Protein AF-0000000084412817 (afdb_homodimer)

Nearest PDB structures (foldseek):
  6tb6-assembly1_B  TM=7.601E-01  e=9.301E-22  Granulicella mallensis
  7ya4-assembly1_A  TM=7.393E-01  e=1.046E-21  Novosphingobium sp. AP12
  6t9x-assembly2_D-2  TM=7.327E-01  e=2.683E-21  Granulicella mallensis MP5ACTX8
  6jwg-assembly1_B  TM=7.445E-01  e=6.879E-21  Pseudomonas sp. 101
  3wr5-assembly1_B  TM=6.914E-01  e=1.110E-21  Thiobacillus sp. KNK65MA

Radius of gyration: 29.57 Å; Cα contacts (8 Å, |Δi|>4): 1404; chains: 2; bounding box: 56×98×67 Å

InterPro domains:
  IPR006140 D-isomer specific 2-hydroxyacid dehydrogenase, NAD-binding domain [PF02826] (137-309)
  IPR036291 NAD(P)-binding domain superfamily [SSF51735] (124-309)

Solvent-accessible surface area (backbone atoms only — not comparable to full-atom values): 35528 Å² total; per-residue (Å²): 132,77,75,76,71,70,74,54,66,84,37,56,67,55,43,28,30,35,37,26,16,34,82,80,45,74,45,60,64,53,60,74,68,48,58,88,47,58,42,76,75,47,65,22,42,45,61,76,61,50,65,84,60,46,73,67,56,35,48,54,24,27,33,37,39,42,35,62,60,78,92,23,34,48,46,39,68,38,53,57,70,45,47,84,53,34,79,50,45,46,37,37,36,34,46,45,57,77,34,76,72,57,69,46,68,69,58,51,74,40,85,42,43,42,28,39,27,66,64,64,42,16,59,41,41,21,52,44,51,56,42,49,53,41,42,60,34,59,35,48,68,57,37,52,53,27,32,73,65,48,50,79,69,64,57,73,30,51,60,58,53,73,34,27,40,20,26,40,23,64,50,61,42,26,45,37,33,37,52,43,38,43,58,50,44,29,44,29,33,30,25,30,83,71,57,72,70,51,72,67,53,58,70,65,63,49,67,78,46,60,30,44,68,92,38,51,44,57,46,32,48,67,16,46,32,35,38,32,39,35,72,60,39,85,84,31,50,35,58,45,26,56,67,38,60,65,34,32,35,53,77,14,32,45,32,36,69,37,41,20,56,23,36,35,58,67,45,51,50,51,35,48,74,70,51,52,28,54,30,37,33,34,31,44,47,74,53,81,75,66,57,70,79,47,68,69,44,74,39,86,51,45,51,59,45,58,61,20,63,52,37,32,78,60,39,55,38,50,21,42,48,51,49,42,54,36,48,51,26,40,44,68,45,36,74,63,67,55,68,41,42,57,84,58,48,78,132,79,76,75,70,70,75,53,66,85,36,61,63,57,43,29,31,35,36,27,17,33,83,80,46,75,42,60,62,52,59,74,66,47,58,88,48,59,43,76,74,48,64,22,40,45,61,75,59,51,65,83,58,49,73,66,56,33,49,54,25,29,31,37,40,40,35,63,60,77,93,22,35,49,46,38,69,37,53,57,69,44,47,82,54,35,80,50,45,46,37,37,38,33,46,44,58,76,35,75,71,60,68,46,68,70,57,50,74,40,86,44,42,41,27,37,27,66,64,64,43,15,59,42,40,20,53,46,51,54,43,48,53,42,42,60,34,58,35,48,68,57,36,52,53,27,33,74,65,49,50,80,68,64,58,72,30,51,60,58,53,73,36,28,41,21,25,40,22,65,50,59,43,26,44,38,33,37,52,43,39,44,58,50,45,29,43,30,32,32,26,31,82,71,56,73,70,51,71,66,52,58,71,66,63,49,66,78,45,58,30,44,70,92,38,51,44,59,45,31,48,67,16,45,31,35,39,32,39,36,72,62,39,85,85,31,50,36,59,45,27,55,69,38,59,66,34,32,34,54,75,14,32,45,32,37,71,38,42,20,57,23,36,33,58,69,44,50,49,51,35,49,74,69,52,53,27,53,29,36,32,35,33,44,48,74,53,81,74,66,58,72,79,46,67,69,44,72,40,87,51,44,50,61,46,59,61,20,63,50,38,32,78,59,38,54,40,50,21,42,47,50,50,42,53,36,47,52,25,40,44,67,46,36,74,63,65,56,66,43,41,57,86,57,47,77

Organism: Gonium pectorale (NCBI:txid33097)

Structure (mmCIF, N/CA/C/O backbone):
data_AF-0000000084412817-model_v1
#
loop_
_entity.id
_entity.type
_entity.pdbx_description
1 polymer 'D-isomer specific 2-hydroxyacid dehydrogenase NAD-binding domain-containing protein'
#
loop_
_atom_site.group_PDB
_atom_site.id
_atom_site.type_symbol
_atom_site.label_atom_id
_atom_site.label_alt_id
_atom_site.label_comp_id
_atom_site.label_asym_id
_atom_site.label_entity_id
_atom_site.label_seq_id
_atom_site.pdbx_PDB_ins_code
_atom_site.Cartn_x
_atom_site.Cartn_y
_atom_site.Cartn_z
_atom_site.occupancy
_atom_site.B_iso_or_equiv
_atom_site.auth_seq_id
_atom_site.auth_comp_id
_atom_site.auth_asym_id
_atom_site.auth_atom_id
_atom_site.pdbx_PDB_model_num
ATOM 1 N N . MET A 1 1 ? 14.602 -13.898 -35.156 1 24.23 1 MET A N 1
ATOM 2 C CA . MET A 1 1 ? 14.273 -15.094 -34.375 1 24.23 1 MET A CA 1
ATOM 3 C C . MET A 1 1 ? 12.82 -15.492 -34.594 1 24.23 1 MET A C 1
ATOM 5 O O . MET A 1 1 ? 11.906 -14.695 -34.344 1 24.23 1 MET A O 1
ATOM 9 N N . SER A 1 2 ? 12.609 -16.359 -35.562 1 26.66 2 SER A N 1
ATOM 10 C CA . SER A 1 2 ? 11.375 -16.891 -36.156 1 26.66 2 SER A CA 1
ATOM 11 C C . SER A 1 2 ? 10.516 -17.578 -35.094 1 26.66 2 SER A C 1
ATOM 13 O O . SER A 1 2 ? 10.938 -18.594 -34.5 1 26.66 2 SER A O 1
ATOM 15 N N . GLY A 1 3 ? 9.914 -16.859 -34.219 1 33.28 3 GLY A N 1
ATOM 16 C CA . GLY A 1 3 ? 9.023 -17.484 -33.25 1 33.28 3 GLY A CA 1
ATOM 17 C C . GLY A 1 3 ? 8.25 -18.656 -33.844 1 33.28 3 GLY A C 1
ATOM 18 O O . GLY A 1 3 ? 7.453 -18.484 -34.781 1 33.28 3 GLY A O 1
ATOM 19 N N . SER A 1 4 ? 8.961 -19.781 -33.938 1 33.44 4 SER A N 1
ATOM 20 C CA . SER A 1 4 ? 8.352 -21.016 -34.438 1 33.44 4 SER A CA 1
ATOM 21 C C . SER A 1 4 ? 6.938 -21.203 -33.906 1 33.44 4 SER A C 1
ATOM 23 O O . SER A 1 4 ? 6.742 -21.281 -32.688 1 33.44 4 SER A O 1
ATOM 25 N N . THR A 1 5 ? 6.023 -20.578 -34.438 1 39.12 5 THR A N 1
ATOM 26 C CA . THR A 1 5 ? 4.602 -20.797 -34.219 1 39.12 5 THR A CA 1
ATOM 27 C C . THR A 1 5 ? 4.273 -22.281 -34.281 1 39.12 5 THR A C 1
ATOM 29 O O . THR A 1 5 ? 4.367 -22.906 -35.344 1 39.12 5 THR A O 1
ATOM 32 N N . ALA A 1 6 ? 4.656 -23.016 -33.188 1 43.75 6 ALA A N 1
ATOM 33 C CA . ALA A 1 6 ? 4.164 -24.391 -33.219 1 43.75 6 ALA A CA 1
ATOM 34 C C . ALA A 1 6 ? 2.771 -24.469 -33.812 1 43.75 6 ALA A C 1
ATOM 36 O O . ALA A 1 6 ? 1.927 -23.609 -33.594 1 43.75 6 ALA A O 1
ATOM 37 N N . PRO A 1 7 ? 2.559 -25.281 -34.875 1 44.38 7 PRO A N 1
ATOM 38 C CA . PRO A 1 7 ? 1.229 -25.438 -35.469 1 44.38 7 PRO A CA 1
ATOM 39 C C . PRO A 1 7 ? 0.139 -25.672 -34.438 1 44.38 7 PRO A C 1
ATOM 41 O O . PRO A 1 7 ? 0.416 -26.203 -33.344 1 44.38 7 PRO A O 1
ATOM 44 N N . PRO A 1 8 ? -0.997 -24.906 -34.438 1 47.19 8 PRO A N 1
ATOM 45 C CA . PRO A 1 8 ? -2.117 -25.172 -33.531 1 47.19 8 PRO A CA 1
ATOM 46 C C . PRO A 1 8 ? -2.436 -26.656 -33.406 1 47.19 8 PRO A C 1
ATOM 48 O O . PRO A 1 8 ? -2.238 -27.422 -34.344 1 47.19 8 PRO A O 1
ATOM 51 N N . PRO A 1 9 ? -2.281 -27.188 -32.25 1 47.91 9 PRO A N 1
ATOM 52 C CA . PRO A 1 9 ? -2.768 -28.562 -32.219 1 47.91 9 PRO A CA 1
ATOM 53 C C . PRO A 1 9 ? -4.008 -28.781 -33.094 1 47.91 9 PRO A C 1
ATOM 55 O O . PRO A 1 9 ? -4.789 -27.844 -33.281 1 47.91 9 PRO A O 1
ATOM 58 N N . GLN A 1 10 ? -3.99 -29.578 -34.031 1 45.66 10 GLN A N 1
ATOM 59 C CA . GLN A 1 10 ? -5.152 -29.891 -34.844 1 45.66 10 GLN A CA 1
ATOM 60 C C . GLN A 1 10 ? -6.426 -29.922 -34 1 45.66 10 GLN A C 1
ATOM 62 O O . GLN A 1 10 ? -6.547 -30.734 -33.094 1 45.66 10 GLN A O 1
ATOM 67 N N . SER A 1 11 ? -7.059 -28.781 -33.656 1 49.78 11 SER A N 1
ATOM 68 C CA . SER A 1 11 ? -8.312 -28.391 -33 1 49.78 11 SER A CA 1
ATOM 69 C C . SER A 1 11 ? -9.422 -29.375 -33.312 1 49.78 11 SER A C 1
ATOM 71 O O . SER A 1 11 ? -9.852 -29.5 -34.469 1 49.78 11 SER A O 1
ATOM 73 N N . GLY A 1 12 ? -9.297 -30.625 -33.406 1 54.53 12 GLY A N 1
ATOM 74 C CA . GLY A 1 12 ? -10.578 -31.234 -33.688 1 54.53 12 GLY A CA 1
ATOM 75 C C . GLY A 1 12 ? -11.594 -31.078 -32.594 1 54.53 12 GLY A C 1
ATOM 76 O O . GLY A 1 12 ? -11.258 -31.234 -31.406 1 54.53 12 GLY A O 1
ATOM 77 N N . GLY A 1 13 ? -12.688 -30 -32.656 1 74.19 13 GLY A N 1
ATOM 78 C CA . GLY A 1 13 ? -13.969 -29.672 -32.062 1 74.19 13 GLY A CA 1
ATOM 79 C C . GLY A 1 13 ? -14.211 -30.359 -30.75 1 74.19 13 GLY A C 1
ATOM 80 O O . GLY A 1 13 ? -15.172 -30.062 -30.047 1 74.19 13 GLY A O 1
ATOM 81 N N . HIS A 1 14 ? -13.211 -31.266 -30.375 1 90.31 14 HIS A N 1
ATOM 82 C CA . HIS A 1 14 ? -13.508 -32 -29.141 1 90.31 14 HIS A CA 1
ATOM 83 C C . HIS A 1 14 ? -12.266 -32.156 -28.266 1 90.31 14 HIS A C 1
ATOM 85 O O . HIS A 1 14 ? -11.156 -32.281 -28.781 1 90.31 14 HIS A O 1
ATOM 91 N N . ALA A 1 15 ? -12.25 -32.031 -26.906 1 96.5 15 ALA A N 1
ATOM 92 C CA . ALA A 1 15 ? -11.164 -32.188 -25.953 1 96.5 15 ALA A CA 1
ATOM 93 C C . ALA A 1 15 ? -11.531 -33.219 -24.891 1 96.5 15 ALA A C 1
ATOM 95 O O . ALA A 1 15 ? -12.625 -33.188 -24.328 1 96.5 15 ALA A O 1
ATOM 96 N N . ASN A 1 16 ? -10.719 -34.25 -24.766 1 97.81 16 ASN A N 1
ATOM 97 C CA . ASN A 1 16 ? -10.773 -35.188 -23.641 1 97.81 16 ASN A CA 1
ATOM 98 C C . ASN A 1 16 ? -9.773 -34.781 -22.547 1 97.81 16 ASN A C 1
ATOM 100 O O . ASN A 1 16 ? -8.562 -34.938 -22.734 1 97.81 16 ASN A O 1
ATOM 104 N N . LEU A 1 17 ? -10.32 -34.344 -21.406 1 98.31 17 LEU A N 1
ATOM 105 C CA . LEU A 1 17 ? -9.555 -33.625 -20.406 1 98.31 17 LEU A CA 1
ATOM 106 C C . LEU A 1 17 ? -9.289 -34.5 -19.188 1 98.31 17 LEU A C 1
ATOM 108 O O . LEU A 1 17 ? -10.219 -35.094 -18.625 1 98.31 17 LEU A O 1
ATOM 112 N N . LEU A 1 18 ? -8.039 -34.688 -18.875 1 98 18 LEU A N 1
ATOM 113 C CA . LEU A 1 18 ? -7.625 -35.25 -17.594 1 98 18 LEU A CA 1
ATOM 114 C C . LEU A 1 18 ? -7.25 -34.156 -16.609 1 98 18 LEU A C 1
ATOM 116 O O . LEU A 1 18 ? -6.457 -33.281 -16.922 1 98 18 LEU A O 1
ATOM 120 N N . ILE A 1 19 ? -7.812 -34.188 -15.414 1 97.44 19 ILE A N 1
ATOM 121 C CA . ILE A 1 19 ? -7.566 -33.188 -14.391 1 97.44 19 ILE A CA 1
ATOM 122 C C . ILE A 1 19 ? -6.742 -33.781 -13.258 1 97.44 19 ILE A C 1
ATOM 124 O O . ILE A 1 19 ? -7.18 -34.719 -12.594 1 97.44 19 ILE A O 1
ATOM 128 N N . VAL A 1 20 ? -5.582 -33.219 -13.078 1 96.31 20 VAL A N 1
ATOM 129 C CA . VAL A 1 20 ? -4.723 -33.656 -11.977 1 96.31 20 VAL A CA 1
ATOM 130 C C . VAL A 1 20 ? -4.859 -32.688 -10.812 1 96.31 20 VAL A C 1
ATOM 132 O O . VAL A 1 20 ? -4.227 -31.625 -10.797 1 96.31 20 VAL A O 1
ATOM 135 N N . SER A 1 21 ? -5.621 -32.969 -9.875 1 93.81 21 SER A N 1
ATOM 136 C CA . SER A 1 21 ? -5.93 -32.188 -8.688 1 93.81 21 SER A CA 1
ATOM 137 C C . SER A 1 21 ? -6.711 -33 -7.664 1 93.81 21 SER A C 1
ATOM 139 O O . SER A 1 21 ? -7.375 -33.969 -8.023 1 93.81 21 SER A O 1
ATOM 141 N N . GLY A 1 22 ? -6.539 -32.625 -6.414 1 91.06 22 GLY A N 1
ATOM 142 C CA . GLY A 1 22 ? -7.469 -33.188 -5.449 1 91.06 22 GLY A CA 1
ATOM 143 C C . GLY A 1 22 ? -8.922 -32.938 -5.812 1 91.06 22 GLY A C 1
ATOM 144 O O . GLY A 1 22 ? -9.289 -31.844 -6.242 1 91.06 22 GLY A O 1
ATOM 145 N N . PRO A 1 23 ? -9.727 -34.031 -5.691 1 85.31 23 PRO A N 1
ATOM 146 C CA . PRO A 1 23 ? -11.117 -33.906 -6.137 1 85.31 23 PRO A CA 1
ATOM 147 C C . PRO A 1 23 ? -11.914 -32.875 -5.316 1 85.31 23 PRO A C 1
ATOM 149 O O . PRO A 1 23 ? -12.969 -32.406 -5.758 1 85.31 23 PRO A O 1
ATOM 152 N N . ASP A 1 24 ? -11.391 -32.531 -4.18 1 85.56 24 ASP A N 1
ATOM 153 C CA . ASP A 1 24 ? -12.125 -31.625 -3.297 1 85.56 24 ASP A CA 1
ATOM 154 C C . ASP A 1 24 ? -11.633 -30.188 -3.441 1 85.56 24 ASP A C 1
ATOM 156 O O . ASP A 1 24 ? -11.992 -29.312 -2.646 1 85.56 24 ASP A O 1
ATOM 160 N N . SER A 1 25 ? -10.898 -29.938 -4.453 1 87.44 25 SER A N 1
ATOM 161 C CA . SER A 1 25 ? -10.438 -28.562 -4.668 1 87.44 25 SER A CA 1
ATOM 162 C C . SER A 1 25 ? -11.594 -27.656 -5.055 1 87.44 25 SER A C 1
ATOM 164 O O . SER A 1 25 ? -12.273 -27.891 -6.055 1 87.44 25 SER A O 1
ATOM 166 N N . PRO A 1 26 ? -11.852 -26.578 -4.305 1 86.38 26 PRO A N 1
ATOM 167 C CA . PRO A 1 26 ? -13.016 -25.719 -4.574 1 86.38 26 PRO A CA 1
ATOM 168 C C . PRO A 1 26 ? -12.961 -25.062 -5.953 1 86.38 26 PRO A C 1
ATOM 170 O O . PRO A 1 26 ? -14 -24.828 -6.566 1 86.38 26 PRO A O 1
ATOM 173 N N . GLU A 1 27 ? -11.773 -24.812 -6.461 1 89.31 27 GLU A N 1
ATOM 174 C CA . GLU A 1 27 ? -11.625 -24.109 -7.727 1 89.31 27 GLU A CA 1
ATOM 175 C C . GLU A 1 27 ? -12.109 -24.953 -8.898 1 89.31 27 GLU A C 1
ATOM 177 O O . GLU A 1 27 ? -12.32 -24.438 -10 1 89.31 27 GLU A O 1
ATOM 182 N N . LEU A 1 28 ? -12.312 -26.266 -8.688 1 93.69 28 LEU A N 1
ATOM 183 C CA . LEU A 1 28 ? -12.773 -27.141 -9.758 1 93.69 28 LEU A CA 1
ATOM 184 C C . LEU A 1 28 ? -14.172 -26.75 -10.219 1 93.69 28 LEU A C 1
ATOM 186 O O . LEU A 1 28 ? -14.602 -27.125 -11.312 1 93.69 28 LEU A O 1
ATOM 190 N N . SER A 1 29 ? -14.859 -25.984 -9.367 1 93.44 29 SER A N 1
ATOM 191 C CA . SER A 1 29 ? -16.203 -25.516 -9.727 1 93.44 29 SER A CA 1
ATOM 192 C C . SER A 1 29 ? -16.156 -24.656 -10.984 1 93.44 29 SER A C 1
ATOM 194 O O . SER A 1 29 ? -17.141 -24.562 -11.711 1 93.44 29 SER A O 1
ATOM 196 N N . VAL A 1 30 ? -15.047 -24 -11.258 1 94.69 30 VAL A N 1
ATOM 197 C CA . VAL A 1 30 ? -14.883 -23.125 -12.414 1 94.69 30 VAL A CA 1
ATOM 198 C C . VAL A 1 30 ? -14.992 -23.953 -13.695 1 94.69 30 VAL A C 1
ATOM 200 O O . VAL A 1 30 ? -15.398 -23.422 -14.742 1 94.69 30 VAL A O 1
ATOM 203 N N . LEU A 1 31 ? -14.719 -25.234 -13.672 1 95.75 31 LEU A N 1
ATOM 204 C CA . LEU A 1 31 ? -14.672 -26.094 -14.852 1 95.75 31 LEU A CA 1
ATOM 205 C C . LEU A 1 31 ? -16.078 -26.422 -15.336 1 95.75 31 LEU A C 1
ATOM 207 O O . LEU A 1 31 ? -16.25 -26.969 -16.422 1 95.75 31 LEU A O 1
ATOM 211 N N . GLN A 1 32 ? -17.062 -26.016 -14.516 1 94.38 32 GLN A N 1
ATOM 212 C CA . GLN A 1 32 ? -18.438 -26.109 -14.992 1 94.38 32 GLN A CA 1
ATOM 213 C C . GLN A 1 32 ? -18.656 -25.203 -16.203 1 94.38 32 GLN A C 1
ATOM 215 O O . GLN A 1 32 ? -19.609 -25.406 -16.953 1 94.38 32 GLN A O 1
ATOM 220 N N . ARG A 1 33 ? -17.766 -24.281 -16.391 1 95.19 33 ARG A N 1
ATOM 221 C CA . ARG A 1 33 ? -17.891 -23.328 -17.484 1 95.19 33 ARG A CA 1
ATOM 222 C C . ARG A 1 33 ? -17.172 -23.828 -18.734 1 95.19 33 ARG A C 1
ATOM 224 O O . ARG A 1 33 ? -17.078 -23.094 -19.734 1 95.19 33 ARG A O 1
ATOM 231 N N . LEU A 1 34 ? -16.641 -24.984 -18.672 1 96.06 34 LEU A N 1
ATOM 232 C CA . LEU A 1 34 ? -15.992 -25.531 -19.844 1 96.06 34 LEU A CA 1
ATOM 233 C C . LEU A 1 34 ? -16.938 -25.562 -21.031 1 96.06 34 LEU A C 1
ATOM 235 O O . LEU A 1 34 ? -18.125 -25.891 -20.875 1 96.06 34 LEU A O 1
ATOM 239 N N . PRO A 1 35 ? -16.422 -25.156 -22.156 1 93.69 35 PRO A N 1
ATOM 240 C CA . PRO A 1 35 ? -17.281 -25.156 -23.328 1 93.69 35 PRO A CA 1
ATOM 241 C C . PRO A 1 35 ? -17.797 -26.547 -23.703 1 93.69 35 PRO A C 1
ATOM 243 O O . PRO A 1 35 ? -17.266 -27.547 -23.219 1 93.69 35 PRO A O 1
ATOM 246 N N . ALA A 1 36 ? -18.781 -26.375 -24.578 1 90.56 36 ALA A N 1
ATOM 247 C CA . ALA A 1 36 ? -19.266 -27.641 -25.156 1 90.56 36 ALA A CA 1
ATOM 248 C C . ALA A 1 36 ? -18.156 -28.328 -25.953 1 90.56 36 ALA A C 1
ATOM 250 O O . ALA A 1 36 ? -17.297 -27.656 -26.531 1 90.56 36 ALA A O 1
ATOM 251 N N . GLY A 1 37 ? -18.047 -29.656 -25.859 1 93.12 37 GLY A N 1
ATOM 252 C CA . GLY A 1 37 ? -17.047 -30.391 -26.609 1 93.12 37 GLY A CA 1
ATOM 253 C C . GLY A 1 37 ? -15.93 -30.938 -25.734 1 93.12 37 GLY A C 1
ATOM 254 O O . GLY A 1 37 ? -15.039 -31.641 -26.203 1 93.12 37 GLY A O 1
ATOM 255 N N . VAL A 1 38 ? -15.961 -30.453 -24.5 1 96.81 38 VAL A N 1
ATOM 256 C CA . VAL A 1 38 ? -14.953 -30.953 -23.562 1 96.81 38 VAL A CA 1
ATOM 257 C C . VAL A 1 38 ? -15.531 -32.125 -22.75 1 96.81 38 VAL A C 1
ATOM 259 O O . VAL A 1 38 ? -16.625 -32 -22.203 1 96.81 38 VAL A O 1
ATOM 262 N N . THR A 1 39 ? -14.938 -33.219 -22.766 1 96.56 39 THR A N 1
ATOM 263 C CA . THR A 1 39 ? -15.273 -34.344 -21.906 1 96.56 39 THR A CA 1
ATOM 264 C C . THR A 1 39 ? -14.219 -34.531 -20.812 1 96.56 39 THR A C 1
ATOM 266 O O . THR A 1 39 ? -13.047 -34.75 -21.109 1 96.56 39 THR A O 1
ATOM 269 N N . VAL A 1 40 ? -14.648 -34.438 -19.609 1 97.19 40 VAL A N 1
ATOM 270 C CA . VAL A 1 40 ? -13.75 -34.719 -18.5 1 97.19 40 VAL A CA 1
ATOM 271 C C . VAL A 1 40 ? -13.648 -36.219 -18.297 1 97.19 40 VAL A C 1
ATOM 273 O O . VAL A 1 40 ? -14.617 -36.875 -17.859 1 97.19 40 VAL A O 1
ATOM 276 N N . VAL A 1 41 ? -12.469 -36.719 -18.562 1 97.56 41 VAL A N 1
ATOM 277 C CA . VAL A 1 41 ? -12.273 -38.156 -18.5 1 97.56 41 VAL A CA 1
ATOM 278 C C . VAL A 1 41 ? -12.164 -38.594 -17.047 1 97.56 41 VAL A C 1
ATOM 280 O O . VAL A 1 41 ? -12.781 -39.594 -16.641 1 97.56 41 VAL A O 1
ATOM 283 N N . ALA A 1 42 ? -11.375 -37.875 -16.281 1 96.88 42 ALA A N 1
ATOM 284 C CA . ALA A 1 42 ? -11.219 -38.188 -14.859 1 96.88 42 ALA A CA 1
ATOM 285 C C . ALA A 1 42 ? -10.523 -37.062 -14.125 1 96.88 42 ALA A C 1
ATOM 287 O O . ALA A 1 42 ? -9.859 -36.219 -14.742 1 96.88 42 ALA A O 1
ATOM 288 N N . THR A 1 43 ? -10.781 -37 -12.828 1 96.19 43 THR A N 1
ATOM 289 C CA . THR A 1 43 ? -10.086 -36.125 -11.891 1 96.19 43 THR A CA 1
ATOM 290 C C . THR A 1 43 ? -9.398 -36.938 -10.797 1 96.19 43 THR A C 1
ATOM 292 O O . THR A 1 43 ? -10.008 -37.844 -10.219 1 96.19 43 THR A O 1
ATOM 295 N N . GLY A 1 44 ? -8.117 -36.688 -10.586 1 95.12 44 GLY A N 1
ATOM 296 C CA . GLY A 1 44 ? -7.355 -37.344 -9.547 1 95.12 44 GLY A CA 1
ATOM 297 C C . GLY A 1 44 ? -6.031 -36.688 -9.242 1 95.12 44 GLY A C 1
ATOM 298 O O . GLY A 1 44 ? -5.535 -35.875 -10.047 1 95.12 44 GLY A O 1
ATOM 299 N N . ARG A 1 45 ? -5.453 -37 -8.133 1 93.31 45 ARG A N 1
ATOM 300 C CA . ARG A 1 45 ? -4.219 -36.344 -7.699 1 93.31 45 ARG A CA 1
ATOM 301 C C . ARG A 1 45 ? -3.01 -37.219 -7.977 1 93.31 45 ARG A C 1
ATOM 303 O O . ARG A 1 45 ? -1.975 -36.75 -8.438 1 93.31 45 ARG A O 1
ATOM 310 N N . THR A 1 46 ? -3.152 -38.5 -7.668 1 93.38 46 THR A N 1
ATOM 311 C CA . THR A 1 46 ? -2.076 -39.469 -7.84 1 93.38 46 THR A CA 1
ATOM 312 C C . THR A 1 46 ? -2.434 -40.469 -8.914 1 93.38 46 THR A C 1
ATOM 314 O O . THR A 1 46 ? -3.602 -40.625 -9.289 1 93.38 46 THR A O 1
ATOM 317 N N . PRO A 1 47 ? -1.355 -41.156 -9.398 1 94.38 47 PRO A N 1
ATOM 318 C CA . PRO A 1 47 ? -1.635 -42.188 -10.406 1 94.38 47 PRO A CA 1
ATOM 319 C C . PRO A 1 47 ? -2.678 -43.219 -9.945 1 94.38 47 PRO A C 1
ATOM 321 O O . PRO A 1 47 ? -3.502 -43.656 -10.742 1 94.38 47 PRO A O 1
ATOM 324 N N . GLU A 1 48 ? -2.695 -43.5 -8.656 1 94.81 48 GLU A N 1
ATOM 325 C CA . GLU A 1 48 ? -3.637 -44.469 -8.109 1 94.81 48 GLU A CA 1
ATOM 326 C C . GLU A 1 48 ? -5.078 -44 -8.273 1 94.81 48 GLU A C 1
ATOM 328 O O . GLU A 1 48 ? -5.988 -44.812 -8.445 1 94.81 48 GLU A O 1
ATOM 333 N N . ASP A 1 49 ? -5.293 -42.719 -8.258 1 95.44 49 ASP A N 1
ATOM 334 C CA . ASP A 1 49 ? -6.629 -42.125 -8.383 1 95.44 49 ASP A CA 1
ATOM 335 C C . ASP A 1 49 ? -7.207 -42.406 -9.773 1 95.44 49 ASP A C 1
ATOM 337 O O . ASP A 1 49 ? -8.422 -42.281 -9.977 1 95.44 49 ASP A O 1
ATOM 341 N N . PHE A 1 50 ? -6.352 -42.781 -10.727 1 96.38 50 PHE A N 1
ATOM 342 C CA . PHE A 1 50 ? -6.777 -42.969 -12.117 1 96.38 50 PHE A CA 1
ATOM 343 C C . PHE A 1 50 ? -6.781 -44.438 -12.492 1 96.38 50 PHE A C 1
ATOM 345 O O . PHE A 1 50 ? -6.93 -44.781 -13.672 1 96.38 50 PHE A O 1
ATOM 352 N N . ALA A 1 51 ? -6.621 -45.312 -11.547 1 94.88 51 ALA A N 1
ATOM 353 C CA . ALA A 1 51 ? -6.465 -46.75 -11.797 1 94.88 51 ALA A CA 1
ATOM 354 C C . ALA A 1 51 ? -7.703 -47.312 -12.461 1 94.88 51 ALA A C 1
ATOM 356 O O . ALA A 1 51 ? -7.629 -48.344 -13.133 1 94.88 51 ALA A O 1
ATOM 357 N N . HIS A 1 52 ? -8.82 -46.688 -12.352 1 96.38 52 HIS A N 1
ATOM 358 C CA . HIS A 1 52 ? -10.086 -47.188 -12.859 1 96.38 52 HIS A CA 1
ATOM 359 C C . HIS A 1 52 ? -10.219 -46.938 -14.359 1 96.38 52 HIS A C 1
ATOM 361 O O . HIS A 1 52 ? -11.117 -47.469 -15.008 1 96.38 52 HIS A O 1
ATOM 367 N N . LEU A 1 53 ? -9.375 -46.156 -14.938 1 97.38 53 LEU A N 1
ATOM 368 C CA . LEU A 1 53 ? -9.5 -45.781 -16.344 1 97.38 53 LEU A CA 1
ATOM 369 C C . LEU A 1 53 ? -9.117 -46.938 -17.25 1 97.38 53 LEU A C 1
ATOM 371 O O . LEU A 1 53 ? -8.133 -47.656 -16.984 1 97.38 53 LEU A O 1
ATOM 375 N N . SER A 1 54 ? -9.898 -47.125 -18.297 1 97.12 54 SER A N 1
ATOM 376 C CA . SER A 1 54 ? -9.602 -48.125 -19.312 1 97.12 54 SER A CA 1
ATOM 377 C C . SER A 1 54 ? -8.508 -47.656 -20.266 1 97.12 54 SER A C 1
ATOM 379 O O . SER A 1 54 ? -8.211 -46.438 -20.312 1 97.12 54 SER A O 1
ATOM 381 N N . PRO A 1 55 ? -7.887 -48.625 -20.922 1 96.19 55 PRO A N 1
ATOM 382 C CA . PRO A 1 55 ? -6.898 -48.219 -21.922 1 96.19 55 PRO A CA 1
ATOM 383 C C . PRO A 1 55 ? -7.465 -47.25 -22.969 1 96.19 55 PRO A C 1
ATOM 385 O O . PRO A 1 55 ? -6.777 -46.312 -23.391 1 96.19 55 PRO A O 1
ATOM 388 N N . GLN A 1 56 ? -8.695 -47.5 -23.281 1 96.19 56 GLN A N 1
ATOM 389 C CA . GLN A 1 56 ? -9.336 -46.625 -24.266 1 96.19 56 GLN A CA 1
ATOM 390 C C . GLN A 1 56 ? -9.5 -45.188 -23.734 1 96.19 56 GLN A C 1
ATOM 392 O O . GLN A 1 56 ? -9.312 -44.219 -24.453 1 96.19 56 GLN A O 1
ATOM 397 N N . GLN A 1 57 ? -9.852 -45.125 -22.484 1 97.25 57 GLN A N 1
ATOM 398 C CA . GLN A 1 57 ? -9.992 -43.812 -21.859 1 97.25 57 GLN A CA 1
ATOM 399 C C . GLN A 1 57 ? -8.648 -43.094 -21.781 1 97.25 57 GLN A C 1
ATOM 401 O O . GLN A 1 57 ? -8.562 -41.906 -22.094 1 97.25 57 GLN A O 1
ATOM 406 N N . TRP A 1 58 ? -7.672 -43.812 -21.438 1 97.25 58 TRP A N 1
ATOM 407 C CA . TRP A 1 58 ? -6.328 -43.219 -21.391 1 97.25 58 TRP A CA 1
ATOM 408 C C . TRP A 1 58 ? -5.918 -42.688 -22.766 1 97.25 58 TRP A C 1
ATOM 410 O O . TRP A 1 58 ? -5.43 -41.562 -22.875 1 97.25 58 TRP A O 1
ATOM 420 N N . GLU A 1 59 ? -6.164 -43.438 -23.766 1 95.94 59 GLU A N 1
ATOM 421 C CA . GLU A 1 59 ? -5.777 -43.094 -25.125 1 95.94 59 GLU A CA 1
ATOM 422 C C . GLU A 1 59 ? -6.57 -41.906 -25.625 1 95.94 59 GLU A C 1
ATOM 424 O O . GLU A 1 59 ? -6.09 -41.125 -26.484 1 95.94 59 GLU A O 1
ATOM 429 N N . SER A 1 60 ? -7.727 -41.75 -25.062 1 96.31 60 SER A N 1
ATOM 430 C CA . SER A 1 60 ? -8.594 -40.688 -25.547 1 96.31 60 SER A CA 1
ATOM 431 C C . SER A 1 60 ? -8.133 -39.312 -25.016 1 96.31 60 SER A C 1
ATOM 433 O O . SER A 1 60 ? -8.5 -38.281 -25.578 1 96.31 60 SER A O 1
ATOM 435 N N . VAL A 1 61 ? -7.387 -39.281 -23.969 1 97.75 61 VAL A N 1
ATOM 436 C CA . VAL A 1 61 ? -6.992 -38.031 -23.328 1 97.75 61 VAL A CA 1
ATOM 437 C C . VAL A 1 61 ? -6.062 -37.25 -24.25 1 97.75 61 VAL A C 1
ATOM 439 O O . VAL A 1 61 ? -5.031 -37.75 -24.688 1 97.75 61 VAL A O 1
ATOM 442 N N . ASN A 1 62 ? -6.43 -36 -24.5 1 97.56 62 ASN A N 1
ATOM 443 C CA . ASN A 1 62 ? -5.562 -35.188 -25.328 1 97.56 62 ASN A CA 1
ATOM 444 C C . ASN A 1 62 ? -5.223 -33.844 -24.641 1 97.56 62 ASN A C 1
ATOM 446 O O . ASN A 1 62 ? -4.375 -33.094 -25.125 1 97.56 62 ASN A O 1
ATOM 450 N N . VAL A 1 63 ? -5.816 -33.531 -23.531 1 98.31 63 VAL A N 1
ATOM 451 C CA . VAL A 1 63 ? -5.508 -32.344 -22.734 1 98.31 63 VAL A CA 1
ATOM 452 C C . VAL A 1 63 ? -5.352 -32.75 -21.266 1 98.31 63 VAL A C 1
ATOM 454 O O . VAL A 1 63 ? -6.129 -33.562 -20.75 1 98.31 63 VAL A O 1
ATOM 457 N N . LEU A 1 64 ? -4.371 -32.219 -20.609 1 97.94 64 LEU A N 1
ATOM 458 C CA . LEU A 1 64 ? -4.152 -32.438 -19.188 1 97.94 64 LEU A CA 1
ATOM 459 C C . LEU A 1 64 ? -4.059 -31.094 -18.438 1 97.94 64 LEU A C 1
ATOM 461 O O . LEU A 1 64 ? -3.322 -30.203 -18.859 1 97.94 64 LEU A O 1
ATOM 465 N N . LEU A 1 65 ? -4.84 -30.938 -17.422 1 97.38 65 LEU A N 1
ATOM 466 C CA . LEU A 1 65 ? -4.797 -29.781 -16.531 1 97.38 65 LEU A CA 1
ATOM 467 C C . LEU A 1 65 ? -4.18 -30.172 -15.18 1 97.38 65 LEU A C 1
ATOM 469 O O . LEU A 1 65 ? -4.664 -31.078 -14.5 1 97.38 65 LEU A O 1
ATOM 473 N N . ASN A 1 66 ? -3.094 -29.578 -14.906 1 95.19 66 ASN A N 1
ATOM 474 C CA . ASN A 1 66 ? -2.533 -29.672 -13.562 1 95.19 66 ASN A CA 1
ATOM 475 C C . ASN A 1 66 ? -2.895 -28.469 -12.711 1 95.19 66 ASN A C 1
ATOM 477 O O . ASN A 1 66 ? -2.51 -27.344 -13.039 1 95.19 66 ASN A O 1
ATOM 481 N N . CYS A 1 67 ? -3.695 -28.719 -11.641 1 89.06 67 CYS A N 1
ATOM 482 C CA . CYS A 1 67 ? -4.109 -27.609 -10.781 1 89.06 67 CYS A CA 1
ATOM 483 C C . CYS A 1 67 ? -4.168 -28.047 -9.32 1 89.06 67 CYS A C 1
ATOM 485 O O . CYS A 1 67 ? -3.732 -29.156 -8.984 1 89.06 67 CYS A O 1
ATOM 487 N N . GLY A 1 68 ? -4.465 -27.203 -8.469 1 78.56 68 GLY A N 1
ATOM 488 C CA . GLY A 1 68 ? -4.48 -27.469 -7.039 1 78.56 68 GLY A CA 1
ATOM 489 C C . GLY A 1 68 ? -3.291 -26.875 -6.312 1 78.56 68 GLY A C 1
ATOM 490 O O . GLY A 1 68 ? -2.273 -26.547 -6.93 1 78.56 68 GLY A O 1
ATOM 491 N N . VAL A 1 69 ? -3.453 -26.688 -5.004 1 74 69 VAL A N 1
ATOM 492 C CA . VAL A 1 69 ? -2.396 -26.109 -4.176 1 74 69 VAL A CA 1
ATOM 493 C C . VAL A 1 69 ? -2.168 -26.984 -2.947 1 74 69 VAL A C 1
ATOM 495 O O . VAL A 1 69 ? -3.068 -27.703 -2.516 1 74 69 VAL A O 1
ATOM 498 N N . GLY A 1 70 ? -0.953 -26.969 -2.52 1 73.75 70 GLY A N 1
ATOM 499 C CA . GLY A 1 70 ? -0.643 -27.703 -1.31 1 73.75 70 GLY A CA 1
ATOM 500 C C . GLY A 1 70 ? -0.903 -29.203 -1.443 1 73.75 70 GLY A C 1
ATOM 501 O O . GLY A 1 70 ? -0.418 -29.844 -2.379 1 73.75 70 GLY A O 1
ATOM 502 N N . LYS A 1 71 ? -1.793 -29.656 -0.582 1 74.81 71 LYS A N 1
ATOM 503 C CA . LYS A 1 71 ? -2.07 -31.094 -0.54 1 74.81 71 LYS A CA 1
ATOM 504 C C . LYS A 1 71 ? -2.85 -31.531 -1.773 1 74.81 71 LYS A C 1
ATOM 506 O O . LYS A 1 71 ? -2.92 -32.719 -2.072 1 74.81 71 LYS A O 1
ATOM 511 N N . ASN A 1 72 ? -3.434 -30.609 -2.463 1 83.44 72 ASN A N 1
ATOM 512 C CA . ASN A 1 72 ? -4.27 -30.922 -3.615 1 83.44 72 ASN A CA 1
ATOM 513 C C . ASN A 1 72 ? -3.48 -30.859 -4.918 1 83.44 72 ASN A C 1
ATOM 515 O O . ASN A 1 72 ? -4.008 -31.172 -5.988 1 83.44 72 ASN A O 1
ATOM 519 N N . ALA A 1 73 ? -2.213 -30.484 -4.785 1 81.25 73 ALA A N 1
ATOM 520 C CA . ALA A 1 73 ? -1.42 -30.266 -5.996 1 81.25 73 ALA A CA 1
ATOM 521 C C . ALA A 1 73 ? -0.814 -31.578 -6.492 1 81.25 73 ALA A C 1
ATOM 523 O O . ALA A 1 73 ? -0.378 -32.406 -5.691 1 81.25 73 ALA A O 1
ATOM 524 N N . GLY A 1 74 ? -0.915 -31.766 -7.836 1 83.5 74 GLY A N 1
ATOM 525 C CA . GLY A 1 74 ? -0.174 -32.844 -8.445 1 83.5 74 GLY A CA 1
ATOM 526 C C . GLY A 1 74 ? 1.323 -32.625 -8.477 1 83.5 74 GLY A C 1
ATOM 527 O O . GLY A 1 74 ? 1.771 -31.5 -8.734 1 83.5 74 GLY A O 1
ATOM 528 N N . LYS A 1 75 ? 2.07 -33.688 -8.18 1 87.25 75 LYS A N 1
ATOM 529 C CA . LYS A 1 75 ? 3.527 -33.562 -8.141 1 87.25 75 LYS A CA 1
ATOM 530 C C . LYS A 1 75 ? 4.145 -34.031 -9.469 1 87.25 75 LYS A C 1
ATOM 532 O O . LYS A 1 75 ? 3.539 -34.781 -10.203 1 87.25 75 LYS A O 1
ATOM 537 N N . ARG A 1 76 ? 5.324 -33.5 -9.695 1 90.38 76 ARG A N 1
ATOM 538 C CA . ARG A 1 76 ? 6.047 -33.781 -10.922 1 90.38 76 ARG A CA 1
ATOM 539 C C . ARG A 1 76 ? 6.117 -35.281 -11.164 1 90.38 76 ARG A C 1
ATOM 541 O O . ARG A 1 76 ? 5.789 -35.781 -12.258 1 90.38 76 ARG A O 1
ATOM 548 N N . ASP A 1 77 ? 6.469 -36.031 -10.109 1 93.06 77 ASP A N 1
ATOM 549 C CA . ASP A 1 77 ? 6.664 -37.469 -10.258 1 93.06 77 ASP A CA 1
ATOM 550 C C . ASP A 1 77 ? 5.344 -38.188 -10.555 1 93.06 77 ASP A C 1
ATOM 552 O O . ASP A 1 77 ? 5.32 -39.188 -11.289 1 93.06 77 ASP A O 1
ATOM 556 N N . ASP A 1 78 ? 4.344 -37.688 -10.016 1 93.5 78 ASP A N 1
ATOM 557 C CA . ASP A 1 78 ? 3.031 -38.281 -10.273 1 93.5 78 ASP A CA 1
ATOM 558 C C . ASP A 1 78 ? 2.598 -38.031 -11.719 1 93.5 78 ASP A C 1
ATOM 560 O O . ASP A 1 78 ? 2.104 -38.969 -12.375 1 93.5 78 ASP A O 1
ATOM 564 N N . ILE A 1 79 ? 2.793 -36.875 -12.188 1 94.31 79 ILE A N 1
ATOM 565 C CA . ILE A 1 79 ? 2.424 -36.531 -13.555 1 94.31 79 ILE A CA 1
ATOM 566 C C . ILE A 1 79 ? 3.291 -37.344 -14.531 1 94.31 79 ILE A C 1
ATOM 568 O O . ILE A 1 79 ? 2.793 -37.844 -15.531 1 94.31 79 ILE A O 1
ATOM 572 N N . ARG A 1 80 ? 4.578 -37.406 -14.211 1 95.56 80 ARG A N 1
ATOM 573 C CA . ARG A 1 80 ? 5.5 -38.156 -15.055 1 95.56 80 ARG A CA 1
ATOM 574 C C . ARG A 1 80 ? 5.082 -39.625 -15.141 1 95.56 80 ARG A C 1
ATOM 576 O O . ARG A 1 80 ? 5.176 -40.25 -16.203 1 95.56 80 ARG A O 1
ATOM 583 N N . ALA A 1 81 ? 4.652 -40.156 -14.047 1 96 81 ALA A N 1
ATOM 584 C CA . ALA A 1 81 ? 4.223 -41.531 -13.992 1 96 81 ALA A CA 1
ATOM 585 C C . ALA A 1 81 ? 3.029 -41.781 -14.914 1 96 81 ALA A C 1
ATOM 587 O O . ALA A 1 81 ? 2.816 -42.906 -15.383 1 96 81 ALA A O 1
ATOM 588 N N . LEU A 1 82 ? 2.229 -40.781 -15.156 1 95.94 82 LEU A N 1
ATOM 589 C CA . LEU A 1 82 ? 1.051 -40.906 -16 1 95.94 82 LEU A CA 1
ATOM 590 C C . LEU A 1 82 ? 1.431 -40.781 -17.484 1 95.94 82 LEU A C 1
ATOM 592 O O . LEU A 1 82 ? 0.65 -41.156 -18.359 1 95.94 82 LEU A O 1
ATOM 596 N N . TRP A 1 83 ? 2.551 -40.281 -17.766 1 96 83 TRP A N 1
ATOM 597 C CA . TRP A 1 83 ? 2.932 -39.812 -19.094 1 96 83 TRP A CA 1
ATOM 598 C C . TRP A 1 83 ? 2.859 -40.906 -20.125 1 96 83 TRP A C 1
ATOM 600 O O . TRP A 1 83 ? 2.311 -40.719 -21.219 1 96 83 TRP A O 1
ATOM 610 N N . PRO A 1 84 ? 3.318 -42.156 -19.766 1 95.31 84 PRO A N 1
ATOM 611 C CA . PRO A 1 84 ? 3.289 -43.25 -20.75 1 95.31 84 PRO A CA 1
ATOM 612 C C . PRO A 1 84 ? 1.868 -43.656 -21.141 1 95.31 84 PRO A C 1
ATOM 614 O O . PRO A 1 84 ? 1.661 -44.281 -22.188 1 95.31 84 PRO A O 1
ATOM 617 N N . ARG A 1 85 ? 0.945 -43.312 -20.344 1 95.94 85 ARG A N 1
ATOM 618 C CA . ARG A 1 85 ? -0.442 -43.688 -20.562 1 95.94 85 ARG A CA 1
ATOM 619 C C . ARG A 1 85 ? -1.171 -42.656 -21.422 1 95.94 85 ARG A C 1
ATOM 621 O O . ARG A 1 85 ? -2.348 -42.844 -21.75 1 95.94 85 ARG A O 1
ATOM 628 N N . LEU A 1 86 ? -0.469 -41.594 -21.781 1 96.94 86 LEU A N 1
ATOM 629 C CA . LEU A 1 86 ? -1.103 -40.5 -22.484 1 96.94 86 LEU A CA 1
ATOM 630 C C . LEU A 1 86 ? -0.499 -40.312 -23.875 1 96.94 86 LEU A C 1
ATOM 632 O O . LEU A 1 86 ? 0.001 -39.25 -24.203 1 96.94 86 LEU A O 1
ATOM 636 N N . PRO A 1 87 ? -0.642 -41.312 -24.688 1 95.56 87 PRO A N 1
ATOM 637 C CA . PRO A 1 87 ? 0.032 -41.25 -25.984 1 95.56 87 PRO A CA 1
ATOM 638 C C . PRO A 1 87 ? -0.526 -40.156 -26.906 1 95.56 87 PRO A C 1
ATOM 640 O O . PRO A 1 87 ? 0.163 -39.719 -27.812 1 95.56 87 PRO A O 1
ATOM 643 N N . ASN A 1 88 ? -1.71 -39.688 -26.703 1 96.12 88 ASN A N 1
ATOM 644 C CA . ASN A 1 88 ? -2.328 -38.719 -27.625 1 96.12 88 ASN A CA 1
ATOM 645 C C . ASN A 1 88 ? -2.42 -37.344 -27 1 96.12 88 ASN A C 1
ATOM 647 O O . ASN A 1 88 ? -3.133 -36.469 -27.516 1 96.12 88 ASN A O 1
ATOM 651 N N . LEU A 1 89 ? -1.766 -37.156 -25.875 1 97.25 89 LEU A N 1
ATOM 652 C CA . LEU A 1 89 ? -1.757 -35.844 -25.234 1 97.25 89 LEU A CA 1
ATOM 653 C C . LEU A 1 89 ? -1.118 -34.781 -26.141 1 97.25 89 LEU A C 1
ATOM 655 O O . LEU A 1 89 ? -0.021 -35 -26.656 1 97.25 89 LEU A O 1
ATOM 659 N N . VAL A 1 90 ? -1.83 -33.656 -26.25 1 97 90 VAL A N 1
ATOM 660 C CA . VAL A 1 90 ? -1.293 -32.625 -27.141 1 97 90 VAL A CA 1
ATOM 661 C C . VAL A 1 90 ? -1.107 -31.328 -26.375 1 97 90 VAL A C 1
ATOM 663 O O . VAL A 1 90 ? -0.345 -30.453 -26.797 1 97 90 VAL A O 1
ATOM 666 N N . TRP A 1 91 ? -1.789 -31.156 -25.266 1 97.69 91 TRP A N 1
ATOM 667 C CA . TRP A 1 91 ? -1.753 -29.906 -24.5 1 97.69 91 TRP A CA 1
ATOM 668 C C . TRP A 1 91 ? -1.777 -30.172 -23 1 97.69 91 TRP A C 1
ATOM 670 O O . TRP A 1 91 ? -2.629 -30.922 -22.516 1 97.69 91 TRP A O 1
ATOM 680 N N . MET A 1 92 ? -0.81 -29.672 -22.281 1 97.19 92 MET A N 1
ATOM 681 C CA . MET A 1 92 ? -0.802 -29.641 -20.812 1 97.19 92 MET A CA 1
ATOM 682 C C . MET A 1 92 ? -0.822 -28.203 -20.297 1 97.19 92 MET A C 1
ATOM 684 O O . MET A 1 92 ? -0.067 -27.359 -20.781 1 97.19 92 MET A O 1
ATOM 688 N N . HIS A 1 93 ? -1.732 -27.922 -19.375 1 96.69 93 HIS A N 1
ATOM 689 C CA . HIS A 1 93 ? -1.803 -26.609 -18.734 1 96.69 93 HIS A CA 1
ATOM 690 C C . HIS A 1 93 ? -1.468 -26.688 -17.25 1 96.69 93 HIS A C 1
ATOM 692 O O . HIS A 1 93 ? -1.995 -27.547 -16.547 1 96.69 93 HIS A O 1
ATOM 698 N N . SER A 1 94 ? -0.567 -25.844 -16.891 1 93 94 SER A N 1
ATOM 699 C CA . SER A 1 94 ? -0.281 -25.672 -15.477 1 93 94 SER A CA 1
ATOM 700 C C . SER A 1 94 ? -1.023 -24.469 -14.906 1 93 94 SER A C 1
ATOM 702 O O . SER A 1 94 ? -0.854 -23.344 -15.383 1 93 94 SER A O 1
ATOM 704 N N . ALA A 1 95 ? -1.777 -24.703 -13.82 1 90.44 95 ALA A N 1
ATOM 705 C CA . ALA A 1 95 ? -2.502 -23.609 -13.18 1 90.44 95 ALA A CA 1
ATOM 706 C C . ALA A 1 95 ? -1.551 -22.719 -12.398 1 90.44 95 ALA A C 1
ATOM 708 O O . ALA A 1 95 ? -1.946 -21.641 -11.93 1 90.44 95 ALA A O 1
ATOM 709 N N . SER A 1 96 ? -0.302 -23.094 -12.32 1 82.44 96 SER A N 1
ATOM 710 C CA . SER A 1 96 ? 0.731 -22.266 -11.719 1 82.44 96 SER A CA 1
ATOM 711 C C . SER A 1 96 ? 1.529 -21.516 -12.781 1 82.44 96 SER A C 1
ATOM 713 O O . SER A 1 96 ? 1.519 -21.891 -13.961 1 82.44 96 SER A O 1
ATOM 715 N N . ALA A 1 97 ? 2.174 -20.469 -12.375 1 76.38 97 ALA A N 1
ATOM 716 C CA . ALA A 1 97 ? 3.023 -19.719 -13.297 1 76.38 97 ALA A CA 1
ATOM 717 C C . ALA A 1 97 ? 4.395 -20.375 -13.43 1 76.38 97 ALA A C 1
ATOM 719 O O . ALA A 1 97 ? 4.902 -20.547 -14.547 1 76.38 97 ALA A O 1
ATOM 720 N N . GLY A 1 98 ? 5 -20.688 -12.328 1 75.56 98 GLY A N 1
ATOM 721 C CA . GLY A 1 98 ? 6.293 -21.344 -12.336 1 75.56 98 GLY A CA 1
ATOM 722 C C . GLY A 1 98 ? 6.211 -22.812 -12.734 1 75.56 98 GLY A C 1
ATOM 723 O O . GLY A 1 98 ? 5.27 -23.516 -12.359 1 75.56 98 GLY A O 1
ATOM 724 N N . LEU A 1 99 ? 7.199 -23.281 -13.531 1 80.69 99 LEU A N 1
ATOM 725 C CA . LEU A 1 99 ? 7.098 -24.625 -14.117 1 80.69 99 LEU A CA 1
ATOM 726 C C . LEU A 1 99 ? 8.242 -25.516 -13.641 1 80.69 99 LEU A C 1
ATOM 728 O O . LEU A 1 99 ? 8.289 -26.688 -13.977 1 80.69 99 LEU A O 1
ATOM 732 N N . GLU A 1 100 ? 9.078 -24.922 -12.844 1 73.06 100 GLU A N 1
ATOM 733 C CA . GLU A 1 100 ? 10.289 -25.641 -12.438 1 73.06 100 GLU A CA 1
ATOM 734 C C . GLU A 1 100 ? 9.945 -26.938 -11.734 1 73.06 100 GLU A C 1
ATOM 736 O O . GLU A 1 100 ? 10.641 -27.953 -11.898 1 73.06 100 GLU A O 1
ATOM 741 N N . HIS A 1 101 ? 8.93 -26.969 -11.117 1 74.75 101 HIS A N 1
ATOM 742 C CA . HIS A 1 101 ? 8.531 -28.125 -10.32 1 74.75 101 HIS A CA 1
ATOM 743 C C . HIS A 1 101 ? 7.766 -29.141 -11.172 1 74.75 101 HIS A C 1
ATOM 745 O O . HIS A 1 101 ? 7.41 -30.219 -10.688 1 74.75 101 HIS A O 1
ATOM 751 N N . LEU A 1 102 ? 7.547 -28.828 -12.398 1 83.75 102 LEU A N 1
ATOM 752 C CA . LEU A 1 102 ? 6.668 -29.656 -13.211 1 83.75 102 LEU A CA 1
ATOM 753 C C . LEU A 1 102 ? 7.418 -30.219 -14.406 1 83.75 102 LEU A C 1
ATOM 755 O O . LEU A 1 102 ? 6.957 -31.188 -15.039 1 83.75 102 LEU A O 1
ATOM 759 N N . LEU A 1 103 ? 8.578 -29.719 -14.703 1 88.06 103 LEU A N 1
ATOM 760 C CA . LEU A 1 103 ? 9.266 -30.094 -15.938 1 88.06 103 LEU A CA 1
ATOM 761 C C . LEU A 1 103 ? 10.016 -31.406 -15.773 1 88.06 103 LEU A C 1
ATOM 763 O O . LEU A 1 103 ? 10.625 -31.656 -14.734 1 88.06 103 LEU A O 1
ATOM 767 N N . PHE A 1 104 ? 9.914 -32.312 -16.703 1 90.88 104 PHE A N 1
ATOM 768 C CA . PHE A 1 104 ? 10.641 -33.562 -16.812 1 90.88 104 PHE A CA 1
ATOM 769 C C . PHE A 1 104 ? 11 -33.844 -18.266 1 90.88 104 PHE A C 1
ATOM 771 O O . PHE A 1 104 ? 10.406 -33.281 -19.188 1 90.88 104 PHE A O 1
ATOM 778 N N . PRO A 1 105 ? 11.969 -34.625 -18.562 1 92.69 105 PRO A N 1
ATOM 779 C CA . PRO A 1 105 ? 12.57 -34.781 -19.891 1 92.69 105 PRO A CA 1
ATOM 780 C C . PRO A 1 105 ? 11.539 -35.094 -20.969 1 92.69 105 PRO A C 1
ATOM 782 O O . PRO A 1 105 ? 11.555 -34.5 -22.047 1 92.69 105 PRO A O 1
ATOM 785 N N . GLU A 1 106 ? 10.641 -36 -20.719 1 93.94 106 GLU A N 1
ATOM 786 C CA . GLU A 1 106 ? 9.656 -36.406 -21.719 1 93.94 106 GLU A CA 1
ATOM 787 C C . GLU A 1 106 ? 8.742 -35.25 -22.109 1 93.94 106 GLU A C 1
ATOM 789 O O . GLU A 1 106 ? 8.336 -35.156 -23.266 1 93.94 106 GLU A O 1
ATOM 794 N N . LEU A 1 107 ? 8.414 -34.469 -21.125 1 94.38 107 LEU A N 1
ATOM 795 C CA . LEU A 1 107 ? 7.609 -33.281 -21.406 1 94.38 107 LEU A CA 1
ATOM 796 C C . LEU A 1 107 ? 8.414 -32.25 -22.203 1 94.38 107 LEU A C 1
ATOM 798 O O . LEU A 1 107 ? 7.93 -31.719 -23.203 1 94.38 107 LEU A O 1
ATOM 802 N N . VAL A 1 108 ? 9.602 -31.953 -21.797 1 92.94 108 VAL A N 1
ATOM 803 C CA . VAL A 1 108 ? 10.453 -30.922 -22.375 1 92.94 108 VAL A CA 1
ATOM 804 C C . VAL A 1 108 ? 10.797 -31.281 -23.812 1 92.94 108 VAL A C 1
ATOM 806 O O . VAL A 1 108 ? 10.742 -30.422 -24.703 1 92.94 108 VAL A O 1
ATOM 809 N N . GLU A 1 109 ? 11.062 -32.562 -24.078 1 92.94 109 GLU A N 1
ATOM 810 C CA . GLU A 1 109 ? 11.523 -33 -25.391 1 92.94 109 GLU A CA 1
ATOM 811 C C . GLU A 1 109 ? 10.359 -33.406 -26.281 1 92.94 109 GLU A C 1
ATOM 813 O O . GLU A 1 109 ? 10.523 -33.594 -27.5 1 92.94 109 GLU A O 1
ATOM 818 N N . GLY A 1 110 ? 9.266 -33.562 -25.734 1 93 110 GLY A N 1
ATOM 819 C CA . GLY A 1 110 ? 8.117 -34.062 -26.469 1 93 110 GLY A CA 1
ATOM 820 C C . GLY A 1 110 ? 7.332 -33 -27.188 1 93 110 GLY A C 1
ATOM 821 O O . GLY A 1 110 ? 7.625 -31.812 -27.031 1 93 110 GLY A O 1
ATOM 822 N N . PRO A 1 111 ? 6.324 -33.406 -27.906 1 94.44 111 PRO A N 1
ATOM 823 C CA . PRO A 1 111 ? 5.555 -32.5 -28.75 1 94.44 111 PRO A CA 1
ATOM 824 C C . PRO A 1 111 ? 4.418 -31.812 -27.984 1 94.44 111 PRO A C 1
ATOM 826 O O . PRO A 1 111 ? 3.764 -30.906 -28.531 1 94.44 111 PRO A O 1
ATOM 829 N N . VAL A 1 112 ? 4.188 -32.219 -26.781 1 96 112 VAL A N 1
ATOM 830 C CA . VAL A 1 112 ? 3.066 -31.672 -26.016 1 96 112 VAL A CA 1
ATOM 831 C C . VAL A 1 112 ? 3.283 -30.188 -25.75 1 96 112 VAL A C 1
ATOM 833 O O . VAL A 1 112 ? 4.352 -29.781 -25.281 1 96 112 VAL A O 1
ATOM 836 N N . VAL A 1 113 ? 2.252 -29.344 -26.078 1 95.81 113 VAL A N 1
ATOM 837 C CA . VAL A 1 113 ? 2.301 -27.906 -25.797 1 95.81 113 VAL A CA 1
ATOM 838 C C . VAL A 1 113 ? 2.043 -27.672 -24.312 1 95.81 113 VAL A C 1
ATOM 840 O O . VAL A 1 113 ? 1.129 -28.25 -23.734 1 95.81 113 VAL A O 1
ATOM 843 N N . LEU A 1 114 ? 2.906 -26.891 -23.719 1 95.75 114 LEU A N 1
ATOM 844 C CA . LEU A 1 114 ? 2.756 -26.547 -22.312 1 95.75 114 LEU A CA 1
ATOM 845 C C . LEU A 1 114 ? 2.359 -25.078 -22.156 1 95.75 114 LEU A C 1
ATOM 847 O O . LEU A 1 114 ? 2.992 -24.188 -22.734 1 95.75 114 LEU A O 1
ATOM 851 N N . THR A 1 115 ? 1.221 -24.812 -21.484 1 94.94 115 THR A N 1
ATOM 852 C CA . THR A 1 115 ? 0.834 -23.453 -21.125 1 94.94 115 THR A CA 1
ATOM 853 C C . THR A 1 115 ? 0.753 -23.297 -19.609 1 94.94 115 THR A C 1
ATOM 855 O O . THR A 1 115 ? 0.698 -24.297 -18.875 1 94.94 115 THR A O 1
ATOM 858 N N . ASN A 1 116 ? 0.917 -22.047 -19.125 1 91.12 116 ASN A N 1
ATOM 859 C CA . ASN A 1 116 ? 0.773 -21.781 -17.703 1 91.12 116 ASN A CA 1
ATOM 860 C C . ASN A 1 116 ? -0.141 -20.594 -17.438 1 91.12 116 ASN A C 1
ATOM 862 O O . ASN A 1 116 ? -0.769 -20.062 -18.344 1 91.12 116 ASN A O 1
ATOM 866 N N . ALA A 1 117 ? -0.313 -20.344 -16.141 1 88.69 117 ALA A N 1
ATOM 867 C CA . ALA A 1 117 ? -1.266 -19.312 -15.734 1 88.69 117 ALA A CA 1
ATOM 868 C C . ALA A 1 117 ? -0.558 -17.984 -15.453 1 88.69 117 ALA A C 1
ATOM 870 O O . ALA A 1 117 ? -1.008 -17.203 -14.625 1 88.69 117 ALA A O 1
ATOM 871 N N . LYS A 1 118 ? 0.514 -17.766 -16.156 1 82.25 118 LYS A N 1
ATOM 872 C CA . LYS A 1 118 ? 1.23 -16.5 -15.992 1 82.25 118 LYS A CA 1
ATOM 873 C C . LYS A 1 118 ? 0.299 -15.32 -16.203 1 82.25 118 LYS A C 1
ATOM 875 O O . LYS A 1 118 ? -0.549 -15.336 -17.094 1 82.25 118 LYS A O 1
ATOM 880 N N . GLY A 1 119 ? 0.43 -14.258 -15.312 1 82.31 119 GLY A N 1
ATOM 881 C CA . GLY A 1 119 ? -0.364 -13.047 -15.422 1 82.31 119 GLY A CA 1
ATOM 882 C C . GLY A 1 119 ? -1.517 -12.992 -14.438 1 82.31 119 GLY A C 1
ATOM 883 O O . GLY A 1 119 ? -1.979 -11.914 -14.078 1 82.31 119 GLY A O 1
ATOM 884 N N . VAL A 1 120 ? -1.949 -14.18 -14.008 1 84.06 120 VAL A N 1
ATOM 885 C CA . VAL A 1 120 ? -3.129 -14.25 -13.148 1 84.06 120 VAL A CA 1
ATOM 886 C C . VAL A 1 120 ? -2.777 -13.766 -11.742 1 84.06 120 VAL A C 1
ATOM 888 O O . VAL A 1 120 ? -3.631 -13.227 -11.039 1 84.06 120 VAL A O 1
ATOM 891 N N . TYR A 1 121 ? -1.491 -13.797 -11.422 1 85 121 TYR A N 1
ATOM 892 C CA . TYR A 1 121 ? -1.065 -13.531 -10.055 1 85 121 TYR A CA 1
ATOM 893 C C . TYR A 1 121 ? -0.429 -12.156 -9.93 1 85 121 TYR A C 1
ATOM 895 O O . TYR A 1 121 ? 0 -11.75 -8.844 1 85 121 TYR A O 1
ATOM 903 N N . SER A 1 122 ? -0.376 -11.438 -10.961 1 91 122 SER A N 1
ATOM 904 C CA . SER A 1 122 ? 0.44 -10.234 -11.031 1 91 122 SER A CA 1
ATOM 905 C C . SER A 1 122 ? -0.071 -9.164 -10.07 1 91 122 SER A C 1
ATOM 907 O O . SER A 1 122 ? 0.719 -8.469 -9.43 1 91 122 SER A O 1
ATOM 909 N N . HIS A 1 123 ? -1.354 -9.18 -9.93 1 91.88 123 HIS A N 1
ATOM 910 C CA . HIS A 1 123 ? -1.916 -8.117 -9.102 1 91.88 123 HIS A CA 1
ATOM 911 C C . HIS A 1 123 ? -1.601 -8.352 -7.625 1 91.88 123 HIS A C 1
ATOM 913 O O . HIS A 1 123 ? -1.229 -7.414 -6.914 1 91.88 123 HIS A O 1
ATOM 919 N N . SER A 1 124 ? -1.795 -9.609 -7.156 1 93.62 124 SER A N 1
ATOM 920 C CA . SER A 1 124 ? -1.488 -9.914 -5.762 1 93.62 124 SER A CA 1
ATOM 921 C C . SER A 1 124 ? -0.024 -9.633 -5.445 1 93.62 124 SER A C 1
ATOM 923 O O . SER A 1 124 ? 0.293 -9.094 -4.383 1 93.62 124 SER A O 1
ATOM 925 N N . LEU A 1 125 ? 0.83 -9.961 -6.336 1 95.81 125 LEU A N 1
ATOM 926 C CA . LEU A 1 125 ? 2.258 -9.734 -6.133 1 95.81 125 LEU A CA 1
ATOM 927 C C . LEU A 1 125 ? 2.576 -8.242 -6.125 1 95.81 125 LEU A C 1
ATOM 929 O O . LEU A 1 125 ? 3.443 -7.797 -5.371 1 95.81 125 LEU A O 1
ATOM 933 N N . ALA A 1 126 ? 1.898 -7.496 -6.941 1 97.31 126 ALA A N 1
ATOM 934 C CA . ALA A 1 126 ? 2.08 -6.047 -6.961 1 97.31 126 ALA A CA 1
ATOM 935 C C . ALA A 1 126 ? 1.639 -5.422 -5.641 1 97.31 126 ALA A C 1
ATOM 937 O O . ALA A 1 126 ? 2.293 -4.512 -5.125 1 97.31 126 ALA A O 1
ATOM 938 N N . GLU A 1 127 ? 0.493 -5.926 -5.086 1 97.38 127 GLU A N 1
ATOM 939 C CA . GLU A 1 127 ? 0.067 -5.461 -3.77 1 97.38 127 GLU A CA 1
ATOM 940 C C . GLU A 1 127 ? 1.142 -5.719 -2.719 1 97.38 127 GLU A C 1
ATOM 942 O O . GLU A 1 127 ? 1.442 -4.848 -1.901 1 97.38 127 GLU A O 1
ATOM 947 N N . TYR A 1 128 ? 1.698 -6.895 -2.789 1 97.75 128 TYR A N 1
ATOM 948 C CA . TYR A 1 128 ? 2.746 -7.238 -1.835 1 97.75 128 TYR A CA 1
ATOM 949 C C . TYR A 1 128 ? 3.953 -6.32 -1.994 1 97.75 128 TYR A C 1
ATOM 951 O O . TYR A 1 128 ? 4.535 -5.871 -1.004 1 97.75 128 TYR A O 1
ATOM 959 N N . CYS A 1 129 ? 4.332 -6.039 -3.203 1 98.56 129 CYS A N 1
ATOM 960 C CA . CYS A 1 129 ? 5.473 -5.176 -3.48 1 98.56 129 CYS A CA 1
ATOM 961 C C . CYS A 1 129 ? 5.316 -3.828 -2.785 1 98.56 129 CYS A C 1
ATOM 963 O O . CYS A 1 129 ? 6.203 -3.396 -2.049 1 98.56 129 CYS A O 1
ATOM 965 N N . LEU A 1 130 ? 4.195 -3.197 -2.963 1 98.5 130 LEU A N 1
ATOM 966 C CA . LEU A 1 130 ? 4 -1.866 -2.398 1 98.5 130 LEU A CA 1
ATOM 967 C C . LEU A 1 130 ? 3.814 -1.938 -0.887 1 98.5 130 LEU A C 1
ATOM 969 O O . LEU A 1 130 ? 4.203 -1.017 -0.164 1 98.5 130 LEU A O 1
ATOM 973 N N . THR A 1 131 ? 3.236 -3.084 -0.411 1 97.94 131 THR A N 1
ATOM 974 C CA . THR A 1 131 ? 3.193 -3.324 1.026 1 97.94 131 THR A CA 1
ATOM 975 C C . THR A 1 131 ? 4.602 -3.379 1.608 1 97.94 131 THR A C 1
ATOM 977 O O . THR A 1 131 ? 4.875 -2.771 2.646 1 97.94 131 THR A O 1
ATOM 980 N N . ALA A 1 132 ? 5.469 -4.059 0.883 1 98.56 132 ALA A N 1
ATOM 981 C CA . ALA A 1 132 ? 6.859 -4.164 1.322 1 98.56 132 ALA A CA 1
ATOM 982 C C . ALA A 1 132 ? 7.535 -2.795 1.328 1 98.56 132 ALA A C 1
ATOM 984 O O . ALA A 1 132 ? 8.25 -2.455 2.273 1 98.56 132 ALA A O 1
ATOM 985 N N . CYS A 1 133 ? 7.34 -2.014 0.275 1 98.75 133 CYS A N 1
ATOM 986 C CA . CYS A 1 133 ? 7.875 -0.656 0.257 1 98.75 133 CYS A CA 1
ATOM 987 C C . CYS A 1 133 ? 7.434 0.122 1.49 1 98.75 133 CYS A C 1
ATOM 989 O O . CYS A 1 133 ? 8.258 0.718 2.184 1 98.75 133 CYS A O 1
ATOM 991 N N . ASN A 1 134 ? 6.176 0.032 1.793 1 98.38 134 ASN A N 1
ATOM 992 C CA . ASN A 1 134 ? 5.621 0.83 2.879 1 98.38 134 ASN A CA 1
ATOM 993 C C . ASN A 1 134 ? 6 0.261 4.242 1 98.38 134 ASN A C 1
ATOM 995 O O . ASN A 1 134 ? 6.035 0.99 5.238 1 98.38 134 ASN A O 1
ATOM 999 N N . TRP A 1 135 ? 6.227 -1.071 4.305 1 98.12 135 TRP A N 1
ATOM 1000 C CA . TRP A 1 135 ? 6.758 -1.683 5.52 1 98.12 135 TRP A CA 1
ATOM 1001 C C . TRP A 1 135 ? 8.008 -0.947 6 1 98.12 135 TRP A C 1
ATOM 1003 O O . TRP A 1 135 ? 8.141 -0.662 7.191 1 98.12 135 TRP A O 1
ATOM 1013 N N . PHE A 1 136 ? 8.828 -0.592 5.094 1 98.38 136 PHE A N 1
ATOM 1014 C CA . PHE A 1 136 ? 10.07 0.106 5.406 1 98.38 136 PHE A CA 1
ATOM 1015 C C . PHE A 1 136 ? 9.836 1.608 5.504 1 98.38 136 PHE A C 1
ATOM 1017 O O . PHE A 1 136 ? 10.336 2.26 6.426 1 98.38 136 PHE A O 1
ATOM 1024 N N . ALA A 1 137 ? 9.062 2.182 4.59 1 97.62 137 ALA A N 1
ATOM 1025 C CA . ALA A 1 137 ? 8.828 3.623 4.543 1 97.62 137 ALA A CA 1
ATOM 1026 C C . ALA A 1 137 ? 8.18 4.117 5.832 1 97.62 137 ALA A C 1
ATOM 1028 O O . ALA A 1 137 ? 8.555 5.164 6.363 1 97.62 137 ALA A O 1
ATOM 1029 N N . LYS A 1 138 ? 7.195 3.326 6.367 1 97.56 138 LYS A N 1
ATOM 1030 C CA . LYS A 1 138 ? 6.496 3.723 7.586 1 97.56 138 LYS A CA 1
ATOM 1031 C C . LYS A 1 138 ? 7.188 3.162 8.82 1 97.56 138 LYS A C 1
ATOM 1033 O O . LYS A 1 138 ? 6.82 3.5 9.953 1 97.56 138 LYS A O 1
ATOM 1038 N N . ASP A 1 139 ? 8.219 2.35 8.617 1 97.62 139 ASP A N 1
ATOM 1039 C CA . ASP A 1 139 ? 8.93 1.683 9.711 1 97.62 139 ASP A CA 1
ATOM 1040 C C . ASP A 1 139 ? 7.953 0.946 10.625 1 97.62 139 ASP A C 1
ATOM 1042 O O . ASP A 1 139 ? 7.914 1.205 11.828 1 97.62 139 ASP A O 1
ATOM 1046 N N . LEU A 1 140 ? 7.223 -0.045 10.039 1 97.69 140 LEU A N 1
ATOM 1047 C CA . LEU A 1 140 ? 6.18 -0.773 10.758 1 97.69 140 LEU A CA 1
ATOM 1048 C C . LEU A 1 140 ? 6.766 -1.521 11.953 1 97.69 140 LEU A C 1
ATOM 1050 O O . LEU A 1 140 ? 6.141 -1.601 13.016 1 97.69 140 LEU A O 1
ATOM 1054 N N . PRO A 1 141 ? 8.039 -2.062 11.844 1 96.75 141 PRO A N 1
ATOM 1055 C CA . PRO A 1 141 ? 8.633 -2.697 13.023 1 96.75 141 PRO A CA 1
ATOM 1056 C C . PRO A 1 141 ? 8.781 -1.732 14.203 1 96.75 141 PRO A C 1
ATOM 1058 O O . PRO A 1 141 ? 8.57 -2.119 15.352 1 96.75 141 PRO A O 1
ATOM 1061 N N . ARG A 1 142 ? 9.125 -0.468 13.953 1 96.81 142 ARG A N 1
ATOM 1062 C CA . ARG A 1 142 ? 9.227 0.527 15.016 1 96.81 142 ARG A CA 1
ATOM 1063 C C . ARG A 1 142 ? 7.867 0.77 15.664 1 96.81 142 ARG A C 1
ATOM 1065 O O . ARG A 1 142 ? 7.766 0.859 16.891 1 96.81 142 ARG A O 1
ATOM 1072 N N . LEU A 1 143 ? 6.84 0.888 14.875 1 97.62 143 LEU A N 1
ATOM 1073 C CA . LEU A 1 143 ? 5.496 1.082 15.406 1 97.62 143 LEU A CA 1
ATOM 1074 C C . LEU A 1 143 ? 5.105 -0.066 16.328 1 97.62 143 LEU A C 1
ATOM 1076 O O . LEU A 1 143 ? 4.555 0.162 17.406 1 97.62 143 LEU A O 1
ATOM 1080 N N . ARG A 1 144 ? 5.418 -1.292 15.891 1 96.56 144 ARG A N 1
ATOM 1081 C CA . ARG A 1 144 ? 5.07 -2.459 16.703 1 96.56 144 ARG A CA 1
ATOM 1082 C C . ARG A 1 144 ? 5.871 -2.484 18 1 96.56 144 ARG A C 1
ATOM 1084 O O . ARG A 1 144 ? 5.344 -2.836 19.047 1 96.56 144 ARG A O 1
ATOM 1091 N N . ARG A 1 145 ? 7.172 -2.135 17.891 1 96.5 145 ARG A N 1
ATOM 1092 C CA . ARG A 1 145 ? 7.996 -2.07 19.094 1 96.5 145 ARG A CA 1
ATOM 1093 C C . ARG A 1 145 ? 7.457 -1.032 20.078 1 96.5 145 ARG A C 1
ATOM 1095 O O . ARG A 1 145 ? 7.363 -1.296 21.266 1 96.5 145 ARG A O 1
ATOM 1102 N N . GLN A 1 146 ? 7.117 0.123 19.578 1 97.81 146 GLN A N 1
ATOM 1103 C CA . GLN A 1 146 ? 6.574 1.185 20.422 1 97.81 146 GLN A CA 1
ATOM 1104 C C . GLN A 1 146 ? 5.254 0.759 21.062 1 97.81 146 GLN A C 1
ATOM 1106 O O . GLN A 1 146 ? 5.008 1.034 22.234 1 97.81 146 GLN A O 1
ATOM 1111 N N . GLN A 1 147 ? 4.402 0.084 20.25 1 97.5 147 GLN A N 1
ATOM 1112 C CA . GLN A 1 147 ? 3.127 -0.403 20.766 1 97.5 147 GLN A CA 1
ATOM 1113 C C . GLN A 1 147 ? 3.338 -1.404 21.891 1 97.5 147 GLN A C 1
ATOM 1115 O O . GLN A 1 147 ? 2.717 -1.291 22.953 1 97.5 147 GLN A O 1
ATOM 1120 N N . ALA A 1 148 ? 4.23 -2.34 21.703 1 96.19 148 ALA A N 1
ATOM 1121 C CA . ALA A 1 148 ? 4.52 -3.367 22.703 1 96.19 148 ALA A CA 1
ATOM 1122 C C . ALA A 1 148 ? 5.055 -2.748 23.984 1 96.19 148 ALA A C 1
ATOM 1124 O O . ALA A 1 148 ? 4.793 -3.25 25.078 1 96.19 148 ALA A O 1
ATOM 1125 N N . ALA A 1 149 ? 5.691 -1.639 23.875 1 97.38 149 ALA A N 1
ATOM 1126 C CA . ALA A 1 149 ? 6.309 -0.976 25.016 1 97.38 149 ALA A CA 1
ATOM 1127 C C . ALA A 1 149 ? 5.402 0.123 25.562 1 97.38 149 ALA A C 1
ATOM 1129 O O . ALA A 1 149 ? 5.762 0.809 26.531 1 97.38 149 ALA A O 1
ATOM 1130 N N . ALA A 1 150 ? 4.262 0.352 24.953 1 97.56 150 ALA A N 1
ATOM 1131 C CA . ALA A 1 150 ? 3.346 1.429 25.312 1 97.56 150 ALA A CA 1
ATOM 1132 C C . ALA A 1 150 ? 4.059 2.777 25.328 1 97.56 150 ALA A C 1
ATOM 1134 O O . ALA A 1 150 ? 3.965 3.531 26.297 1 97.56 150 ALA A O 1
ATOM 1135 N N . GLN A 1 151 ? 4.805 3.002 24.297 1 97.06 151 GLN A N 1
ATOM 1136 C CA . GLN A 1 151 ? 5.594 4.223 24.156 1 97.06 151 GLN A CA 1
ATOM 1137 C C . GLN A 1 151 ? 5.035 5.117 23.062 1 97.06 151 GLN A C 1
ATOM 1139 O O . GLN A 1 151 ? 4.906 4.688 21.906 1 97.06 151 GLN A O 1
ATOM 1144 N N . TRP A 1 152 ? 4.688 6.336 23.422 1 96.69 152 TRP A N 1
ATOM 1145 C CA . TRP A 1 152 ? 4.23 7.34 22.469 1 96.69 152 TRP A CA 1
ATOM 1146 C C . TRP A 1 152 ? 5.391 8.211 21.984 1 96.69 152 TRP A C 1
ATOM 1148 O O . TRP A 1 152 ? 5.73 9.203 22.641 1 96.69 152 TRP A O 1
ATOM 1158 N N . GLU A 1 153 ? 5.988 7.863 20.859 1 94.88 153 GLU A N 1
ATOM 1159 C CA . GLU A 1 153 ? 7.133 8.586 20.312 1 94.88 153 GLU A CA 1
ATOM 1160 C C . GLU A 1 153 ? 6.965 8.836 18.812 1 94.88 153 GLU A C 1
ATOM 1162 O O . GLU A 1 153 ? 7.371 8.016 17.984 1 94.88 153 GLU A O 1
ATOM 1167 N N . PRO A 1 154 ? 6.371 9.953 18.453 1 92.44 154 PRO A N 1
ATOM 1168 C CA . PRO A 1 154 ? 6.246 10.289 17.031 1 92.44 154 PRO A CA 1
ATOM 1169 C C . PRO A 1 154 ? 7.598 10.391 16.328 1 92.44 154 PRO A C 1
ATOM 1171 O O . PRO A 1 154 ? 8.602 10.711 16.969 1 92.44 154 PRO A O 1
ATOM 1174 N N . TYR A 1 155 ? 7.668 10.031 15.078 1 90.19 155 TYR A N 1
ATOM 1175 C CA . TYR A 1 155 ? 8.844 10.141 14.219 1 90.19 155 TYR A CA 1
ATOM 1176 C C . TYR A 1 155 ? 8.453 10.539 12.805 1 90.19 155 TYR A C 1
ATOM 1178 O O . TYR A 1 155 ? 7.266 10.578 12.469 1 90.19 155 TYR A O 1
ATOM 1186 N N . ASP A 1 156 ? 9.383 10.953 12.031 1 89.12 156 ASP A N 1
ATOM 1187 C CA . ASP A 1 156 ? 9.125 11.312 10.641 1 89.12 156 ASP A CA 1
ATOM 1188 C C . ASP A 1 156 ? 9.016 10.062 9.766 1 89.12 156 ASP A C 1
ATOM 1190 O O . ASP A 1 156 ? 9.977 9.305 9.633 1 89.12 156 ASP A O 1
ATOM 1194 N N . VAL A 1 157 ? 7.855 9.844 9.219 1 92.81 157 VAL A N 1
ATOM 1195 C CA . VAL A 1 157 ? 7.688 8.703 8.32 1 92.81 157 VAL A CA 1
ATOM 1196 C C . VAL A 1 157 ? 8.141 9.094 6.914 1 92.81 157 VAL A C 1
ATOM 1198 O O . VAL A 1 157 ? 8.125 10.273 6.551 1 92.81 157 VAL A O 1
ATOM 1201 N N . GLU A 1 158 ? 8.594 8.156 6.168 1 93.94 158 GLU A N 1
ATOM 1202 C CA . GLU A 1 158 ? 8.969 8.352 4.77 1 93.94 158 GLU A CA 1
ATOM 1203 C C . GLU A 1 158 ? 7.762 8.203 3.846 1 93.94 158 GLU A C 1
ATOM 1205 O O . GLU A 1 158 ? 6.941 7.301 4.027 1 93.94 158 GLU A O 1
ATOM 1210 N N . GLU A 1 159 ? 7.598 9.102 2.928 1 93.31 159 GLU A N 1
ATOM 1211 C CA . GLU A 1 159 ? 6.605 8.945 1.867 1 93.31 159 GLU A CA 1
ATOM 1212 C C . GLU A 1 159 ? 7.203 8.242 0.654 1 93.31 159 GLU A C 1
ATOM 1214 O O . GLU A 1 159 ? 8.359 8.484 0.295 1 93.31 159 GLU A O 1
ATOM 1219 N N . LEU A 1 160 ? 6.395 7.41 0.005 1 96.69 160 LEU A N 1
ATOM 1220 C CA . LEU A 1 160 ? 6.82 6.805 -1.252 1 96.69 160 LEU A CA 1
ATOM 1221 C C . LEU A 1 160 ? 6.762 7.82 -2.391 1 96.69 160 LEU A C 1
ATOM 1223 O O . LEU A 1 160 ? 7.488 7.691 -3.379 1 96.69 160 LEU A O 1
ATOM 1227 N N . ARG A 1 161 ? 5.855 8.82 -2.191 1 93.81 161 ARG A N 1
ATOM 1228 C CA . ARG A 1 161 ? 5.789 9.883 -3.189 1 93.81 161 ARG A CA 1
ATOM 1229 C C . ARG A 1 161 ? 7.172 10.477 -3.449 1 93.81 161 ARG A C 1
ATOM 1231 O O . ARG A 1 161 ? 7.879 10.852 -2.512 1 93.81 161 ARG A O 1
ATOM 1238 N N . GLY A 1 162 ? 7.516 10.461 -4.727 1 93.5 162 GLY A N 1
ATOM 1239 C CA . GLY A 1 162 ? 8.781 11.062 -5.125 1 93.5 162 GLY A CA 1
ATOM 1240 C C . GLY A 1 162 ? 9.938 10.078 -5.098 1 93.5 162 GLY A C 1
ATOM 1241 O O . GLY A 1 162 ? 11 10.352 -5.664 1 93.5 162 GLY A O 1
ATOM 1242 N N . LYS A 1 163 ? 9.789 8.938 -4.438 1 97.12 163 LYS A N 1
ATOM 1243 C CA . LYS A 1 163 ? 10.828 7.906 -4.438 1 97.12 163 LYS A CA 1
ATOM 1244 C C . LYS A 1 163 ? 10.828 7.133 -5.754 1 97.12 163 LYS A C 1
ATOM 1246 O O . LYS A 1 163 ? 9.859 7.184 -6.512 1 97.12 163 LYS A O 1
ATOM 1251 N N . THR A 1 164 ? 11.898 6.441 -6.023 1 98.62 164 THR A N 1
ATOM 1252 C CA . THR A 1 164 ? 12.055 5.707 -7.273 1 98.62 164 THR A CA 1
ATOM 1253 C C . THR A 1 164 ? 11.922 4.203 -7.039 1 98.62 164 THR A C 1
ATOM 1255 O O . THR A 1 164 ? 12.594 3.645 -6.168 1 98.62 164 THR A O 1
ATOM 1258 N N . LEU A 1 165 ? 11.008 3.604 -7.754 1 98.88 165 LEU A N 1
ATOM 1259 C CA . LEU A 1 165 ? 10.938 2.148 -7.828 1 98.88 165 LEU A CA 1
ATOM 1260 C C . LEU A 1 165 ? 11.641 1.634 -9.078 1 98.88 165 LEU A C 1
ATOM 1262 O O . LEU A 1 165 ? 11.227 1.93 -10.203 1 98.88 165 LEU A O 1
ATOM 1266 N N . GLY A 1 166 ? 12.766 0.937 -8.883 1 98.88 166 GLY A N 1
ATOM 1267 C CA . GLY A 1 166 ? 13.414 0.219 -9.969 1 98.88 166 GLY A CA 1
ATOM 1268 C C . GLY A 1 166 ? 12.922 -1.206 -10.117 1 98.88 166 GLY A C 1
ATOM 1269 O O . GLY A 1 166 ? 12.953 -1.988 -9.172 1 98.88 166 GLY A O 1
ATOM 1270 N N . ILE A 1 167 ? 12.461 -1.565 -11.359 1 98.81 167 ILE A N 1
ATOM 1271 C CA . ILE A 1 167 ? 11.867 -2.875 -11.617 1 98.81 167 ILE A CA 1
ATOM 1272 C C . ILE A 1 167 ? 12.805 -3.691 -12.508 1 98.81 167 ILE A C 1
ATOM 1274 O O . ILE A 1 167 ? 13.078 -3.307 -13.648 1 98.81 167 ILE A O 1
ATOM 1278 N N . ILE A 1 168 ? 13.32 -4.812 -11.938 1 98.62 168 ILE A N 1
ATOM 1279 C CA . ILE A 1 168 ? 14.078 -5.766 -12.734 1 98.62 168 ILE A CA 1
ATOM 1280 C C . ILE A 1 168 ? 13.141 -6.816 -13.32 1 98.62 168 ILE A C 1
ATOM 1282 O O . ILE A 1 168 ? 12.672 -7.707 -12.602 1 98.62 168 ILE A O 1
ATOM 1286 N N . GLY A 1 169 ? 12.906 -6.766 -14.578 1 96.06 169 GLY A N 1
ATOM 1287 C CA . GLY A 1 169 ? 11.859 -7.547 -15.227 1 96.06 169 GLY A CA 1
ATOM 1288 C C . GLY A 1 169 ? 10.555 -6.793 -15.375 1 96.06 169 GLY A C 1
ATOM 1289 O O . GLY A 1 169 ? 9.75 -6.75 -14.438 1 96.06 169 GLY A O 1
ATOM 1290 N N . TYR A 1 170 ? 10.273 -6.273 -16.562 1 94.56 170 TYR A N 1
ATOM 1291 C CA . TYR A 1 170 ? 9.094 -5.449 -16.797 1 94.56 170 TYR A CA 1
ATOM 1292 C C . TYR A 1 170 ? 8.047 -6.211 -17.609 1 94.56 170 TYR A C 1
ATOM 1294 O O . TYR A 1 170 ? 7.562 -5.719 -18.625 1 94.56 170 TYR A O 1
ATOM 1302 N N . GLY A 1 171 ? 7.883 -7.469 -17.172 1 90 171 GLY A N 1
ATOM 1303 C CA . GLY A 1 171 ? 6.762 -8.258 -17.656 1 90 171 GLY A CA 1
ATOM 1304 C C . GLY A 1 171 ? 5.465 -7.973 -16.922 1 90 171 GLY A C 1
ATOM 1305 O O . GLY A 1 171 ? 5.23 -6.844 -16.484 1 90 171 GLY A O 1
ATOM 1306 N N . ASP A 1 172 ? 4.578 -8.953 -16.797 1 87.31 172 ASP A N 1
ATOM 1307 C CA . ASP A 1 172 ? 3.252 -8.773 -16.219 1 87.31 172 ASP A CA 1
ATOM 1308 C C . ASP A 1 172 ? 3.342 -8.328 -14.758 1 87.31 172 ASP A C 1
ATOM 1310 O O . ASP A 1 172 ? 2.684 -7.371 -14.359 1 87.31 172 ASP A O 1
ATOM 1314 N N . ILE A 1 173 ? 4.152 -9.031 -13.984 1 93.62 173 ILE A N 1
ATOM 1315 C CA . ILE A 1 173 ? 4.293 -8.711 -12.57 1 93.62 173 ILE A CA 1
ATOM 1316 C C . ILE A 1 173 ? 4.934 -7.332 -12.414 1 93.62 173 ILE A C 1
ATOM 1318 O O . ILE A 1 173 ? 4.449 -6.5 -11.641 1 93.62 173 ILE A O 1
ATOM 1322 N N . GLY A 1 174 ? 6.031 -7.074 -13.148 1 96.44 174 GLY A N 1
ATOM 1323 C CA . GLY A 1 174 ? 6.715 -5.789 -13.086 1 96.44 174 GLY A CA 1
ATOM 1324 C C . GLY A 1 174 ? 5.816 -4.621 -13.453 1 96.44 174 GLY A C 1
ATOM 1325 O O . GLY A 1 174 ? 5.832 -3.588 -12.773 1 96.44 174 GLY A O 1
ATOM 1326 N N . GLN A 1 175 ? 5.043 -4.812 -14.492 1 94.75 175 GLN A N 1
ATOM 1327 C CA . GLN A 1 175 ? 4.141 -3.756 -14.93 1 94.75 175 GLN A CA 1
ATOM 1328 C C . GLN A 1 175 ? 3.057 -3.494 -13.883 1 94.75 175 GLN A C 1
ATOM 1330 O O . GLN A 1 175 ? 2.674 -2.344 -13.656 1 94.75 175 GLN A O 1
ATOM 1335 N N . ALA A 1 176 ? 2.562 -4.562 -13.297 1 95.69 176 ALA A N 1
ATOM 1336 C CA . ALA A 1 176 ? 1.566 -4.402 -12.242 1 95.69 176 ALA A CA 1
ATOM 1337 C C . ALA A 1 176 ? 2.135 -3.611 -11.07 1 95.69 176 ALA A C 1
ATOM 1339 O O . ALA A 1 176 ? 1.475 -2.715 -10.539 1 95.69 176 ALA A O 1
ATOM 1340 N N . CYS A 1 177 ? 3.391 -3.887 -10.672 1 98.25 177 CYS A N 1
ATOM 1341 C CA . CYS A 1 177 ? 4.059 -3.135 -9.617 1 98.25 177 CYS A CA 1
ATOM 1342 C C . CYS A 1 177 ? 4.188 -1.664 -9.992 1 98.25 177 CYS A C 1
ATOM 1344 O O . CYS A 1 177 ? 3.916 -0.783 -9.18 1 98.25 177 CYS A O 1
ATOM 1346 N N . GLY A 1 178 ? 4.594 -1.453 -11.242 1 98.31 178 GLY A N 1
ATOM 1347 C CA . GLY A 1 178 ? 4.75 -0.09 -11.727 1 98.31 178 GLY A CA 1
ATOM 1348 C C . GLY A 1 178 ? 3.467 0.715 -11.664 1 98.31 178 GLY A C 1
ATOM 1349 O O . GLY A 1 178 ? 3.479 1.881 -11.266 1 98.31 178 GLY A O 1
ATOM 1350 N N . ARG A 1 179 ? 2.355 0.112 -12.031 1 96.69 179 ARG A N 1
ATOM 1351 C CA . ARG A 1 179 ? 1.066 0.797 -12.047 1 96.69 179 ARG A CA 1
ATOM 1352 C C . ARG A 1 179 ? 0.676 1.253 -10.641 1 96.69 179 ARG A C 1
ATOM 1354 O O . ARG A 1 179 ? 0.253 2.395 -10.453 1 96.69 179 ARG A O 1
ATOM 1361 N N . ILE A 1 180 ? 0.81 0.393 -9.656 1 97.81 180 ILE A N 1
ATOM 1362 C CA . ILE A 1 180 ? 0.455 0.775 -8.297 1 97.81 180 ILE A CA 1
ATOM 1363 C C . ILE A 1 180 ? 1.441 1.819 -7.777 1 97.81 180 ILE A C 1
ATOM 1365 O O . ILE A 1 180 ? 1.047 2.777 -7.109 1 97.81 180 ILE A O 1
ATOM 1369 N N . ALA A 1 181 ? 2.736 1.667 -8.133 1 98.5 181 ALA A N 1
ATOM 1370 C CA . ALA A 1 181 ? 3.746 2.639 -7.719 1 98.5 181 ALA A CA 1
ATOM 1371 C C . ALA A 1 181 ? 3.406 4.035 -8.227 1 98.5 181 ALA A C 1
ATOM 1373 O O . ALA A 1 181 ? 3.586 5.027 -7.52 1 98.5 181 ALA A O 1
ATOM 1374 N N . LYS A 1 182 ? 2.896 4.121 -9.406 1 96.94 182 LYS A N 1
ATOM 1375 C CA . LYS A 1 182 ? 2.516 5.402 -9.992 1 96.94 182 LYS A CA 1
ATOM 1376 C C . LYS A 1 182 ? 1.384 6.051 -9.195 1 96.94 182 LYS A C 1
ATOM 1378 O O . LYS A 1 182 ? 1.349 7.273 -9.039 1 96.94 182 LYS A O 1
ATOM 1383 N N . ALA A 1 183 ? 0.483 5.246 -8.758 1 94.88 183 ALA A N 1
ATOM 1384 C CA . ALA A 1 183 ? -0.611 5.766 -7.941 1 94.88 183 ALA A CA 1
ATOM 1385 C C . ALA A 1 183 ? -0.091 6.336 -6.625 1 94.88 183 ALA A C 1
ATOM 1387 O O . ALA A 1 183 ? -0.677 7.27 -6.074 1 94.88 183 ALA A O 1
ATOM 1388 N N . PHE A 1 184 ? 1.01 5.824 -6.148 1 96.94 184 PHE A N 1
ATOM 1389 C CA . PHE A 1 184 ? 1.686 6.379 -4.98 1 96.94 184 PHE A CA 1
ATOM 1390 C C . PHE A 1 184 ? 2.561 7.562 -5.371 1 96.94 184 PHE A C 1
ATOM 1392 O O . PHE A 1 184 ? 3.256 8.133 -4.527 1 96.94 184 PHE A O 1
ATOM 1399 N N . ARG A 1 185 ? 2.611 7.867 -6.676 1 95.5 185 ARG A N 1
ATOM 1400 C CA . ARG A 1 185 ? 3.365 8.977 -7.25 1 95.5 185 ARG A CA 1
ATOM 1401 C C . ARG A 1 185 ? 4.867 8.734 -7.137 1 95.5 185 ARG A C 1
ATOM 1403 O O . ARG A 1 185 ? 5.633 9.672 -6.891 1 95.5 185 ARG A O 1
ATOM 1410 N N . MET A 1 186 ? 5.277 7.52 -7.207 1 97.62 186 MET A N 1
ATOM 1411 C CA . MET A 1 186 ? 6.688 7.16 -7.328 1 97.62 186 MET A CA 1
ATOM 1412 C C . MET A 1 186 ? 7.18 7.359 -8.758 1 97.62 186 MET A C 1
ATOM 1414 O O . MET A 1 186 ? 6.383 7.375 -9.695 1 97.62 186 MET A O 1
ATOM 1418 N N . ARG A 1 187 ? 8.453 7.629 -8.875 1 97.81 187 ARG A N 1
ATOM 1419 C CA . ARG A 1 187 ? 9.125 7.48 -10.164 1 97.81 187 ARG A CA 1
ATOM 1420 C C . ARG A 1 187 ? 9.406 6.012 -10.469 1 97.81 187 ARG A C 1
ATOM 1422 O O . ARG A 1 187 ? 9.828 5.258 -9.586 1 97.81 187 ARG A O 1
ATOM 1429 N N . VAL A 1 188 ? 9.102 5.52 -11.711 1 98.69 188 VAL A N 1
ATOM 1430 C CA . VAL A 1 188 ? 9.273 4.113 -12.062 1 98.69 188 VAL A CA 1
ATOM 1431 C C . VAL A 1 188 ? 10.32 3.98 -13.164 1 98.69 188 VAL A C 1
ATOM 1433 O O . VAL A 1 188 ? 10.211 4.625 -14.211 1 98.69 188 VAL A O 1
ATOM 1436 N N . VAL A 1 189 ? 11.336 3.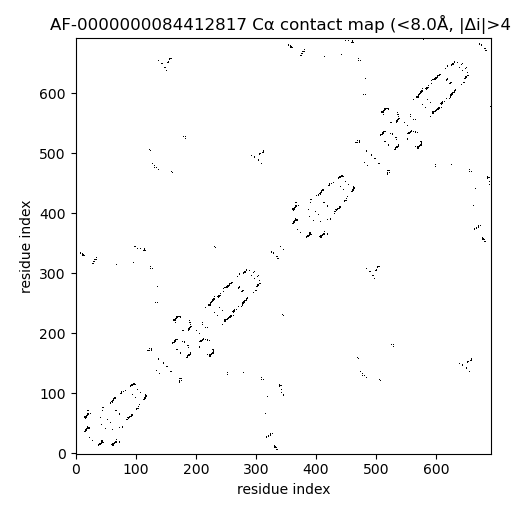215 -12.953 1 98.62 189 VAL A N 1
ATOM 1437 C CA . VAL A 1 189 ? 12.305 2.805 -13.969 1 98.62 189 VAL A CA 1
ATOM 1438 C C . VAL A 1 189 ? 12.375 1.28 -14.031 1 98.62 189 VAL A C 1
ATOM 1440 O O . VAL A 1 189 ? 12.023 0.599 -13.062 1 98.62 189 VAL A O 1
ATOM 1443 N N . ALA A 1 190 ? 12.742 0.756 -15.156 1 98.56 190 ALA A N 1
ATOM 1444 C CA . ALA A 1 190 ? 12.711 -0.697 -15.305 1 98.56 190 ALA A CA 1
ATOM 1445 C C . ALA A 1 190 ? 13.883 -1.189 -16.141 1 98.56 190 ALA A C 1
ATOM 1447 O O . ALA A 1 190 ? 14.625 -0.387 -16.719 1 98.56 190 ALA A O 1
ATOM 1448 N N . LEU A 1 191 ? 14.086 -2.434 -16.047 1 98.06 191 LEU A N 1
ATOM 1449 C CA . LEU A 1 191 ? 15.086 -3.139 -16.844 1 98.06 191 LEU A CA 1
ATOM 1450 C C . LEU A 1 191 ? 14.477 -4.34 -17.547 1 98.06 191 LEU A C 1
ATOM 1452 O O . LEU A 1 191 ? 13.797 -5.16 -16.922 1 98.06 191 LEU A O 1
ATOM 1456 N N . ARG A 1 192 ? 14.664 -4.387 -18.812 1 93 192 ARG A N 1
ATOM 1457 C CA . ARG A 1 192 ? 14.305 -5.566 -19.578 1 93 192 ARG A CA 1
ATOM 1458 C C . ARG A 1 192 ? 15.141 -5.66 -20.859 1 93 192 ARG A C 1
ATOM 1460 O O . ARG A 1 192 ? 15.836 -4.711 -21.219 1 93 192 ARG A O 1
ATOM 1467 N N . ARG A 1 193 ? 15.023 -6.832 -21.438 1 88.31 193 ARG A N 1
ATOM 1468 C CA . ARG A 1 193 ? 15.82 -7.086 -22.641 1 88.31 193 ARG A CA 1
ATOM 1469 C C . ARG A 1 193 ? 15.414 -6.148 -23.781 1 88.31 193 ARG A C 1
ATOM 1471 O O . ARG A 1 193 ? 16.266 -5.516 -24.406 1 88.31 193 ARG A O 1
ATOM 1478 N N . ARG A 1 194 ? 14.133 -6.074 -24.047 1 86.81 194 ARG A N 1
ATOM 1479 C CA . ARG A 1 194 ? 13.625 -5.164 -25.078 1 86.81 194 ARG A CA 1
ATOM 1480 C C . ARG A 1 194 ? 13.297 -3.801 -24.484 1 86.81 194 ARG A C 1
ATOM 1482 O O . ARG A 1 194 ? 12.312 -3.662 -23.75 1 86.81 194 ARG A O 1
ATOM 1489 N N . THR A 1 195 ? 13.961 -2.793 -24.812 1 89.38 195 THR A N 1
ATOM 1490 C CA . THR A 1 195 ? 13.836 -1.505 -24.141 1 89.38 195 THR A CA 1
ATOM 1491 C C . THR A 1 195 ? 12.742 -0.661 -24.781 1 89.38 195 THR A C 1
ATOM 1493 O O . THR A 1 195 ? 12.281 0.318 -24.203 1 89.38 195 THR A O 1
ATOM 1496 N N . GLU A 1 196 ? 12.352 -1.121 -25.953 1 89.88 196 GLU A N 1
ATOM 1497 C CA . GLU A 1 196 ? 11.289 -0.38 -26.625 1 89.88 196 GLU A CA 1
ATOM 1498 C C . GLU A 1 196 ? 9.938 -0.65 -25.969 1 89.88 196 GLU A C 1
ATOM 1500 O O . GLU A 1 196 ? 9.609 -1.797 -25.656 1 89.88 196 GLU A O 1
ATOM 1505 N N . LEU A 1 197 ? 9.203 0.403 -25.781 1 90 197 LEU A N 1
ATOM 1506 C CA . LEU A 1 197 ? 7.871 0.276 -25.219 1 90 197 LEU A CA 1
ATOM 1507 C C . LEU A 1 197 ? 6.84 -0.024 -26.297 1 90 197 LEU A C 1
ATOM 1509 O O . LEU A 1 197 ? 6.914 0.529 -27.406 1 90 197 LEU A O 1
ATOM 1513 N N . SER A 1 198 ? 5.984 -0.914 -26 1 88.69 198 SER A N 1
ATOM 1514 C CA . SER A 1 198 ? 4.832 -1.104 -26.875 1 88.69 198 SER A CA 1
ATOM 1515 C C . SER A 1 198 ? 3.914 0.114 -26.859 1 88.69 198 SER A C 1
ATOM 1517 O O . SER A 1 198 ? 4.051 0.987 -26 1 88.69 198 SER A O 1
ATOM 1519 N N . GLU A 1 199 ? 3.039 0.181 -27.781 1 87.44 199 GLU A N 1
ATOM 1520 C CA . GLU A 1 199 ? 2.076 1.276 -27.812 1 87.44 199 GLU A CA 1
ATOM 1521 C C . GLU A 1 199 ? 1.214 1.29 -26.547 1 87.44 199 GLU A C 1
ATOM 1523 O O . GLU A 1 199 ? 0.891 2.357 -26.016 1 87.44 199 GLU A O 1
ATOM 1528 N N . GLU A 1 200 ? 0.941 0.138 -26.109 1 87.69 200 GLU A N 1
ATOM 1529 C CA . GLU A 1 200 ? 0.139 0.007 -24.906 1 87.69 200 GLU A CA 1
ATOM 1530 C C . GLU A 1 200 ? 0.896 0.521 -23.688 1 87.69 200 GLU A C 1
ATOM 1532 O O . GLU A 1 200 ? 0.322 1.205 -22.828 1 87.69 200 GLU A O 1
ATOM 1537 N N . GLU A 1 201 ? 2.131 0.194 -23.625 1 88.75 201 GLU A N 1
ATOM 1538 C CA . GLU A 1 201 ? 2.965 0.634 -22.5 1 88.75 201 GLU A CA 1
ATOM 1539 C C . GLU A 1 201 ? 3.166 2.146 -22.531 1 88.75 201 GLU A C 1
ATOM 1541 O O . GLU A 1 201 ? 3.148 2.797 -21.484 1 88.75 201 GLU A O 1
ATOM 1546 N N . LYS A 1 202 ? 3.371 2.752 -23.734 1 89.81 202 LYS A N 1
ATOM 1547 C CA . LYS A 1 202 ? 3.508 4.195 -23.891 1 89.81 202 LYS A CA 1
ATOM 1548 C C . LYS A 1 202 ? 2.25 4.922 -23.438 1 89.81 202 LYS A C 1
ATOM 1550 O O . LYS A 1 202 ? 2.33 5.926 -22.719 1 89.81 202 LYS A O 1
ATOM 1555 N N . ALA A 1 203 ? 1.179 4.336 -23.812 1 90 203 ALA A N 1
ATOM 1556 C CA . ALA A 1 203 ? -0.107 4.945 -23.469 1 90 203 ALA A CA 1
ATOM 1557 C C . ALA A 1 203 ? -0.357 4.902 -21.969 1 90 203 ALA A C 1
ATOM 1559 O O . ALA A 1 203 ? -0.953 5.828 -21.406 1 90 203 ALA A O 1
ATOM 1560 N N . ALA A 1 204 ? 0.099 3.869 -21.297 1 89.25 204 ALA A N 1
ATOM 1561 C CA . ALA A 1 204 ? -0.086 3.729 -19.859 1 89.25 204 ALA A CA 1
ATOM 1562 C C . ALA A 1 204 ? 0.708 4.789 -19.094 1 89.25 204 ALA A C 1
ATOM 1564 O O . ALA A 1 204 ? 0.284 5.246 -18.031 1 89.25 204 ALA A O 1
ATOM 1565 N N . GLY A 1 205 ? 1.874 5.156 -19.609 1 93.56 205 GLY A N 1
ATOM 1566 C CA . GLY A 1 205 ? 2.66 6.246 -19.047 1 93.56 205 GLY A CA 1
ATOM 1567 C C . GLY A 1 205 ? 3.201 5.949 -17.672 1 93.56 205 GLY A C 1
ATOM 1568 O O . GLY A 1 205 ? 3.273 6.844 -16.812 1 93.56 205 GLY A O 1
ATOM 1569 N N . VAL A 1 206 ? 3.586 4.668 -17.453 1 95.94 206 VAL A N 1
ATOM 1570 C CA . VAL A 1 206 ? 3.971 4.238 -16.109 1 95.94 206 VAL A CA 1
ATOM 1571 C C . VAL A 1 206 ? 5.484 4.348 -15.945 1 95.94 206 VAL A C 1
ATOM 1573 O O . VAL A 1 206 ? 5.969 4.965 -14.992 1 95.94 206 VAL A O 1
ATOM 1576 N N . VAL A 1 207 ? 6.219 3.85 -16.922 1 96.75 207 VAL A N 1
ATOM 1577 C CA . VAL A 1 207 ? 7.664 3.715 -16.781 1 96.75 207 VAL A CA 1
ATOM 1578 C C . VAL A 1 207 ? 8.359 4.918 -17.422 1 96.75 207 VAL A C 1
ATOM 1580 O O . VAL A 1 207 ? 8 5.34 -18.516 1 96.75 207 VAL A O 1
ATOM 1583 N N . GLU A 1 208 ? 9.297 5.531 -16.734 1 95.62 208 GLU A N 1
ATOM 1584 C CA . GLU A 1 208 ? 9.953 6.746 -17.203 1 95.62 208 GLU A CA 1
ATOM 1585 C C . GLU A 1 208 ? 11.211 6.418 -18 1 95.62 208 GLU A C 1
ATOM 1587 O O . GLU A 1 208 ? 11.617 7.188 -18.875 1 95.62 208 GLU A O 1
ATOM 1592 N N . LYS A 1 209 ? 11.805 5.297 -17.609 1 95.31 209 LYS A N 1
ATOM 1593 C CA . LYS A 1 209 ? 13.047 4.883 -18.266 1 95.31 209 LYS A CA 1
ATOM 1594 C C . LYS A 1 209 ? 13.203 3.365 -18.234 1 95.31 209 LYS A C 1
ATOM 1596 O O . LYS A 1 209 ? 12.891 2.725 -17.219 1 95.31 209 LYS A O 1
ATOM 1601 N N . ILE A 1 210 ? 13.617 2.777 -19.328 1 97 210 ILE A N 1
ATOM 1602 C CA . ILE A 1 210 ? 13.914 1.351 -19.375 1 97 210 ILE A CA 1
ATOM 1603 C C . ILE A 1 210 ? 15.406 1.15 -19.641 1 97 210 ILE A C 1
ATOM 1605 O O . ILE A 1 210 ? 15.938 1.651 -20.641 1 97 210 ILE A O 1
ATOM 1609 N N . PHE A 1 211 ? 16.031 0.438 -18.766 1 97.44 211 PHE A N 1
ATOM 1610 C CA . PHE A 1 211 ? 17.438 0.084 -18.891 1 97.44 211 PHE A CA 1
ATOM 1611 C C . PHE A 1 211 ? 17.609 -1.254 -19.594 1 97.44 211 PHE A C 1
ATOM 1613 O O . PHE A 1 211 ? 16.797 -2.166 -19.406 1 97.44 211 PHE A O 1
ATOM 1620 N N . PRO A 1 212 ? 18.672 -1.349 -20.406 1 96.31 212 PRO A N 1
ATOM 1621 C CA . PRO A 1 212 ? 19.047 -2.676 -20.906 1 96.31 212 PRO A CA 1
ATOM 1622 C C . PRO A 1 212 ? 19.75 -3.525 -19.844 1 96.31 212 PRO A C 1
ATOM 1624 O O . PRO A 1 212 ? 20.203 -2.996 -18.828 1 96.31 212 PRO A O 1
ATOM 1627 N N . PRO A 1 213 ? 19.812 -4.809 -20.094 1 94.06 213 PRO A N 1
ATOM 1628 C CA . PRO A 1 213 ? 20.359 -5.719 -19.078 1 94.06 213 PRO A CA 1
ATOM 1629 C C . PRO A 1 213 ? 21.766 -5.336 -18.641 1 94.06 213 PRO A C 1
ATOM 1631 O O . PRO A 1 213 ? 22.141 -5.539 -17.484 1 94.06 213 PRO A O 1
ATOM 1634 N N . ASP A 1 214 ? 22.516 -4.766 -19.5 1 95.69 214 ASP A N 1
ATOM 1635 C CA . ASP A 1 214 ? 23.906 -4.449 -19.172 1 95.69 214 ASP A CA 1
ATOM 1636 C C . ASP A 1 214 ? 23.984 -3.184 -18.312 1 95.69 214 ASP A C 1
ATOM 1638 O O . ASP A 1 214 ? 25.078 -2.791 -17.891 1 95.69 214 ASP A O 1
ATOM 1642 N N . GLN A 1 215 ? 22.891 -2.602 -17.953 1 98.19 215 GLN A N 1
ATOM 1643 C CA . GLN A 1 215 ? 22.859 -1.408 -17.125 1 98.19 215 GLN A CA 1
ATOM 1644 C C . GLN A 1 215 ? 22.125 -1.676 -15.812 1 98.19 215 GLN A C 1
ATOM 1646 O O . GLN A 1 215 ? 21.469 -0.784 -15.266 1 98.19 215 GLN A O 1
ATOM 1651 N N . LEU A 1 216 ? 22.234 -2.844 -15.328 1 98.38 216 LEU A N 1
ATOM 1652 C CA . LEU A 1 216 ? 21.609 -3.229 -14.062 1 98.38 216 LEU A CA 1
ATOM 1653 C C . LEU A 1 216 ? 22.125 -2.365 -12.914 1 98.38 216 LEU A C 1
ATOM 1655 O O . LEU A 1 216 ? 21.344 -1.879 -12.094 1 98.38 216 LEU A O 1
ATOM 1659 N N . HIS A 1 217 ? 23.406 -2.115 -12.914 1 98.69 217 HIS A N 1
ATOM 1660 C CA . HIS A 1 217 ? 24 -1.344 -11.828 1 98.69 217 HIS A CA 1
ATOM 1661 C C . HIS A 1 217 ? 23.469 0.087 -11.812 1 98.69 217 HIS A C 1
ATOM 1663 O O . HIS A 1 217 ? 23.266 0.667 -10.742 1 98.69 217 HIS A O 1
ATOM 1669 N N . ALA A 1 218 ? 23.266 0.642 -12.977 1 98.5 218 ALA A N 1
ATOM 1670 C CA . ALA A 1 218 ? 22.703 1.986 -13.078 1 98.5 218 ALA A CA 1
ATOM 1671 C C . ALA A 1 218 ? 21.281 2.031 -12.516 1 98.5 218 ALA A C 1
ATOM 1673 O O . ALA A 1 218 ? 20.922 2.969 -11.797 1 98.5 218 ALA A O 1
ATOM 1674 N N . LEU A 1 219 ? 20.484 1.015 -12.82 1 98.69 219 LEU A N 1
ATOM 1675 C CA . LEU A 1 219 ? 19.125 0.935 -12.273 1 98.69 219 LEU A CA 1
ATOM 1676 C C . LEU A 1 219 ? 19.172 0.84 -10.75 1 98.69 219 LEU A C 1
ATOM 1678 O O . LEU A 1 219 ? 18.406 1.53 -10.062 1 98.69 219 LEU A O 1
ATOM 1682 N N . MET A 1 220 ? 20.078 -0.002 -10.305 1 98.75 220 MET A N 1
ATOM 1683 C CA . MET A 1 220 ? 20.203 -0.198 -8.859 1 98.75 220 MET A CA 1
ATOM 1684 C C . MET A 1 220 ? 20.547 1.113 -8.164 1 98.75 220 MET A C 1
ATOM 1686 O O . MET A 1 220 ? 19.984 1.438 -7.121 1 98.75 220 MET A O 1
ATOM 1690 N N . ALA A 1 221 ? 21.406 1.898 -8.734 1 98.38 221 ALA A N 1
ATOM 1691 C CA . ALA A 1 221 ? 21.906 3.146 -8.156 1 98.38 221 ALA A CA 1
ATOM 1692 C C . ALA A 1 221 ? 20.844 4.238 -8.219 1 98.38 221 ALA A C 1
ATOM 1694 O O . ALA A 1 221 ? 20.812 5.137 -7.379 1 98.38 221 ALA A O 1
ATOM 1695 N N . ASP A 1 222 ? 19.969 4.121 -9.156 1 97.81 222 ASP A N 1
ATOM 1696 C CA . ASP A 1 222 ? 18.953 5.141 -9.391 1 97.81 222 ASP A CA 1
ATOM 1697 C C . ASP A 1 222 ? 17.734 4.91 -8.508 1 97.81 222 ASP A C 1
ATOM 1699 O O . ASP A 1 222 ? 16.859 5.773 -8.406 1 97.81 222 ASP A O 1
ATOM 1703 N N . SER A 1 223 ? 17.672 3.805 -7.844 1 98.75 223 SER A N 1
ATOM 1704 C CA . SER A 1 223 ? 16.422 3.365 -7.215 1 98.75 223 SER A CA 1
ATOM 1705 C C . SER A 1 223 ? 16.5 3.471 -5.695 1 98.75 223 SER A C 1
ATOM 1707 O O . SER A 1 223 ? 17.547 3.186 -5.102 1 98.75 223 SER A O 1
ATOM 1709 N N . ASP A 1 224 ? 15.438 3.973 -5.027 1 98.75 224 ASP A N 1
ATOM 1710 C CA . ASP A 1 224 ? 15.266 3.873 -3.582 1 98.75 224 ASP A CA 1
ATOM 1711 C C . ASP A 1 224 ? 14.766 2.488 -3.182 1 98.75 224 ASP A C 1
ATOM 1713 O O . ASP A 1 224 ? 15.156 1.954 -2.143 1 98.75 224 ASP A O 1
ATOM 1717 N N . TYR A 1 225 ? 13.867 1.927 -3.965 1 98.94 225 TYR A N 1
ATOM 1718 C CA . TYR A 1 225 ? 13.328 0.575 -3.873 1 98.94 225 TYR A CA 1
ATOM 1719 C C . TYR A 1 225 ? 13.547 -0.189 -5.172 1 98.94 225 TYR A C 1
ATOM 1721 O O . TYR A 1 225 ? 13.375 0.364 -6.262 1 98.94 225 TYR A O 1
ATOM 1729 N N . VAL A 1 226 ? 14.008 -1.45 -5.066 1 98.94 226 VAL A N 1
ATOM 1730 C CA . VAL A 1 226 ? 14.219 -2.299 -6.238 1 98.94 226 VAL A CA 1
ATOM 1731 C C . VAL A 1 226 ? 13.383 -3.57 -6.109 1 98.94 226 VAL A C 1
ATOM 1733 O O . VAL A 1 226 ? 13.438 -4.254 -5.082 1 98.94 226 VAL A O 1
ATOM 1736 N N . VAL A 1 227 ? 12.57 -3.863 -7.117 1 98.88 227 VAL A N 1
ATOM 1737 C CA . VAL A 1 227 ? 11.828 -5.113 -7.117 1 98.88 227 VAL A CA 1
ATOM 1738 C C . VAL A 1 227 ? 12.266 -5.984 -8.289 1 98.88 227 VAL A C 1
ATOM 1740 O O . VAL A 1 227 ? 12.383 -5.496 -9.422 1 98.88 227 VAL A O 1
ATOM 1743 N N . MET A 1 228 ? 12.57 -7.188 -7.973 1 98.44 228 MET A N 1
ATOM 1744 C CA . MET A 1 228 ? 12.922 -8.172 -8.992 1 98.44 228 MET A CA 1
ATOM 1745 C C . MET A 1 228 ? 11.742 -9.094 -9.281 1 98.44 228 MET A C 1
ATOM 1747 O O . MET A 1 228 ? 11.172 -9.688 -8.367 1 98.44 228 MET A O 1
ATOM 1751 N N . ALA A 1 229 ? 11.375 -9.18 -10.531 1 95.31 229 ALA A N 1
ATOM 1752 C CA . ALA A 1 229 ? 10.25 -10.008 -10.969 1 95.31 229 ALA A CA 1
ATOM 1753 C C . ALA A 1 229 ? 10.594 -10.781 -12.242 1 95.31 229 ALA A C 1
ATOM 1755 O O . ALA A 1 229 ? 9.75 -10.938 -13.125 1 95.31 229 ALA A O 1
ATOM 1756 N N . THR A 1 230 ? 11.789 -11.281 -12.336 1 92 230 THR A N 1
ATOM 1757 C CA . THR A 1 230 ? 12.234 -12 -13.531 1 92 230 THR A CA 1
ATOM 1758 C C . THR A 1 230 ? 12.086 -13.508 -13.336 1 92 230 THR A C 1
ATOM 1760 O O . THR A 1 230 ? 12.195 -14.008 -12.219 1 92 230 THR A O 1
ATOM 1763 N N . PRO A 1 231 ? 11.859 -14.188 -14.445 1 85.31 231 PRO A N 1
ATOM 1764 C CA . PRO A 1 231 ? 12 -15.641 -14.375 1 85.31 231 PRO A CA 1
ATOM 1765 C C . PRO A 1 231 ? 13.453 -16.094 -14.227 1 85.31 231 PRO A C 1
ATOM 1767 O O . PRO A 1 231 ? 14.375 -15.289 -14.422 1 85.31 231 PRO A O 1
ATOM 1770 N N . HIS A 1 232 ? 13.594 -17.281 -13.812 1 85.94 232 HIS A N 1
ATOM 1771 C CA . HIS A 1 232 ? 14.938 -17.844 -13.719 1 85.94 232 HIS A CA 1
ATOM 1772 C C . HIS A 1 232 ? 15.359 -18.484 -15.039 1 85.94 232 HIS A C 1
ATOM 1774 O O . HIS A 1 232 ? 14.703 -19.406 -15.523 1 85.94 232 HIS A O 1
ATOM 1780 N N . THR A 1 233 ? 16.297 -17.969 -15.68 1 81.88 233 THR A N 1
ATOM 1781 C CA . THR A 1 233 ? 16.953 -18.453 -16.891 1 81.88 233 THR A CA 1
ATOM 1782 C C . THR A 1 233 ? 18.469 -18.422 -16.719 1 81.88 233 THR A C 1
ATOM 1784 O O . THR A 1 233 ? 18.984 -17.859 -15.742 1 81.88 233 THR A O 1
ATOM 1787 N N . PRO A 1 234 ? 19.125 -19.031 -17.609 1 84.56 234 PRO A N 1
ATOM 1788 C CA . PRO A 1 234 ? 20.578 -18.906 -17.516 1 84.56 234 PRO A CA 1
ATOM 1789 C C . PRO A 1 234 ? 21.047 -17.469 -17.5 1 84.56 234 PRO A C 1
ATOM 1791 O O . PRO A 1 234 ? 22 -17.125 -16.797 1 84.56 234 PRO A O 1
ATOM 1794 N N . ALA A 1 235 ? 20.375 -16.594 -18.188 1 86.62 235 ALA A N 1
ATOM 1795 C CA . ALA A 1 235 ? 20.734 -15.188 -18.297 1 86.62 235 ALA A CA 1
ATOM 1796 C C . ALA A 1 235 ? 20.422 -14.438 -17 1 86.62 235 ALA A C 1
ATOM 1798 O O . ALA A 1 235 ? 21.031 -13.406 -16.719 1 86.62 235 ALA A O 1
ATOM 1799 N N . THR A 1 236 ? 19.453 -14.961 -16.188 1 92.12 236 THR A N 1
ATOM 1800 C CA . THR A 1 236 ? 19.047 -14.234 -15 1 92.12 236 THR A CA 1
ATOM 1801 C C . THR A 1 236 ? 19.594 -14.906 -13.742 1 92.12 236 THR A C 1
ATOM 1803 O O . THR A 1 236 ? 19.406 -14.406 -12.633 1 92.12 236 THR A O 1
ATOM 1806 N N . HIS A 1 237 ? 20.297 -16.031 -13.953 1 93.81 237 HIS A N 1
ATOM 1807 C CA . HIS A 1 237 ? 20.875 -16.719 -12.805 1 93.81 237 HIS A CA 1
ATOM 1808 C C . HIS A 1 237 ? 21.875 -15.828 -12.07 1 93.81 237 HIS A C 1
ATOM 1810 O O . HIS A 1 237 ? 22.891 -15.414 -12.641 1 93.81 237 HIS A O 1
ATOM 1816 N N . ARG A 1 238 ? 21.578 -15.469 -10.852 1 97.06 238 ARG A N 1
ATOM 1817 C CA . ARG A 1 238 ? 22.391 -14.656 -9.953 1 97.06 238 ARG A CA 1
ATOM 1818 C C . ARG A 1 238 ? 22.766 -13.328 -10.594 1 97.06 238 ARG A C 1
ATOM 1820 O O . ARG A 1 238 ? 23.875 -12.828 -10.398 1 97.06 238 ARG A O 1
ATOM 1827 N N . MET A 1 239 ? 21.859 -12.883 -11.406 1 96.31 239 MET A N 1
ATOM 1828 C CA . MET A 1 239 ? 22.109 -11.586 -12.039 1 96.31 239 MET A CA 1
ATOM 1829 C C . MET A 1 239 ? 22.25 -10.492 -10.984 1 96.31 239 MET A C 1
ATOM 1831 O O . MET A 1 239 ? 23.016 -9.539 -11.18 1 96.31 239 MET A O 1
ATOM 1835 N N . VAL A 1 240 ? 21.5 -10.578 -9.914 1 98.56 240 VAL A N 1
ATOM 1836 C CA . VAL A 1 240 ? 21.719 -9.688 -8.781 1 98.56 240 VAL A CA 1
ATOM 1837 C C . VAL A 1 240 ? 22.797 -10.266 -7.863 1 98.56 240 VAL A C 1
ATOM 1839 O O . VAL A 1 240 ? 22.484 -10.953 -6.891 1 98.56 240 VAL A O 1
ATOM 1842 N N . ASP A 1 241 ? 24 -9.984 -8.258 1 98.44 241 ASP A N 1
ATOM 1843 C CA . ASP A 1 241 ? 25.156 -10.477 -7.523 1 98.44 241 ASP A CA 1
ATOM 1844 C C . ASP A 1 241 ? 25.672 -9.414 -6.551 1 98.44 241 ASP A C 1
ATOM 1846 O O . ASP A 1 241 ? 25 -8.422 -6.293 1 98.44 241 ASP A O 1
ATOM 1850 N N . ALA A 1 242 ? 26.828 -9.68 -5.953 1 98.5 242 ALA A N 1
ATOM 1851 C CA . ALA A 1 242 ? 27.406 -8.797 -4.949 1 98.5 242 ALA A CA 1
ATOM 1852 C C . ALA A 1 242 ? 27.625 -7.395 -5.508 1 98.5 242 ALA A C 1
ATOM 1854 O O . ALA A 1 242 ? 27.375 -6.398 -4.824 1 98.5 242 ALA A O 1
ATOM 1855 N N . ALA A 1 243 ? 28.078 -7.324 -6.719 1 98.56 243 ALA A N 1
ATOM 1856 C CA . ALA A 1 243 ? 28.344 -6.031 -7.34 1 98.56 243 ALA A CA 1
ATOM 1857 C C . ALA A 1 243 ? 27.062 -5.25 -7.562 1 98.56 243 ALA A C 1
ATOM 1859 O O . ALA A 1 243 ? 27.016 -4.035 -7.344 1 98.56 243 ALA A O 1
ATOM 1860 N N . ALA A 1 244 ? 26.047 -5.914 -8.031 1 98.69 244 ALA A N 1
ATOM 1861 C CA . ALA A 1 244 ? 24.75 -5.27 -8.211 1 98.69 244 ALA A CA 1
ATOM 1862 C C . ALA A 1 244 ? 24.203 -4.75 -6.887 1 98.69 244 ALA A C 1
ATOM 1864 O O . ALA A 1 244 ? 23.688 -3.629 -6.816 1 98.69 244 ALA A O 1
ATOM 1865 N N . ILE A 1 245 ? 24.297 -5.512 -5.844 1 98.75 245 ILE A N 1
ATOM 1866 C CA . ILE A 1 245 ? 23.828 -5.137 -4.516 1 98.75 245 ILE A CA 1
ATOM 1867 C C . ILE A 1 245 ? 24.625 -3.934 -4.004 1 98.75 245 ILE A C 1
ATOM 1869 O O . ILE A 1 245 ? 24.062 -3.01 -3.42 1 98.75 245 ILE A O 1
ATOM 1873 N N . ALA A 1 246 ? 25.906 -3.922 -4.305 1 98.44 246 ALA A N 1
ATOM 1874 C CA . ALA A 1 246 ? 26.781 -2.836 -3.859 1 98.44 246 ALA A CA 1
ATOM 1875 C C . ALA A 1 246 ? 26.438 -1.529 -4.566 1 98.44 246 ALA A C 1
ATOM 1877 O O . ALA A 1 246 ? 26.734 -0.445 -4.062 1 98.44 246 ALA A O 1
ATOM 1878 N N . ALA A 1 247 ? 25.812 -1.627 -5.711 1 98.62 247 ALA A N 1
ATOM 1879 C CA . ALA A 1 247 ? 25.453 -0.443 -6.484 1 98.62 247 ALA A CA 1
ATOM 1880 C C . ALA A 1 247 ? 24.219 0.24 -5.898 1 98.62 247 ALA A C 1
ATOM 1882 O O . ALA A 1 247 ? 23.922 1.385 -6.242 1 98.62 247 ALA A O 1
ATOM 1883 N N . MET A 1 248 ? 23.469 -0.43 -5.004 1 98.5 248 MET A N 1
ATOM 1884 C CA . MET A 1 248 ? 22.266 0.156 -4.398 1 98.5 248 MET A CA 1
ATOM 1885 C C . MET A 1 248 ? 22.641 1.304 -3.465 1 98.5 248 MET A C 1
ATOM 1887 O O . MET A 1 248 ? 23.766 1.364 -2.965 1 98.5 248 MET A O 1
ATOM 1891 N N . ARG A 1 249 ? 21.719 2.164 -3.217 1 96.19 249 ARG A N 1
ATOM 1892 C CA . ARG A 1 249 ? 21.875 3.219 -2.219 1 96.19 249 ARG A CA 1
ATOM 1893 C C . ARG A 1 249 ? 21.875 2.641 -0.807 1 96.19 249 ARG A C 1
ATOM 1895 O O . ARG A 1 249 ? 21.25 1.609 -0.556 1 96.19 249 ARG A O 1
ATOM 1902 N N . PRO A 1 250 ? 22.531 3.307 0.11 1 96.81 250 PRO A N 1
ATOM 1903 C CA . PRO A 1 250 ? 22.516 2.814 1.489 1 96.81 250 PRO A CA 1
ATOM 1904 C C . PRO A 1 250 ? 21.125 2.725 2.08 1 96.81 250 PRO A C 1
ATOM 1906 O O . PRO A 1 250 ? 20.859 1.869 2.928 1 96.81 250 PRO A O 1
ATOM 1909 N N . HIS A 1 251 ? 20.219 3.568 1.63 1 96.5 251 HIS A N 1
ATOM 1910 C CA . HIS A 1 251 ? 18.859 3.541 2.139 1 96.5 251 HIS A CA 1
ATOM 1911 C C . HIS A 1 251 ? 17.953 2.668 1.267 1 96.5 251 HIS A C 1
ATOM 1913 O O . HIS A 1 251 ? 16.734 2.66 1.438 1 96.5 251 HIS A O 1
ATOM 1919 N N . GLY A 1 252 ? 18.547 1.975 0.304 1 98.19 252 GLY A N 1
ATOM 1920 C CA . GLY A 1 252 ? 17.797 1.173 -0.653 1 98.19 252 GLY A CA 1
ATOM 1921 C C . GLY A 1 252 ? 17.203 -0.081 -0.044 1 98.19 252 GLY A C 1
ATOM 1922 O O . GLY A 1 252 ? 17.75 -0.633 0.914 1 98.19 252 GLY A O 1
ATOM 1923 N N . VAL A 1 253 ? 16.062 -0.512 -0.543 1 98.88 253 VAL A N 1
ATOM 1924 C CA . VAL A 1 253 ? 15.383 -1.745 -0.156 1 98.88 253 VAL A CA 1
ATOM 1925 C C . VAL A 1 253 ? 15.258 -2.666 -1.367 1 98.88 253 VAL A C 1
ATOM 1927 O O . VAL A 1 253 ? 14.859 -2.227 -2.449 1 98.88 253 VAL A O 1
ATOM 1930 N N . PHE A 1 254 ? 15.664 -3.928 -1.191 1 98.94 254 PHE A N 1
ATOM 1931 C CA . PHE A 1 254 ? 15.562 -4.918 -2.258 1 98.94 254 PHE A CA 1
ATOM 1932 C C . PHE A 1 254 ? 14.383 -5.848 -2.025 1 98.94 254 PHE A C 1
ATOM 1934 O O . PHE A 1 254 ? 14.242 -6.422 -0.942 1 98.94 254 PHE A O 1
ATOM 1941 N N . ILE A 1 255 ? 13.523 -5.984 -3.039 1 98.94 255 ILE A N 1
ATOM 1942 C CA . ILE A 1 255 ? 12.344 -6.844 -2.982 1 98.94 255 ILE A CA 1
ATOM 1943 C C . ILE A 1 255 ? 12.438 -7.918 -4.062 1 98.94 255 ILE A C 1
ATOM 1945 O O . ILE A 1 255 ? 12.695 -7.613 -5.23 1 98.94 255 ILE A O 1
ATOM 1949 N N . ASN A 1 256 ? 12.258 -9.18 -3.686 1 98.69 256 ASN A N 1
ATOM 1950 C CA . ASN A 1 256 ? 12.305 -10.25 -4.68 1 98.69 256 ASN A CA 1
ATOM 1951 C C . ASN A 1 256 ? 10.969 -10.977 -4.773 1 98.69 256 ASN A C 1
ATOM 1953 O O . ASN A 1 256 ? 10.562 -11.664 -3.832 1 98.69 256 ASN A O 1
ATOM 1957 N N . LEU A 1 257 ? 10.32 -10.852 -5.867 1 96.75 257 LEU A N 1
ATOM 1958 C CA . LEU A 1 257 ? 9.055 -11.508 -6.156 1 96.75 257 LEU A CA 1
ATOM 1959 C C . LEU A 1 257 ? 9.203 -12.5 -7.309 1 96.75 257 LEU A C 1
ATOM 1961 O O . LEU A 1 257 ? 8.227 -13.109 -7.738 1 96.75 257 LEU A O 1
ATOM 1965 N N . GLY A 1 258 ? 10.367 -12.539 -7.863 1 93.25 258 GLY A N 1
ATOM 1966 C CA . GLY A 1 258 ? 10.641 -13.445 -8.969 1 93.25 258 GLY A CA 1
ATOM 1967 C C . GLY A 1 258 ? 11.055 -14.828 -8.516 1 93.25 258 GLY A C 1
ATOM 1968 O O . GLY A 1 258 ? 10.25 -15.578 -7.965 1 93.25 258 GLY A O 1
ATOM 1969 N N . ARG A 1 259 ? 12.344 -15.055 -8.719 1 92.44 259 ARG A N 1
ATOM 1970 C CA . ARG A 1 259 ? 12.922 -16.344 -8.352 1 92.44 259 ARG A CA 1
ATOM 1971 C C . ARG A 1 259 ? 14.156 -16.156 -7.477 1 92.44 259 ARG A C 1
ATOM 1973 O O . ARG A 1 259 ? 14.992 -15.281 -7.746 1 92.44 259 ARG A O 1
ATOM 1980 N N . GLY A 1 260 ? 14.25 -16.953 -6.398 1 96 260 GLY A N 1
ATOM 1981 C CA . GLY A 1 260 ? 15.367 -16.844 -5.477 1 96 260 GLY A CA 1
ATOM 1982 C C . GLY A 1 260 ? 16.719 -17.031 -6.148 1 96 260 GLY A C 1
ATOM 1983 O O . GLY A 1 260 ? 17.688 -16.375 -5.789 1 96 260 GLY A O 1
ATOM 1984 N N . LYS A 1 261 ? 16.75 -17.844 -7.203 1 94.06 261 LYS A N 1
ATOM 1985 C CA . LYS A 1 261 ? 18 -18.234 -7.867 1 94.06 261 LYS A CA 1
ATOM 1986 C C . LYS A 1 261 ? 18.547 -17.078 -8.695 1 94.06 261 LYS A C 1
ATOM 1988 O O . LYS A 1 261 ? 19.703 -17.109 -9.125 1 94.06 261 LYS A O 1
ATOM 1993 N N . CYS A 1 262 ? 17.812 -16.031 -8.836 1 96.44 262 CYS A N 1
ATOM 1994 C CA . CYS A 1 262 ? 18.25 -14.883 -9.609 1 96.44 262 CYS A CA 1
ATOM 1995 C C . CYS A 1 262 ? 19.109 -13.961 -8.766 1 96.44 262 CYS A C 1
ATOM 1997 O O . CYS A 1 262 ? 19.75 -13.039 -9.289 1 96.44 262 CYS A O 1
ATOM 1999 N N . VAL A 1 263 ? 19.203 -14.227 -7.465 1 98.44 263 VAL A N 1
ATOM 2000 C CA . VAL A 1 263 ? 19.938 -13.383 -6.527 1 98.44 263 VAL A CA 1
ATOM 2001 C C . VAL A 1 263 ? 21.047 -14.188 -5.867 1 98.44 263 VAL A C 1
ATOM 2003 O O . VAL A 1 263 ? 20.859 -15.352 -5.512 1 98.44 263 VAL A O 1
ATOM 2006 N N . ASP A 1 264 ? 22.219 -13.648 -5.82 1 98.56 264 ASP A N 1
ATOM 2007 C CA . ASP A 1 264 ? 23.219 -14.172 -4.902 1 98.56 264 ASP A CA 1
ATOM 2008 C C . ASP A 1 264 ? 22.812 -13.945 -3.451 1 98.56 264 ASP A C 1
ATOM 2010 O O . ASP A 1 264 ? 23.141 -12.906 -2.865 1 98.56 264 ASP A O 1
ATOM 2014 N N . GLU A 1 265 ? 22.125 -14.922 -2.898 1 98.31 265 GLU A N 1
ATOM 2015 C CA . GLU A 1 265 ? 21.5 -14.773 -1.588 1 98.31 265 GLU A CA 1
ATOM 2016 C C . GLU A 1 265 ? 22.547 -14.555 -0.496 1 98.31 265 GLU A C 1
ATOM 2018 O O . GLU A 1 265 ? 22.312 -13.805 0.457 1 98.31 265 GLU A O 1
ATOM 2023 N N . ALA A 1 266 ? 23.688 -15.234 -0.645 1 98.31 266 ALA A N 1
ATOM 2024 C CA . ALA A 1 266 ? 24.766 -15.047 0.325 1 98.31 266 ALA A CA 1
ATOM 2025 C C . ALA A 1 266 ? 25.25 -13.602 0.324 1 98.31 266 ALA A C 1
ATOM 2027 O O . ALA A 1 266 ? 25.484 -13.016 1.385 1 98.31 266 ALA A O 1
ATOM 2028 N N . ALA A 1 267 ? 25.422 -13.055 -0.828 1 98.62 267 ALA A N 1
ATOM 2029 C CA . ALA A 1 267 ? 25.844 -11.664 -0.95 1 98.62 267 ALA A CA 1
ATOM 2030 C C . ALA A 1 267 ? 24.797 -10.719 -0.368 1 98.62 267 ALA A C 1
ATOM 2032 O O . ALA A 1 267 ? 25.125 -9.727 0.277 1 98.62 267 ALA A O 1
ATOM 2033 N N . LEU A 1 268 ? 23.547 -10.992 -0.596 1 98.75 268 LEU A N 1
ATOM 2034 C CA . LEU A 1 268 ? 22.453 -10.188 -0.061 1 98.75 268 LEU A CA 1
ATOM 2035 C C . LEU A 1 268 ? 22.453 -10.219 1.464 1 98.75 268 LEU A C 1
ATOM 2037 O O . LEU A 1 268 ? 22.328 -9.172 2.107 1 98.75 268 LEU A O 1
ATOM 2041 N N . ILE A 1 269 ? 22.625 -11.43 2.023 1 98.69 269 ILE A N 1
ATOM 2042 C CA . ILE A 1 269 ? 22.656 -11.594 3.473 1 98.69 269 ILE A CA 1
ATOM 2043 C C . ILE A 1 269 ? 23.812 -10.781 4.062 1 98.69 269 ILE A C 1
ATOM 2045 O O . ILE A 1 269 ? 23.641 -10.078 5.055 1 98.69 269 ILE A O 1
ATOM 2049 N N . GLU A 1 270 ? 24.953 -10.883 3.424 1 98.56 270 GLU A N 1
ATOM 2050 C CA . GLU A 1 270 ? 26.109 -10.133 3.891 1 98.56 270 GLU A CA 1
ATOM 2051 C C . GLU A 1 270 ? 25.828 -8.625 3.885 1 98.56 270 GLU A C 1
ATOM 2053 O O . GLU A 1 270 ? 26.156 -7.93 4.848 1 98.56 270 GLU A O 1
ATOM 2058 N N . ALA A 1 271 ? 25.281 -8.102 2.84 1 98.69 271 ALA A N 1
ATOM 2059 C CA . ALA A 1 271 ? 24.969 -6.68 2.719 1 98.69 271 ALA A CA 1
ATOM 2060 C C . ALA A 1 271 ? 23.969 -6.246 3.789 1 98.69 271 ALA A C 1
ATOM 2062 O O . ALA A 1 271 ? 24.109 -5.164 4.371 1 98.69 271 ALA A O 1
ATOM 2063 N N . LEU A 1 272 ? 23 -7.047 4.074 1 98.69 272 LEU A N 1
ATOM 2064 C CA . LEU A 1 272 ? 21.969 -6.766 5.07 1 98.69 272 LEU A CA 1
ATOM 2065 C C . LEU A 1 272 ? 22.562 -6.77 6.477 1 98.69 272 LEU A C 1
ATOM 2067 O O . LEU A 1 272 ? 22.266 -5.891 7.285 1 98.69 272 LEU A O 1
ATOM 2071 N N . GLN A 1 273 ? 23.438 -7.742 6.742 1 98.38 273 GLN A N 1
ATOM 2072 C CA . GLN A 1 273 ? 24.078 -7.852 8.047 1 98.38 273 GLN A CA 1
ATOM 2073 C C . GLN A 1 273 ? 25 -6.664 8.312 1 98.38 273 GLN A C 1
ATOM 2075 O O . GLN A 1 273 ? 25.078 -6.176 9.438 1 98.38 273 GLN A O 1
ATOM 2080 N N . ALA A 1 274 ? 25.641 -6.207 7.285 1 97.94 274 ALA A N 1
ATOM 2081 C CA . ALA A 1 274 ? 26.578 -5.105 7.406 1 97.94 274 ALA A CA 1
ATOM 2082 C C . ALA A 1 274 ? 25.875 -3.758 7.367 1 97.94 274 ALA A C 1
ATOM 2084 O O . ALA A 1 274 ? 26.484 -2.715 7.598 1 97.94 274 ALA A O 1
ATOM 2085 N N . GLY A 1 275 ? 24.656 -3.771 7.012 1 97.62 275 GLY A N 1
ATOM 2086 C CA . GLY A 1 275 ? 23.891 -2.533 6.934 1 97.62 275 GLY A CA 1
ATOM 2087 C C . GLY A 1 275 ? 24.25 -1.698 5.715 1 97.62 275 GLY A C 1
ATOM 2088 O O . GLY A 1 275 ? 24.109 -0.472 5.742 1 97.62 275 GLY A O 1
ATOM 2089 N N . ARG A 1 276 ? 24.734 -2.324 4.707 1 97.69 276 ARG A N 1
ATOM 2090 C CA . ARG A 1 276 ? 25.094 -1.609 3.488 1 97.69 276 ARG A CA 1
ATOM 2091 C C . ARG A 1 276 ? 23.844 -1.167 2.727 1 97.69 276 ARG A C 1
ATOM 2093 O O . ARG A 1 276 ? 23.891 -0.206 1.956 1 97.69 276 ARG A O 1
ATOM 2100 N N . ILE A 1 277 ? 22.734 -1.912 2.832 1 98.44 277 ILE A N 1
ATOM 2101 C CA . ILE A 1 277 ? 21.406 -1.492 2.373 1 98.44 277 ILE A CA 1
ATOM 2102 C C . ILE A 1 277 ? 20.438 -1.504 3.543 1 98.44 277 ILE A C 1
ATOM 2104 O O . ILE A 1 277 ? 20.688 -2.143 4.566 1 98.44 277 ILE A O 1
ATOM 2108 N N . ARG A 1 278 ? 19.359 -0.775 3.412 1 98.31 278 ARG A N 1
ATOM 2109 C CA . ARG A 1 278 ? 18.406 -0.589 4.492 1 98.31 278 ARG A CA 1
ATOM 2110 C C . ARG A 1 278 ? 17.703 -1.899 4.836 1 98.31 278 ARG A C 1
ATOM 2112 O O . ARG A 1 278 ? 17.453 -2.188 6.008 1 98.31 278 ARG A O 1
ATOM 2119 N N . GLY A 1 279 ? 17.328 -2.631 3.787 1 98.69 279 GLY A N 1
ATOM 2120 C CA . GLY A 1 279 ? 16.594 -3.859 4.066 1 98.69 279 GLY A CA 1
ATOM 2121 C C . GLY A 1 279 ? 16.188 -4.605 2.814 1 98.69 279 GLY A C 1
ATOM 2122 O O . GLY A 1 279 ? 16.578 -4.234 1.705 1 98.69 279 GLY A O 1
ATOM 2123 N N . ALA A 1 280 ? 15.422 -5.727 3.021 1 98.88 280 ALA A N 1
ATOM 2124 C CA . ALA A 1 280 ? 14.914 -6.527 1.914 1 98.88 280 ALA A CA 1
ATOM 2125 C C . ALA A 1 280 ? 13.57 -7.16 2.27 1 98.88 280 ALA A C 1
ATOM 2127 O O . ALA A 1 280 ? 13.273 -7.379 3.445 1 98.88 280 ALA A O 1
ATOM 2128 N N . ALA A 1 281 ? 12.758 -7.332 1.31 1 98.88 281 ALA A N 1
ATOM 2129 C CA . ALA A 1 281 ? 11.555 -8.156 1.396 1 98.88 281 ALA A CA 1
ATOM 2130 C C . ALA A 1 281 ? 11.602 -9.312 0.403 1 98.88 281 ALA A C 1
ATOM 2132 O O . ALA A 1 281 ? 11.75 -9.094 -0.803 1 98.88 281 ALA A O 1
ATOM 2133 N N . LEU A 1 282 ? 11.516 -10.523 0.917 1 98.81 282 LEU A N 1
ATOM 2134 C CA . LEU A 1 282 ? 11.742 -11.695 0.084 1 98.81 282 LEU A CA 1
ATOM 2135 C C . LEU A 1 282 ? 10.555 -12.648 0.155 1 98.81 282 LEU A C 1
ATOM 2137 O O . LEU A 1 282 ? 10.172 -13.094 1.24 1 98.81 282 LEU A O 1
ATOM 2141 N N . ASP A 1 283 ? 9.992 -12.938 -0.999 1 98.06 283 ASP A N 1
ATOM 2142 C CA . ASP A 1 283 ? 8.945 -13.953 -1.098 1 98.06 283 ASP A CA 1
ATOM 2143 C C . ASP A 1 283 ? 9.5 -15.258 -1.674 1 98.06 283 ASP A C 1
ATOM 2145 O O . ASP A 1 283 ? 8.859 -16.297 -1.577 1 98.06 283 ASP A O 1
ATOM 2149 N N . VAL A 1 284 ? 10.664 -15.219 -2.299 1 96.5 284 VAL A N 1
ATOM 2150 C CA . VAL A 1 284 ? 11.297 -16.375 -2.928 1 96.5 284 VAL A CA 1
ATOM 2151 C C . VAL A 1 284 ? 12.75 -16.484 -2.479 1 96.5 284 VAL A C 1
ATOM 2153 O O . VAL A 1 284 ? 13.367 -15.477 -2.115 1 96.5 284 VAL A O 1
ATOM 2156 N N . PHE A 1 285 ? 13.25 -17.672 -2.506 1 97 285 PHE A N 1
ATOM 2157 C CA . PHE A 1 285 ? 14.562 -17.953 -1.924 1 97 285 PHE A CA 1
ATOM 2158 C C . PHE A 1 285 ? 15.328 -18.969 -2.775 1 97 285 PHE A C 1
ATOM 2160 O O . PHE A 1 285 ? 14.742 -19.656 -3.615 1 97 285 PHE A O 1
ATOM 2167 N N . ASP A 1 286 ? 16.578 -18.984 -2.533 1 95.19 286 ASP A N 1
ATOM 2168 C CA . ASP A 1 286 ? 17.438 -19.906 -3.254 1 95.19 286 ASP A CA 1
ATOM 2169 C C . ASP A 1 286 ? 17.016 -21.359 -2.992 1 95.19 286 ASP A C 1
ATOM 2171 O O . ASP A 1 286 ? 16.984 -22.172 -3.914 1 95.19 286 ASP A O 1
ATOM 2175 N N . THR A 1 287 ? 16.781 -21.625 -1.788 1 93.69 287 THR A N 1
ATOM 2176 C CA . THR A 1 287 ? 16.281 -22.922 -1.354 1 93.69 287 THR A CA 1
ATOM 2177 C C . THR A 1 287 ? 14.922 -22.781 -0.67 1 93.69 287 THR A C 1
ATOM 2179 O O . THR A 1 287 ? 14.758 -21.969 0.238 1 93.69 287 THR A O 1
ATOM 2182 N N . GLU A 1 288 ? 13.953 -23.562 -1.175 1 91.75 288 GLU A N 1
ATOM 2183 C CA . GLU A 1 288 ? 12.617 -23.562 -0.575 1 91.75 288 GLU A CA 1
ATOM 2184 C C . GLU A 1 288 ? 12.156 -24.969 -0.244 1 91.75 288 GLU A C 1
ATOM 2186 O O . GLU A 1 288 ? 12.328 -25.891 -1.047 1 91.75 288 GLU A O 1
ATOM 2191 N N . PRO A 1 289 ? 11.688 -25.172 0.95 1 93.88 289 PRO A N 1
ATOM 2192 C CA . PRO A 1 289 ? 11.477 -24.203 2.035 1 93.88 289 PRO A CA 1
ATOM 2193 C C . PRO A 1 289 ? 12.781 -23.641 2.592 1 93.88 289 PRO A C 1
ATOM 2195 O O . PRO A 1 289 ? 13.812 -24.312 2.543 1 93.88 289 PRO A O 1
ATOM 2198 N N . LEU A 1 290 ? 12.656 -22.391 3.125 1 96.88 290 LEU A N 1
ATOM 2199 C CA . LEU A 1 290 ? 13.836 -21.781 3.736 1 96.88 290 LEU A CA 1
ATOM 2200 C C . LEU A 1 290 ? 14.328 -22.609 4.922 1 96.88 290 LEU A C 1
ATOM 2202 O O . LEU A 1 290 ? 13.531 -23 5.781 1 96.88 290 LEU A O 1
ATOM 2206 N N . THR A 1 291 ? 15.578 -22.906 4.852 1 96.25 291 THR A N 1
ATOM 2207 C CA . THR A 1 291 ? 16.109 -23.781 5.887 1 96.25 291 THR A CA 1
ATOM 2208 C C . THR A 1 291 ? 16.062 -23.094 7.254 1 96.25 291 THR A C 1
ATOM 2210 O O . THR A 1 291 ? 16.234 -21.875 7.352 1 96.25 291 THR A O 1
ATOM 2213 N N . ALA A 1 292 ? 15.922 -23.828 8.266 1 95.25 292 ALA A N 1
ATOM 2214 C CA . ALA A 1 292 ? 15.75 -23.312 9.617 1 95.25 292 ALA A CA 1
ATOM 2215 C C . ALA A 1 292 ? 16.984 -22.547 10.078 1 95.25 292 ALA A C 1
ATOM 2217 O O . ALA A 1 292 ? 16.891 -21.656 10.922 1 95.25 292 ALA A O 1
ATOM 2218 N N . ASP A 1 293 ? 18.078 -22.859 9.531 1 96.12 293 ASP A N 1
ATOM 2219 C CA . ASP A 1 293 ? 19.328 -22.25 9.977 1 96.12 293 ASP A CA 1
ATOM 2220 C C . ASP A 1 293 ? 19.672 -21.016 9.133 1 96.12 293 ASP A C 1
ATOM 2222 O O . ASP A 1 293 ? 20.703 -20.375 9.344 1 96.12 293 ASP A O 1
ATOM 2226 N N . SER A 1 294 ? 18.859 -20.703 8.234 1 97.88 294 SER A N 1
ATOM 2227 C CA . SER A 1 294 ? 19.141 -19.531 7.418 1 97.88 294 SER A CA 1
ATOM 2228 C C . SER A 1 294 ? 19.25 -18.266 8.273 1 97.88 294 SER A C 1
ATOM 2230 O O . SER A 1 294 ? 18.391 -18 9.109 1 97.88 294 SER A O 1
ATOM 2232 N N . PRO A 1 295 ? 20.281 -17.422 8.047 1 97.88 295 PRO A N 1
ATOM 2233 C CA . PRO A 1 295 ? 20.406 -16.156 8.781 1 97.88 295 PRO A CA 1
ATOM 2234 C C . PRO A 1 295 ? 19.266 -15.188 8.484 1 97.88 295 PRO A C 1
ATOM 2236 O O . PRO A 1 295 ? 19.031 -14.25 9.258 1 97.88 295 PRO A O 1
ATOM 2239 N N . LEU A 1 296 ? 18.531 -15.375 7.426 1 98.31 296 LEU A N 1
ATOM 2240 C CA . LEU A 1 296 ? 17.469 -14.469 7.02 1 98.31 296 LEU A CA 1
ATOM 2241 C C . LEU A 1 296 ? 16.375 -14.398 8.078 1 98.31 296 LEU A C 1
ATOM 2243 O O . LEU A 1 296 ? 15.734 -13.359 8.242 1 98.31 296 LEU A O 1
ATOM 2247 N N . TRP A 1 297 ? 16.234 -15.508 8.828 1 98.06 297 TRP A N 1
ATOM 2248 C CA . TRP A 1 297 ? 15.188 -15.57 9.844 1 98.06 297 TRP A CA 1
ATOM 2249 C C . TRP A 1 297 ? 15.438 -14.539 10.938 1 98.06 297 TRP A C 1
ATOM 2251 O O . TRP A 1 297 ? 14.5 -14.039 11.562 1 98.06 297 TRP A O 1
ATOM 2261 N N . GLN A 1 298 ? 16.688 -14.164 11.133 1 96.69 298 GLN A N 1
ATOM 2262 C CA . GLN A 1 298 ? 17.047 -13.398 12.328 1 96.69 298 GLN A CA 1
ATOM 2263 C C . GLN A 1 298 ? 17.328 -11.938 11.977 1 96.69 298 GLN A C 1
ATOM 2265 O O . GLN A 1 298 ? 17.594 -11.125 12.859 1 96.69 298 GLN A O 1
ATOM 2270 N N . LEU A 1 299 ? 17.281 -11.602 10.742 1 97.19 299 LEU A N 1
ATOM 2271 C CA . LEU A 1 299 ? 17.547 -10.227 10.328 1 97.19 299 LEU A CA 1
ATOM 2272 C C . LEU A 1 299 ? 16.328 -9.344 10.531 1 97.19 299 LEU A C 1
ATOM 2274 O O . LEU A 1 299 ? 15.289 -9.555 9.891 1 97.19 299 LEU A O 1
ATOM 2278 N N . ASP A 1 300 ? 16.422 -8.312 11.305 1 94.94 300 ASP A N 1
ATOM 2279 C CA . ASP A 1 300 ? 15.297 -7.441 11.641 1 94.94 300 ASP A CA 1
ATOM 2280 C C . ASP A 1 300 ? 14.922 -6.547 10.461 1 94.94 300 ASP A C 1
ATOM 2282 O O . ASP A 1 300 ? 13.805 -6.023 10.398 1 94.94 300 ASP A O 1
ATOM 2286 N N . ASN A 1 301 ? 15.883 -6.367 9.578 1 97.94 301 ASN A N 1
ATOM 2287 C CA . ASN A 1 301 ? 15.641 -5.504 8.422 1 97.94 301 ASN A CA 1
ATOM 2288 C C . ASN A 1 301 ? 15.234 -6.309 7.191 1 97.94 301 ASN A C 1
ATOM 2290 O O . ASN A 1 301 ? 15.477 -5.887 6.062 1 97.94 301 ASN A O 1
ATOM 2294 N N . VAL A 1 302 ? 14.625 -7.48 7.453 1 98.56 302 VAL A N 1
ATOM 2295 C CA . VAL A 1 302 ? 14.125 -8.312 6.363 1 98.56 302 VAL A CA 1
ATOM 2296 C C . VAL A 1 302 ? 12.672 -8.695 6.629 1 98.56 302 VAL A C 1
ATOM 2298 O O . VAL A 1 302 ? 12.312 -9.062 7.75 1 98.56 302 VAL A O 1
ATOM 2301 N N . LEU A 1 303 ? 11.797 -8.469 5.691 1 98.56 303 LEU A N 1
ATOM 2302 C CA . LEU A 1 303 ? 10.43 -8.984 5.684 1 98.56 303 LEU A CA 1
ATOM 2303 C C . LEU A 1 303 ? 10.344 -10.266 4.855 1 98.56 303 LEU A C 1
ATOM 2305 O O . LEU A 1 303 ? 10.633 -10.258 3.656 1 98.56 303 LEU A O 1
ATOM 2309 N N . LEU A 1 304 ? 9.961 -11.375 5.477 1 98.25 304 LEU A N 1
ATOM 2310 C CA . LEU A 1 304 ? 9.93 -12.672 4.805 1 98.25 304 LEU A CA 1
ATOM 2311 C C . LEU A 1 304 ? 8.492 -13.156 4.641 1 98.25 304 LEU A C 1
ATOM 2313 O O . LEU A 1 304 ? 7.672 -13 5.547 1 98.25 304 LEU A O 1
ATOM 2317 N N . SER A 1 305 ? 8.18 -13.617 3.531 1 98 305 SER A N 1
ATOM 2318 C CA . SER A 1 305 ? 6.969 -14.398 3.307 1 98 305 SER A CA 1
ATOM 2319 C C . SER A 1 305 ? 7.301 -15.766 2.709 1 98 305 SER A C 1
ATOM 2321 O O . SER A 1 305 ? 8.227 -15.891 1.909 1 98 305 SER A O 1
ATOM 2323 N N . PRO A 1 306 ? 6.68 -16.797 3.109 1 96.75 306 PRO A N 1
ATOM 2324 C CA . PRO A 1 306 ? 7 -18.156 2.652 1 96.75 306 PRO A CA 1
ATOM 2325 C C . PRO A 1 306 ? 6.398 -18.469 1.284 1 96.75 306 PRO A C 1
ATOM 2327 O O . PRO A 1 306 ? 5.652 -19.453 1.144 1 96.75 306 PRO A O 1
ATOM 2330 N N . HIS A 1 307 ? 6.836 -17.703 0.334 1 92.5 307 HIS A N 1
ATOM 2331 C CA . HIS A 1 307 ? 6.453 -17.906 -1.06 1 92.5 307 HIS A CA 1
ATOM 2332 C C . HIS A 1 307 ? 4.941 -18.031 -1.201 1 92.5 307 HIS A C 1
ATOM 2334 O O . HIS A 1 307 ? 4.449 -18.969 -1.834 1 92.5 307 HIS A O 1
ATOM 2340 N N . CYS A 1 308 ? 4.195 -17.109 -0.595 1 91.69 308 CYS A N 1
ATOM 2341 C CA . CYS A 1 308 ? 2.742 -17.203 -0.629 1 91.69 308 CYS A CA 1
ATOM 2342 C C . CYS A 1 308 ? 2.109 -15.867 -0.985 1 91.69 308 CYS A C 1
ATOM 2344 O O . CYS A 1 308 ? 0.895 -15.703 -0.863 1 91.69 308 CYS A O 1
ATOM 2346 N N . ALA A 1 309 ? 2.955 -14.875 -1.353 1 93.31 309 ALA A N 1
ATOM 2347 C CA . ALA A 1 309 ? 2.445 -13.547 -1.678 1 93.31 309 ALA A CA 1
ATOM 2348 C C . ALA A 1 309 ? 1.458 -13.609 -2.84 1 93.31 309 ALA A C 1
ATOM 2350 O O . ALA A 1 309 ? 0.637 -12.703 -3.012 1 93.31 309 ALA A O 1
ATOM 2351 N N . ASP A 1 310 ? 1.542 -14.641 -3.621 1 88.94 310 ASP A N 1
ATOM 2352 C CA . ASP A 1 310 ? 0.643 -14.797 -4.762 1 88.94 310 ASP A CA 1
ATOM 2353 C C . ASP A 1 310 ? -0.492 -15.766 -4.438 1 88.94 310 ASP A C 1
ATOM 2355 O O . ASP A 1 310 ? -1.379 -15.984 -5.266 1 88.94 310 ASP A O 1
ATOM 2359 N N . ARG A 1 311 ? -0.401 -16.438 -3.338 1 86.31 311 ARG A N 1
ATOM 2360 C CA . ARG A 1 311 ? -1.402 -17.422 -2.979 1 86.31 311 ARG A CA 1
ATOM 2361 C C . ARG A 1 311 ? -2.658 -16.766 -2.42 1 86.31 311 ARG A C 1
ATOM 2363 O O . ARG A 1 311 ? -2.723 -16.453 -1.23 1 86.31 311 ARG A O 1
ATOM 2370 N N . THR A 1 312 ? -3.59 -16.531 -3.215 1 87.69 312 THR A N 1
ATOM 2371 C CA . THR A 1 312 ? -4.863 -15.938 -2.814 1 87.69 312 THR A CA 1
ATOM 2372 C C . THR A 1 312 ? -6.008 -16.922 -3.037 1 87.69 312 THR A C 1
ATOM 2374 O O . THR A 1 312 ? -5.875 -17.875 -3.811 1 87.69 312 THR A O 1
ATOM 2377 N N . LYS A 1 313 ? -7.066 -16.672 -2.324 1 77.62 313 LYS A N 1
ATOM 2378 C CA . LYS A 1 313 ? -8.242 -17.516 -2.527 1 77.62 313 LYS A CA 1
ATOM 2379 C C . LYS A 1 313 ? -8.781 -17.375 -3.949 1 77.62 313 LYS A C 1
ATOM 2381 O O . LYS A 1 313 ? -9.289 -18.328 -4.527 1 77.62 313 LYS A O 1
ATOM 2386 N N . GLU A 1 314 ? -8.586 -16.234 -4.469 1 79 314 GLU A N 1
ATOM 2387 C CA . GLU A 1 314 ? -9.117 -15.914 -5.789 1 79 314 GLU A CA 1
ATOM 2388 C C . GLU A 1 314 ? -8.25 -16.5 -6.891 1 79 314 GLU A C 1
ATOM 2390 O O . GLU A 1 314 ? -8.75 -16.828 -7.973 1 79 314 GLU A O 1
ATOM 2395 N N . PHE A 1 315 ? -6.992 -16.703 -6.605 1 79.5 315 PHE A N 1
ATOM 2396 C CA . PHE A 1 315 ? -6.016 -17.062 -7.625 1 79.5 315 PHE A CA 1
ATOM 2397 C C . PHE A 1 315 ? -6.371 -18.406 -8.266 1 79.5 315 PHE A C 1
ATOM 2399 O O . PHE A 1 315 ? -6.324 -18.547 -9.484 1 79.5 315 PHE A O 1
ATOM 2406 N N . GLN A 1 316 ? -6.75 -19.281 -7.438 1 79.12 316 GLN A N 1
ATOM 2407 C CA . GLN A 1 316 ? -7.008 -20.625 -7.961 1 79.12 316 GLN A CA 1
ATOM 2408 C C . GLN A 1 316 ? -8.203 -20.625 -8.914 1 79.12 316 GLN A C 1
ATOM 2410 O O . GLN A 1 316 ? -8.188 -21.297 -9.938 1 79.12 316 GLN A O 1
ATOM 2415 N N . PHE A 1 317 ? -9.125 -19.75 -8.57 1 87.69 317 PHE A N 1
ATOM 2416 C CA . PHE A 1 317 ? -10.305 -19.641 -9.422 1 87.69 317 PHE A CA 1
ATOM 2417 C C . PHE A 1 317 ? -9.961 -18.906 -10.719 1 87.69 317 PHE A C 1
ATOM 2419 O O . PHE A 1 317 ? -10.359 -19.344 -11.805 1 87.69 317 PHE A O 1
ATOM 2426 N N . GLU A 1 318 ? -9.18 -17.906 -10.523 1 88.75 318 GLU A N 1
ATOM 2427 C CA . GLU A 1 318 ? -8.805 -17.109 -11.688 1 88.75 318 GLU A CA 1
ATOM 2428 C C . GLU A 1 318 ? -7.902 -17.891 -12.633 1 88.75 318 GLU A C 1
ATOM 2430 O O . GLU A 1 318 ? -8 -17.766 -13.852 1 88.75 318 GLU A O 1
ATOM 2435 N N . SER A 1 319 ? -7.043 -18.641 -12.062 1 91.12 319 SER A N 1
ATOM 2436 C CA . SER A 1 319 ? -6.164 -19.5 -12.852 1 91.12 319 SER A CA 1
ATOM 2437 C C . SER A 1 319 ? -6.961 -20.484 -13.688 1 91.12 319 SER A C 1
ATOM 2439 O O . SER A 1 319 ? -6.676 -20.688 -14.875 1 91.12 319 SER A O 1
ATOM 2441 N N . LEU A 1 3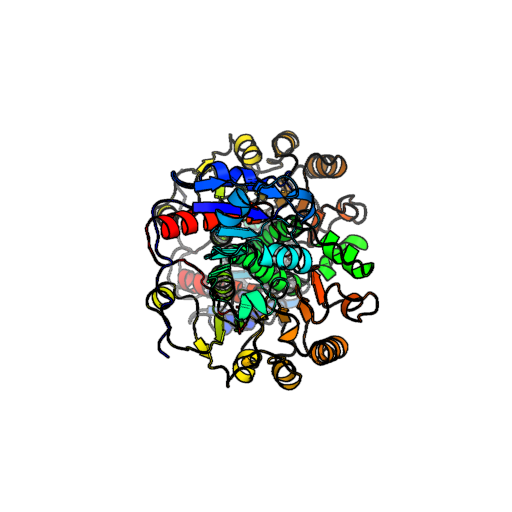20 ? -8.016 -21.047 -13.133 1 93.69 320 LEU A N 1
ATOM 2442 C CA . LEU A 1 320 ? -8.828 -22.016 -13.867 1 93.69 320 LEU A CA 1
ATOM 2443 C C . LEU A 1 320 ? -9.719 -21.328 -14.891 1 93.69 320 LEU A C 1
ATOM 2445 O O . LEU A 1 320 ? -10 -21.875 -15.953 1 93.69 320 LEU A O 1
ATOM 2449 N N . ALA A 1 321 ? -10.133 -20.125 -14.547 1 94.25 321 ALA A N 1
ATOM 2450 C CA . ALA A 1 321 ? -10.875 -19.344 -15.539 1 94.25 321 ALA A CA 1
ATOM 2451 C C . ALA A 1 321 ? -10.023 -19.078 -16.781 1 94.25 321 ALA A C 1
ATOM 2453 O O . ALA A 1 321 ? -10.516 -19.172 -17.906 1 94.25 321 ALA A O 1
ATOM 2454 N N . PHE A 1 322 ? -8.828 -18.812 -16.547 1 94.56 322 PHE A N 1
ATOM 2455 C CA . PHE A 1 322 ? -7.891 -18.625 -17.641 1 94.56 322 PHE A CA 1
ATOM 2456 C C . PHE A 1 322 ? -7.773 -19.906 -18.469 1 94.56 322 PHE A C 1
ATOM 2458 O O . PHE A 1 322 ? -7.754 -19.859 -19.703 1 94.56 322 PHE A O 1
ATOM 2465 N N . PHE A 1 323 ? -7.707 -21.062 -17.859 1 96.62 323 PHE A N 1
ATOM 2466 C CA . PHE A 1 323 ? -7.664 -22.344 -18.547 1 96.62 323 PHE A CA 1
ATOM 2467 C C . PHE A 1 323 ? -8.906 -22.531 -19.406 1 96.62 323 PHE A C 1
ATOM 2469 O O . PHE A 1 323 ? -8.805 -22.984 -20.547 1 96.62 323 PHE A O 1
ATOM 2476 N N . VAL A 1 324 ? -10.031 -22.125 -18.844 1 97.44 324 VAL A N 1
ATOM 2477 C CA . VAL A 1 324 ? -11.289 -22.281 -19.562 1 97.44 324 VAL A CA 1
ATOM 2478 C C . VAL A 1 324 ? -11.25 -21.406 -20.828 1 97.44 324 VAL A C 1
ATOM 2480 O O . VAL A 1 324 ? -11.68 -21.859 -21.906 1 97.44 324 VAL A O 1
ATOM 2483 N N . GLU A 1 325 ? -10.727 -20.25 -20.672 1 95.94 325 GLU A N 1
ATOM 2484 C CA . GLU A 1 325 ? -10.578 -19.391 -21.828 1 95.94 325 GLU A CA 1
ATOM 2485 C C . GLU A 1 325 ? -9.641 -20 -22.859 1 95.94 325 GLU A C 1
ATOM 2487 O O . GLU A 1 325 ? -9.938 -20 -24.062 1 95.94 325 GLU A O 1
ATOM 2492 N N . ASN A 1 326 ? -8.547 -20.547 -22.438 1 97 326 ASN A N 1
ATOM 2493 C CA . ASN A 1 326 ? -7.594 -21.203 -23.328 1 97 326 ASN A CA 1
ATOM 2494 C C . ASN A 1 326 ? -8.203 -22.438 -23.984 1 97 326 ASN A C 1
ATOM 2496 O O . ASN A 1 326 ? -7.895 -22.75 -25.141 1 97 326 ASN A O 1
ATOM 2500 N N . MET A 1 327 ? -9.062 -23.141 -23.25 1 97.19 327 MET A N 1
ATOM 2501 C CA . MET A 1 327 ? -9.766 -24.297 -23.797 1 97.19 327 MET A CA 1
ATOM 2502 C C . MET A 1 327 ? -10.641 -23.891 -24.984 1 97.19 327 MET A C 1
ATOM 2504 O O . MET A 1 327 ? -10.711 -24.594 -25.984 1 97.19 327 MET A O 1
ATOM 2508 N N . GLY A 1 328 ? -11.266 -22.75 -24.828 1 96.19 328 GLY A N 1
ATOM 2509 C CA . GLY A 1 328 ? -12.008 -22.219 -25.953 1 96.19 328 GLY A CA 1
ATOM 2510 C C . GLY A 1 328 ? -11.148 -22.016 -27.188 1 96.19 328 GLY A C 1
ATOM 2511 O O . GLY A 1 328 ? -11.547 -22.375 -28.297 1 96.19 328 GLY A O 1
ATOM 2512 N N . ARG A 1 329 ? -10 -21.453 -26.969 1 95.88 329 ARG A N 1
ATOM 2513 C CA . ARG A 1 329 ? -9.062 -21.266 -28.062 1 95.88 329 ARG A CA 1
ATOM 2514 C C . ARG A 1 329 ? -8.656 -22.594 -28.672 1 95.88 329 ARG A C 1
ATOM 2516 O O . ARG A 1 329 ? -8.602 -22.734 -29.906 1 95.88 329 ARG A O 1
ATOM 2523 N N . PHE A 1 330 ? -8.406 -23.562 -27.844 1 96.25 330 PHE A N 1
ATOM 2524 C CA . PHE A 1 330 ? -8.008 -24.891 -28.266 1 96.25 330 PHE A CA 1
ATOM 2525 C C . PHE A 1 330 ? -9.07 -25.516 -29.172 1 96.25 330 PHE A C 1
ATOM 2527 O O . PHE A 1 330 ? -8.766 -26 -30.25 1 96.25 330 PHE A O 1
ATOM 2534 N N . LEU A 1 331 ? -10.297 -25.438 -28.719 1 95.62 331 LEU A N 1
ATOM 2535 C CA . LEU A 1 331 ? -11.406 -26.031 -29.453 1 95.62 331 LEU A CA 1
ATOM 2536 C C . LEU A 1 331 ? -11.633 -25.312 -30.781 1 95.62 331 LEU A C 1
ATOM 2538 O O . LEU A 1 331 ? -12.055 -25.922 -31.766 1 95.62 331 LEU A O 1
ATOM 2542 N N . GLY A 1 332 ? -11.375 -24.094 -30.766 1 93.75 332 GLY A N 1
ATOM 2543 C CA . GLY A 1 332 ? -11.578 -23.297 -31.953 1 93.75 332 GLY A CA 1
ATOM 2544 C C . GLY A 1 332 ? -10.391 -23.328 -32.906 1 93.75 332 GLY A C 1
ATOM 2545 O O . GLY A 1 332 ? -10.414 -22.703 -33.969 1 93.75 332 GLY A O 1
ATOM 2546 N N . GLY A 1 333 ? -9.383 -23.938 -32.5 1 92.88 333 GLY A N 1
ATOM 2547 C CA . GLY A 1 333 ? -8.195 -24 -33.312 1 92.88 333 GLY A CA 1
ATOM 2548 C C . GLY A 1 333 ? -7.383 -22.719 -33.312 1 92.88 333 GLY A C 1
ATOM 2549 O O . GLY A 1 333 ? -6.703 -22.406 -34.281 1 92.88 333 GLY A O 1
ATOM 2550 N N . GLN A 1 334 ? -7.562 -21.953 -32.344 1 93.88 334 GLN A N 1
ATOM 2551 C CA . GLN A 1 334 ? -6.816 -20.703 -32.188 1 93.88 334 GLN A CA 1
ATOM 2552 C C . GLN A 1 334 ? -5.535 -20.938 -31.391 1 93.88 334 GLN A C 1
ATOM 2554 O O . GLN A 1 334 ? -5.434 -21.906 -30.625 1 93.88 334 GLN A O 1
ATOM 2559 N N . PRO A 1 335 ? -4.562 -20.094 -31.609 1 93.94 335 PRO A N 1
ATOM 2560 C CA . PRO A 1 335 ? -3.355 -20.219 -30.797 1 93.94 335 PRO A CA 1
ATOM 2561 C C . PRO A 1 335 ? -3.639 -20.094 -29.297 1 93.94 335 PRO A C 1
ATOM 2563 O O . PRO A 1 335 ? -4.43 -19.234 -28.891 1 93.94 335 PRO A O 1
ATOM 2566 N N . LEU A 1 336 ? -2.98 -21 -28.547 1 95.75 336 LEU A N 1
ATOM 2567 C CA . LEU A 1 336 ? -3.143 -20.953 -27.109 1 95.75 336 LEU A CA 1
ATOM 2568 C C . LEU A 1 336 ? -2.408 -19.75 -26.516 1 95.75 336 LEU A C 1
ATOM 2570 O O . LEU A 1 336 ? -1.396 -19.312 -27.062 1 95.75 336 LEU A O 1
ATOM 2574 N N . ALA A 1 337 ? -2.957 -19.203 -25.453 1 93 337 ALA A N 1
ATOM 2575 C CA . ALA A 1 337 ? -2.271 -18.156 -24.688 1 93 337 ALA A CA 1
ATOM 2576 C C . ALA A 1 337 ? -1.287 -18.766 -23.688 1 93 337 ALA A C 1
ATOM 2578 O O . ALA A 1 337 ? -1.492 -19.875 -23.203 1 93 337 ALA A O 1
ATOM 2579 N N . ASN A 1 338 ? -0.142 -18.062 -23.469 1 92.06 338 ASN A N 1
ATOM 2580 C CA . ASN A 1 338 ? 0.853 -18.391 -22.453 1 92.06 338 ASN A CA 1
ATOM 2581 C C . ASN A 1 338 ? 1.571 -19.703 -22.781 1 92.06 338 ASN A C 1
ATOM 2583 O O . ASN A 1 338 ? 1.806 -20.516 -21.891 1 92.06 338 ASN A O 1
ATOM 2587 N N . VAL A 1 339 ? 1.807 -19.938 -24.047 1 93.75 339 VAL A N 1
ATOM 2588 C CA . VAL A 1 339 ? 2.625 -21.078 -24.438 1 93.75 339 VAL A CA 1
ATOM 2589 C C . VAL A 1 339 ? 4.039 -20.922 -23.891 1 93.75 339 VAL A C 1
ATOM 2591 O O . VAL A 1 339 ? 4.652 -19.859 -24.031 1 93.75 339 VAL A O 1
ATOM 2594 N N . CYS A 1 340 ? 4.516 -21.984 -23.219 1 90.5 340 CYS A N 1
ATOM 2595 C CA . CYS A 1 340 ? 5.777 -21.906 -22.5 1 90.5 340 CYS A CA 1
ATOM 2596 C C . CYS A 1 340 ? 6.918 -22.484 -23.328 1 90.5 340 CYS A C 1
ATOM 2598 O O . CYS A 1 340 ? 6.707 -23.391 -24.125 1 90.5 340 CYS A O 1
ATOM 2600 N N . ASP A 1 341 ? 8.047 -21.828 -23.203 1 85.81 341 ASP A N 1
ATOM 2601 C CA . ASP A 1 341 ? 9.273 -22.469 -23.656 1 85.81 341 ASP A CA 1
ATOM 2602 C C . ASP A 1 341 ? 9.742 -23.531 -22.656 1 85.81 341 ASP A C 1
ATOM 2604 O O . ASP A 1 341 ? 10.359 -23.219 -21.641 1 85.81 341 ASP A O 1
ATOM 2608 N N . LYS A 1 342 ? 9.555 -24.734 -23 1 86.12 342 LYS A N 1
ATOM 2609 C CA . LYS A 1 342 ? 9.773 -25.844 -22.078 1 86.12 342 LYS A CA 1
ATOM 2610 C C . LYS A 1 342 ? 11.25 -26 -21.75 1 86.12 342 LYS A C 1
ATOM 2612 O O . LYS A 1 342 ? 11.602 -26.547 -20.703 1 86.12 342 LYS A O 1
ATOM 2617 N N . ARG A 1 343 ? 12.07 -25.578 -22.625 1 79.25 343 ARG A N 1
ATOM 2618 C CA . ARG A 1 343 ? 13.508 -25.703 -22.375 1 79.25 343 ARG A CA 1
ATOM 2619 C C . ARG A 1 343 ? 13.977 -24.641 -21.375 1 79.25 343 ARG A C 1
ATOM 2621 O O . ARG A 1 343 ? 14.844 -24.922 -20.547 1 79.25 343 ARG A O 1
ATOM 2628 N N . SER A 1 344 ? 13.305 -23.562 -21.422 1 69.12 344 SER A N 1
ATOM 2629 C CA . SER A 1 344 ? 13.711 -22.484 -20.516 1 69.12 344 SER A CA 1
ATOM 2630 C C . SER A 1 344 ? 12.836 -22.453 -19.266 1 69.12 344 SER A C 1
ATOM 2632 O O . SER A 1 344 ? 13.188 -21.812 -18.266 1 69.12 344 SER A O 1
ATOM 2634 N N . GLY A 1 345 ? 11.867 -23.281 -19.234 1 64.94 345 GLY A N 1
ATOM 2635 C CA . GLY A 1 345 ? 10.977 -23.359 -18.078 1 64.94 345 GLY A CA 1
ATOM 2636 C C . GLY A 1 345 ? 10.094 -22.141 -17.922 1 64.94 345 GLY A C 1
ATOM 2637 O O . GLY A 1 345 ? 9.727 -21.781 -16.797 1 64.94 345 GLY A O 1
ATOM 2638 N N . TYR A 1 346 ? 10.031 -21.328 -18.844 1 64.06 346 TYR A N 1
ATOM 2639 C CA . TYR A 1 346 ? 9.141 -20.172 -18.766 1 64.06 346 TYR A CA 1
ATOM 2640 C C . TYR A 1 346 ? 8.484 -19.891 -20.109 1 64.06 346 TYR A C 1
ATOM 2642 O O . TYR A 1 346 ? 9 -20.281 -21.156 1 64.06 346 TYR A O 1
ATOM 2650 N N . MET B 1 1 ? -26.688 28.781 2.09 1 24.34 1 MET B N 1
ATOM 2651 C CA . MET B 1 1 ? -25.609 29.047 3.053 1 24.34 1 MET B CA 1
ATOM 2652 C C . MET B 1 1 ? -24.547 29.953 2.447 1 24.34 1 MET B C 1
ATOM 2654 O O . MET B 1 1 ? -23.938 29.609 1.434 1 24.34 1 MET B O 1
ATOM 2658 N N . SER B 1 2 ? -24.781 31.25 2.578 1 26.41 2 SER B N 1
ATOM 2659 C CA . SER B 1 2 ? -24.062 32.375 2.014 1 26.41 2 SER B CA 1
ATOM 2660 C C . SER B 1 2 ? -22.609 32.406 2.475 1 26.41 2 SER B C 1
ATOM 2662 O O . SER B 1 2 ? -22.344 32.562 3.662 1 26.41 2 SER B O 1
ATOM 2664 N N . GLY B 1 3 ? -21.812 31.5 2.027 1 33.47 3 GLY B N 1
ATOM 2665 C CA . GLY B 1 3 ? -20.406 31.562 2.389 1 33.47 3 GLY B CA 1
ATOM 2666 C C . GLY B 1 3 ? -19.891 33 2.482 1 33.47 3 GLY B C 1
ATOM 2667 O O . GLY B 1 3 ? -19.875 33.719 1.489 1 33.47 3 GLY B O 1
ATOM 2668 N N . SER B 1 4 ? -20.188 33.594 3.617 1 33.12 4 SER B N 1
ATOM 2669 C CA . SER B 1 4 ? -19.734 34.938 3.875 1 33.12 4 SER B CA 1
ATOM 2670 C C . SER B 1 4 ? -18.297 35.156 3.43 1 33.12 4 SER B C 1
ATOM 2672 O O . SER B 1 4 ? -17.391 34.438 3.902 1 33.12 4 SER B O 1
ATOM 2674 N N . THR B 1 5 ? -18.094 35.375 2.232 1 39.34 5 THR B N 1
ATOM 2675 C CA . THR B 1 5 ? -16.828 35.812 1.662 1 39.34 5 THR B CA 1
ATOM 2676 C C . THR B 1 5 ? -16.234 36.969 2.486 1 39.34 5 THR B C 1
ATOM 2678 O O . THR B 1 5 ? -16.781 38.062 2.516 1 39.34 5 THR B O 1
ATOM 2681 N N . ALA B 1 6 ? -15.695 36.594 3.68 1 44.19 6 ALA B N 1
ATOM 2682 C CA . ALA B 1 6 ? -14.984 37.656 4.359 1 44.19 6 ALA B CA 1
ATOM 2683 C C . ALA B 1 6 ? -14.25 38.562 3.357 1 44.19 6 ALA B C 1
ATOM 2685 O O . ALA B 1 6 ? -13.672 38.062 2.387 1 44.19 6 ALA B O 1
ATOM 2686 N N . PRO B 1 7 ? -14.477 39.875 3.354 1 44.5 7 PRO B N 1
ATOM 2687 C CA . PRO B 1 7 ? -13.766 40.781 2.451 1 44.5 7 PRO B CA 1
ATOM 2688 C C . PRO B 1 7 ? -12.258 40.562 2.453 1 44.5 7 PRO B C 1
ATOM 2690 O O . PRO B 1 7 ? -11.703 40.094 3.449 1 44.5 7 PRO B O 1
ATOM 2693 N N . PRO B 1 8 ? -11.57 40.406 1.271 1 47.44 8 PRO B N 1
ATOM 2694 C CA . PRO B 1 8 ? -10.109 40.281 1.203 1 47.44 8 PRO B CA 1
ATOM 2695 C C . PRO B 1 8 ? -9.398 41.281 2.113 1 47.44 8 PRO B C 1
ATOM 2697 O O . PRO B 1 8 ? -9.906 42.375 2.344 1 47.44 8 PRO B O 1
ATOM 2700 N N . PRO B 1 9 ? -8.727 40.812 3.045 1 48.09 9 PRO B N 1
ATOM 2701 C CA . PRO B 1 9 ? -7.965 41.875 3.732 1 48.09 9 PRO B CA 1
ATOM 2702 C C . PRO B 1 9 ? -7.43 42.938 2.779 1 48.09 9 PRO B C 1
ATOM 2704 O O . PRO B 1 9 ? -7.172 42.656 1.607 1 48.09 9 PRO B O 1
ATOM 2707 N N . GLN B 1 10 ? -7.746 44.094 2.908 1 45.56 10 GLN B N 1
ATOM 2708 C CA . GLN B 1 10 ? -7.242 45.188 2.09 1 45.56 10 GLN B CA 1
ATOM 2709 C C . GLN B 1 10 ? -5.762 45 1.775 1 45.56 10 GLN B C 1
ATOM 2711 O O . GLN B 1 10 ? -4.93 44.969 2.684 1 45.56 10 GLN B O 1
ATOM 2716 N N . SER B 1 11 ? -5.352 44.188 0.77 1 50.06 11 SER B N 1
ATOM 2717 C CA . SER B 1 11 ? -4.102 43.812 0.101 1 50.06 11 SER B CA 1
ATOM 2718 C C . SER B 1 11 ? -3.184 45.031 -0.028 1 50.06 11 SER B C 1
ATOM 2720 O O . SER B 1 11 ? -3.496 46 -0.747 1 50.06 11 SER B O 1
ATOM 2722 N N . GLY B 1 12 ? -3.023 45.938 0.821 1 53.69 12 GLY B N 1
ATOM 2723 C CA . GLY B 1 12 ? -2.119 47 0.392 1 53.69 12 GLY B CA 1
ATOM 2724 C C . GLY B 1 12 ? -0.698 46.5 0.175 1 53.69 12 GLY B C 1
ATOM 2725 O O . GLY B 1 12 ? -0.018 46.094 1.126 1 53.69 12 GLY B O 1
ATOM 2726 N N . GLY B 1 13 ? -0.241 45.781 -1.133 1 74 13 GLY B N 1
ATOM 2727 C CA . GLY B 1 13 ? 1.006 45.5 -1.825 1 74 13 GLY B CA 1
ATOM 2728 C C . GLY B 1 13 ? 2.137 45.125 -0.887 1 74 13 GLY B C 1
ATOM 2729 O O . GLY B 1 13 ? 3.197 44.688 -1.332 1 74 13 GLY B O 1
ATOM 2730 N N . HIS B 1 14 ? 1.893 45.25 0.481 1 90.25 14 HIS B N 1
ATOM 2731 C CA . HIS B 1 14 ? 3.02 44.969 1.362 1 90.25 14 HIS B CA 1
ATOM 2732 C C . HIS B 1 14 ? 2.592 44.094 2.551 1 90.25 14 HIS B C 1
ATOM 2734 O O . HIS B 1 14 ? 1.473 44.25 3.049 1 90.25 14 HIS B O 1
ATOM 2740 N N . ALA B 1 15 ? 3.328 43.094 3.074 1 96.5 15 ALA B N 1
ATOM 2741 C CA . ALA B 1 15 ? 3.078 42.25 4.242 1 96.5 15 ALA B CA 1
ATOM 2742 C C . ALA B 1 15 ? 4.254 42.281 5.215 1 96.5 15 ALA B C 1
ATOM 2744 O O . ALA B 1 15 ? 5.41 42.156 4.805 1 96.5 15 ALA B O 1
ATOM 2745 N N . ASN B 1 16 ? 3.98 42.656 6.453 1 97.81 16 ASN B N 1
ATOM 2746 C CA . ASN B 1 16 ? 4.922 42.531 7.555 1 97.81 16 ASN B CA 1
ATOM 2747 C C . ASN B 1 16 ? 4.664 41.219 8.336 1 97.81 16 ASN B C 1
ATOM 2749 O O . ASN B 1 16 ? 3.668 41.125 9.055 1 97.81 16 ASN B O 1
ATOM 2753 N N . LEU B 1 17 ? 5.617 40.281 8.211 1 98.25 17 LEU B N 1
ATOM 2754 C CA . LEU B 1 17 ? 5.41 38.906 8.586 1 98.25 17 LEU B CA 1
ATOM 2755 C C . LEU B 1 17 ? 6.137 38.562 9.883 1 98.25 17 LEU B C 1
ATOM 2757 O O . LEU B 1 17 ? 7.34 38.812 10.008 1 98.25 17 LEU B O 1
ATOM 2761 N N . LEU B 1 18 ? 5.402 38.125 10.867 1 98 18 LEU B N 1
ATOM 2762 C CA . LEU B 1 18 ? 5.973 37.5 12.062 1 98 18 LEU B CA 1
ATOM 2763 C C . LEU B 1 18 ? 5.949 36 11.961 1 98 18 LEU B C 1
ATOM 2765 O O . LEU B 1 18 ? 4.91 35.406 11.656 1 98 18 LEU B O 1
ATOM 2769 N N . ILE B 1 19 ? 7.07 35.344 12.188 1 97.44 19 ILE B N 1
ATOM 2770 C CA . ILE B 1 19 ? 7.176 33.906 12.07 1 97.44 19 ILE B CA 1
ATOM 2771 C C . ILE B 1 19 ? 7.359 33.281 13.461 1 97.44 19 ILE B C 1
ATOM 2773 O O . ILE B 1 19 ? 8.336 33.594 14.156 1 97.44 19 ILE B O 1
ATOM 2777 N N . VAL B 1 20 ? 6.402 32.469 13.812 1 96.31 20 VAL B N 1
ATOM 2778 C CA . VAL B 1 20 ? 6.488 31.766 15.078 1 96.31 20 VAL B CA 1
ATOM 2779 C C . VAL B 1 20 ? 6.996 30.344 14.844 1 96.31 20 VAL B C 1
ATOM 2781 O O . VAL B 1 20 ? 6.223 29.453 14.484 1 96.31 20 VAL B O 1
ATOM 2784 N N . SER B 1 21 ? 8.188 30.094 15.016 1 93.81 21 SER B N 1
ATOM 2785 C CA . SER B 1 21 ? 8.891 28.828 14.812 1 93.81 21 SER B CA 1
ATOM 2786 C C . SER B 1 21 ? 10.297 28.875 15.391 1 93.81 21 SER B C 1
ATOM 2788 O O . SER B 1 21 ? 10.875 29.953 15.539 1 93.81 21 SER B O 1
ATOM 2790 N N . GLY B 1 22 ? 10.781 27.703 15.773 1 91 22 GLY B N 1
ATOM 2791 C CA . GLY B 1 22 ? 12.203 27.656 16.062 1 91 22 GLY B CA 1
ATOM 2792 C C . GLY B 1 22 ? 13.062 28.156 14.906 1 91 22 GLY B C 1
ATOM 2793 O O . GLY B 1 22 ? 12.805 27.812 13.75 1 91 22 GLY B O 1
ATOM 2794 N N . PRO B 1 23 ? 14.039 29.016 15.25 1 85.19 23 PRO B N 1
ATOM 2795 C CA . PRO B 1 23 ? 14.828 29.625 14.18 1 85.19 23 PRO B CA 1
ATOM 2796 C C . PRO B 1 23 ? 15.641 28.609 13.383 1 85.19 23 PRO B C 1
ATOM 2798 O O . PRO B 1 23 ? 16.078 28.891 12.266 1 85.19 23 PRO B O 1
ATOM 2801 N N . ASP B 1 24 ? 15.789 27.438 13.93 1 85.81 24 ASP B N 1
ATOM 2802 C CA . ASP B 1 24 ? 16.609 26.422 13.281 1 85.81 24 ASP B CA 1
ATOM 2803 C C . ASP B 1 24 ? 15.75 25.422 12.5 1 85.81 24 ASP B C 1
ATOM 2805 O O . ASP B 1 24 ? 16.234 24.391 12.047 1 85.81 24 ASP B O 1
ATOM 2809 N N . SER B 1 25 ? 14.539 25.781 12.297 1 87.44 25 SER B N 1
ATOM 2810 C CA . SER B 1 25 ? 13.688 24.891 11.516 1 87.44 25 SER B CA 1
ATOM 2811 C C . SER B 1 25 ? 14.109 24.859 10.055 1 87.44 25 SER B C 1
ATOM 2813 O O . SER B 1 25 ? 14.125 25.906 9.391 1 87.44 25 SER B O 1
ATOM 2815 N N . PRO B 1 26 ? 14.438 23.703 9.484 1 86.38 26 PRO B N 1
ATOM 2816 C CA . PRO B 1 26 ? 14.945 23.641 8.109 1 86.38 26 PRO B CA 1
ATOM 2817 C C . PRO B 1 26 ? 13.93 24.141 7.082 1 86.38 26 PRO B C 1
ATOM 2819 O O . PRO B 1 26 ? 14.32 24.703 6.051 1 86.38 26 PRO B O 1
ATOM 2822 N N . GLU B 1 27 ? 12.664 24 7.359 1 89.44 27 GLU B N 1
ATOM 2823 C CA . GLU B 1 27 ? 11.625 24.359 6.398 1 89.44 27 GLU B CA 1
ATOM 2824 C C . GLU B 1 27 ? 11.562 25.875 6.191 1 89.44 27 GLU B C 1
ATOM 2826 O O . GLU B 1 27 ? 10.961 26.344 5.23 1 89.44 27 GLU B O 1
ATOM 2831 N N . LEU B 1 28 ? 12.188 26.656 7.078 1 93.69 28 LEU B N 1
ATOM 2832 C CA . LEU B 1 28 ? 12.18 28.109 6.949 1 93.69 28 LEU B CA 1
ATOM 2833 C C . LEU B 1 28 ? 12.898 28.547 5.676 1 93.69 28 LEU B C 1
ATOM 2835 O O . LEU B 1 28 ? 12.703 29.656 5.203 1 93.69 28 LEU B O 1
ATOM 2839 N N . SER B 1 29 ? 13.711 27.625 5.121 1 93.31 29 SER B N 1
ATOM 2840 C CA . SER B 1 29 ? 14.406 27.938 3.879 1 93.31 29 SER B CA 1
ATOM 2841 C C . SER B 1 29 ? 13.43 28.219 2.746 1 93.31 29 SER B C 1
ATOM 2843 O O . SER B 1 29 ? 13.758 28.922 1.798 1 93.31 29 SER B O 1
ATOM 2845 N N . VAL B 1 30 ? 12.227 27.656 2.812 1 94.69 30 VAL B N 1
ATOM 2846 C CA . VAL B 1 30 ? 11.203 27.844 1.792 1 94.69 30 VAL B CA 1
ATOM 2847 C C . VAL B 1 30 ? 10.781 29.297 1.728 1 94.69 30 VAL B C 1
ATOM 2849 O O . VAL B 1 30 ? 10.367 29.797 0.674 1 94.69 30 VAL B O 1
ATOM 2852 N N . LEU B 1 31 ? 10.938 30.062 2.787 1 95.75 31 LEU B N 1
ATOM 2853 C CA . LEU B 1 31 ? 10.477 31.438 2.889 1 95.75 31 LEU B CA 1
ATOM 2854 C C . LEU B 1 31 ? 11.375 32.375 2.094 1 95.75 31 LEU B C 1
ATOM 2856 O O . LEU B 1 31 ? 11.039 33.562 1.898 1 95.75 31 LEU B O 1
ATOM 2860 N N . GLN B 1 32 ? 12.477 31.812 1.613 1 94.31 32 GLN B N 1
ATOM 2861 C CA . GLN B 1 32 ? 13.297 32.562 0.68 1 94.31 32 GLN B CA 1
ATOM 2862 C C . GLN B 1 32 ? 12.539 32.875 -0.607 1 94.31 32 GLN B C 1
ATOM 2864 O O . GLN B 1 32 ? 12.891 33.781 -1.348 1 94.31 32 GLN B O 1
ATOM 2869 N N . ARG B 1 33 ? 11.484 32.156 -0.808 1 95.19 33 ARG B N 1
ATOM 2870 C CA . ARG B 1 33 ? 10.688 32.312 -2.021 1 95.19 33 ARG B CA 1
ATOM 2871 C C . ARG B 1 33 ? 9.547 33.281 -1.813 1 95.19 33 ARG B C 1
ATOM 2873 O O . ARG B 1 33 ? 8.711 33.469 -2.697 1 95.19 33 ARG B O 1
ATOM 2880 N N . LEU B 1 34 ? 9.5 33.875 -0.685 1 96.06 34 LEU B N 1
ATOM 2881 C CA . LEU B 1 34 ? 8.469 34.875 -0.443 1 96.06 34 LEU B CA 1
ATOM 2882 C C . LEU B 1 34 ? 8.539 36 -1.488 1 96.06 34 LEU B C 1
ATOM 2884 O O . LEU B 1 34 ? 9.625 36.406 -1.871 1 96.06 34 LEU B O 1
ATOM 2888 N N . PRO B 1 35 ? 7.387 36.344 -1.976 1 93.69 35 PRO B N 1
ATOM 2889 C CA . PRO B 1 35 ? 7.379 37.406 -2.994 1 93.69 35 PRO B CA 1
ATOM 2890 C C . PRO B 1 35 ? 7.945 38.719 -2.48 1 93.69 35 PRO B C 1
ATOM 2892 O O . PRO B 1 35 ? 8.094 38.906 -1.271 1 93.69 35 PRO B O 1
ATOM 2895 N N . ALA B 1 36 ? 8.148 39.469 -3.547 1 90.44 36 ALA B N 1
ATOM 2896 C CA . ALA B 1 36 ? 8.539 40.844 -3.211 1 90.44 36 ALA B CA 1
ATOM 2897 C C . ALA B 1 36 ? 7.426 41.562 -2.447 1 90.44 36 ALA B C 1
ATOM 2899 O O . ALA B 1 36 ? 6.242 41.281 -2.66 1 90.44 36 ALA B O 1
ATOM 2900 N N . GLY B 1 37 ? 7.746 42.344 -1.422 1 93.06 37 GLY B N 1
ATOM 2901 C CA . GLY B 1 37 ? 6.75 43.094 -0.659 1 93.06 37 GLY B CA 1
ATOM 2902 C C . GLY B 1 37 ? 6.551 42.531 0.742 1 93.06 37 GLY B C 1
ATOM 2903 O O . GLY B 1 37 ? 5.809 43.125 1.539 1 93.06 37 GLY B O 1
ATOM 2904 N N . VAL B 1 38 ? 7.145 41.375 0.935 1 96.81 38 VAL B N 1
ATOM 2905 C CA . VAL B 1 38 ? 7.035 40.781 2.27 1 96.81 38 VAL B CA 1
ATOM 2906 C C . VAL B 1 38 ? 8.266 41.156 3.094 1 96.81 38 VAL B C 1
ATOM 2908 O O . VAL B 1 38 ? 9.398 41 2.637 1 96.81 38 VAL B O 1
ATOM 2911 N N . THR B 1 39 ? 8.094 41.75 4.184 1 96.56 39 THR B N 1
ATOM 2912 C CA . THR B 1 39 ? 9.156 42 5.148 1 96.56 39 THR B CA 1
ATOM 2913 C C . THR B 1 39 ? 9.016 41.062 6.355 1 96.56 39 THR B C 1
ATOM 2915 O O . THR B 1 39 ? 8.016 41.125 7.066 1 96.56 39 THR B O 1
ATOM 2918 N N . VAL B 1 40 ? 10.016 40.281 6.578 1 97.19 40 VAL B N 1
ATOM 2919 C CA . VAL B 1 40 ? 10.039 39.469 7.785 1 97.19 40 VAL B CA 1
ATOM 2920 C C . VAL B 1 40 ? 10.492 40.312 8.977 1 97.19 40 VAL B C 1
ATOM 2922 O O . VAL B 1 40 ? 11.664 40.719 9.047 1 97.19 40 VAL B O 1
ATOM 2925 N N . VAL B 1 41 ? 9.57 40.5 9.867 1 97.5 41 VAL B N 1
ATOM 2926 C CA . VAL B 1 41 ? 9.852 41.344 11.008 1 97.5 41 VAL B CA 1
ATOM 2927 C C . VAL B 1 41 ? 10.719 40.625 12.023 1 97.5 41 VAL B C 1
ATOM 2929 O O . VAL B 1 41 ? 11.695 41.156 12.531 1 97.5 41 VAL B O 1
ATOM 2932 N N . ALA B 1 42 ? 10.344 39.375 12.312 1 96.88 42 ALA B N 1
ATOM 2933 C CA . ALA B 1 42 ? 11.125 38.562 13.234 1 96.88 42 ALA B CA 1
ATOM 2934 C C . ALA B 1 42 ? 10.695 37.094 13.172 1 96.88 42 ALA B C 1
ATOM 2936 O O . ALA B 1 42 ? 9.594 36.781 12.703 1 96.88 42 ALA B O 1
ATOM 2937 N N . THR B 1 43 ? 11.609 36.25 13.555 1 96.25 43 THR B N 1
ATOM 2938 C CA . THR B 1 43 ? 11.359 34.812 13.758 1 96.25 43 THR B CA 1
ATOM 2939 C C . THR B 1 43 ? 11.688 34.438 15.195 1 96.25 43 THR B C 1
ATOM 2941 O O . THR B 1 43 ? 12.734 34.781 15.727 1 96.25 43 THR B O 1
ATOM 2944 N N . GLY B 1 44 ? 10.75 33.75 15.844 1 95.12 44 GLY B N 1
ATOM 2945 C CA . GLY B 1 44 ? 10.938 33.281 17.203 1 95.12 44 GLY B CA 1
ATOM 2946 C C . GLY B 1 44 ? 9.898 32.25 17.625 1 95.12 44 GLY B C 1
ATOM 2947 O O . GLY B 1 44 ? 8.836 32.156 17.016 1 95.12 44 GLY B O 1
ATOM 2948 N N . ARG B 1 45 ? 10.164 31.531 18.672 1 93.38 45 ARG B N 1
ATOM 2949 C CA . ARG B 1 45 ? 9.273 30.469 19.109 1 93.38 45 ARG B CA 1
ATOM 2950 C C . ARG B 1 45 ? 8.422 30.922 20.297 1 93.38 45 ARG B C 1
ATOM 2952 O O . ARG B 1 45 ? 7.227 30.656 20.344 1 93.38 45 ARG B O 1
ATOM 2959 N N . THR B 1 46 ? 9.062 31.594 21.234 1 93.38 46 THR B N 1
ATOM 2960 C CA . THR B 1 46 ? 8.398 32.062 22.438 1 93.38 46 THR B CA 1
ATOM 2961 C C . THR B 1 46 ? 8.344 33.594 22.469 1 93.38 46 THR B C 1
ATOM 2963 O O . THR B 1 46 ? 9.062 34.25 21.719 1 93.38 46 THR B O 1
ATOM 2966 N N . PRO B 1 47 ? 7.441 34.094 23.344 1 94.38 47 PRO B N 1
ATOM 2967 C CA . PRO B 1 47 ? 7.367 35.562 23.453 1 94.38 47 PRO B CA 1
ATOM 2968 C C . PRO B 1 47 ? 8.719 36.188 23.766 1 94.38 47 PRO B C 1
ATOM 2970 O O . PRO B 1 47 ? 9.023 37.281 23.25 1 94.38 47 PRO B O 1
ATOM 2973 N N . GLU B 1 48 ? 9.539 35.5 24.516 1 94.81 48 GLU B N 1
ATOM 2974 C CA . GLU B 1 48 ? 10.852 36.031 24.891 1 94.81 48 GLU B CA 1
ATOM 2975 C C . GLU B 1 48 ? 11.742 36.219 23.656 1 94.81 48 GLU B C 1
ATOM 2977 O O . GLU B 1 48 ? 12.57 37.125 23.625 1 94.81 48 GLU B O 1
ATOM 2982 N N . ASP B 1 49 ? 11.555 35.406 22.656 1 95.44 49 ASP B N 1
ATOM 2983 C CA . ASP B 1 49 ? 12.359 35.469 21.438 1 95.44 49 ASP B CA 1
ATOM 2984 C C . ASP B 1 49 ? 12.078 36.781 20.672 1 95.44 49 ASP B C 1
ATOM 2986 O O . ASP B 1 49 ? 12.875 37.156 19.812 1 95.44 49 ASP B O 1
ATOM 2990 N N . PHE B 1 50 ? 10.984 37.438 21.016 1 96.31 50 PHE B N 1
ATOM 2991 C CA . PHE B 1 50 ? 10.562 38.625 20.281 1 96.31 50 PHE B CA 1
ATOM 2992 C C . PHE B 1 50 ? 10.758 39.875 21.125 1 96.31 50 PHE B C 1
ATOM 2994 O O . PHE B 1 50 ? 10.297 40.969 20.766 1 96.31 50 PHE B O 1
ATOM 3001 N N . ALA B 1 51 ? 11.414 39.781 22.25 1 94.81 51 ALA B N 1
ATOM 3002 C CA . ALA B 1 51 ? 11.547 40.844 23.219 1 94.81 51 ALA B CA 1
ATOM 3003 C C . ALA B 1 51 ? 12.281 42.062 22.609 1 94.81 51 ALA B C 1
ATOM 3005 O O . ALA B 1 51 ? 12.125 43.188 23.078 1 94.81 51 ALA B O 1
ATOM 3006 N N . HIS B 1 52 ? 13.039 41.844 21.578 1 96.31 52 HIS B N 1
ATOM 3007 C CA . HIS B 1 52 ? 13.859 42.906 20.969 1 96.31 52 HIS B CA 1
ATOM 3008 C C . HIS B 1 52 ? 13.031 43.781 20.062 1 96.31 52 HIS B C 1
ATOM 3010 O O . HIS B 1 52 ? 13.5 44.844 19.625 1 96.31 52 HIS B O 1
ATOM 3016 N N . LEU B 1 53 ? 11.836 43.438 19.75 1 97.38 53 LEU B N 1
ATOM 3017 C CA . LEU B 1 53 ? 11.023 44.188 18.812 1 97.38 53 LEU B CA 1
ATOM 3018 C C . LEU B 1 53 ? 10.531 45.5 19.438 1 97.38 53 LEU B C 1
ATOM 3020 O O . LEU B 1 53 ? 10.117 45.5 20.594 1 97.38 53 LEU B O 1
ATOM 3024 N N . SER B 1 54 ? 10.594 46.562 18.672 1 97.06 54 SER B N 1
ATOM 3025 C CA . SER B 1 54 ? 10.055 47.844 19.078 1 97.06 54 SER B CA 1
ATOM 3026 C C . SER B 1 54 ? 8.531 47.875 18.953 1 97.06 54 SER B C 1
ATOM 3028 O O . SER B 1 54 ? 7.945 47.031 18.266 1 97.06 54 SER B O 1
ATOM 3030 N N . PRO B 1 55 ? 7.941 48.812 19.688 1 96.12 55 PRO B N 1
ATOM 3031 C CA . PRO B 1 55 ? 6.492 48.969 19.531 1 96.12 55 PRO B CA 1
ATOM 3032 C C . PRO B 1 55 ? 6.07 49.219 18.078 1 96.12 55 PRO B C 1
ATOM 3034 O O . PRO B 1 55 ? 5.039 48.688 17.641 1 96.12 55 PRO B O 1
ATOM 3037 N N . GLN B 1 56 ? 6.902 49.906 17.406 1 96.12 56 GLN B N 1
ATOM 3038 C CA . GLN B 1 56 ? 6.598 50.188 16 1 96.12 56 GLN B CA 1
ATOM 3039 C C . GLN B 1 56 ? 6.645 48.906 15.164 1 96.12 56 GLN B C 1
ATOM 3041 O O . GLN B 1 56 ? 5.816 48.719 14.266 1 96.12 56 GLN B O 1
ATOM 3046 N N . GLN B 1 57 ? 7.594 48.125 15.445 1 97.19 57 GLN B N 1
ATOM 3047 C CA . GLN B 1 57 ? 7.707 46.844 14.742 1 97.19 57 GLN B CA 1
ATOM 3048 C C . GLN B 1 57 ? 6.512 45.938 15.039 1 97.19 57 GLN B C 1
ATOM 3050 O O . GLN B 1 57 ? 5.945 45.344 14.133 1 97.19 57 GLN B O 1
ATOM 3055 N N . TRP B 1 58 ? 6.164 45.906 16.25 1 97.25 58 TRP B N 1
ATOM 3056 C CA . TRP B 1 58 ? 4.996 45.125 16.641 1 97.25 58 TRP B CA 1
ATOM 3057 C C . TRP B 1 58 ? 3.746 45.594 15.914 1 97.25 58 TRP B C 1
ATOM 3059 O O . TRP B 1 58 ? 2.992 44.781 15.359 1 97.25 58 TRP B O 1
ATOM 3069 N N . GLU B 1 59 ? 3.572 46.844 15.844 1 95.81 59 GLU B N 1
ATOM 3070 C CA . GLU B 1 59 ? 2.396 47.469 15.219 1 95.81 59 GLU B CA 1
ATOM 3071 C C . GLU B 1 59 ? 2.393 47.219 13.711 1 95.81 59 GLU B C 1
ATOM 3073 O O . GLU B 1 59 ? 1.331 47.188 13.086 1 95.81 59 GLU B O 1
ATOM 3078 N N . SER B 1 60 ? 3.574 47.062 13.203 1 96.25 60 SER B N 1
ATOM 3079 C CA . SER B 1 60 ? 3.678 46.906 11.758 1 96.25 60 SER B CA 1
ATOM 3080 C C . SER B 1 60 ? 3.248 45.5 11.305 1 96.25 60 SER B C 1
ATOM 3082 O O . SER B 1 60 ? 2.924 45.312 10.141 1 96.25 60 SER B O 1
ATOM 3084 N N . VAL B 1 61 ? 3.258 44.531 12.172 1 97.75 61 VAL B N 1
ATOM 3085 C CA . VAL B 1 61 ? 2.973 43.156 11.82 1 97.75 61 VAL B CA 1
ATOM 3086 C C . VAL B 1 61 ? 1.508 43.031 11.406 1 97.75 61 VAL B C 1
ATOM 3088 O O . VAL B 1 61 ? 0.606 43.375 12.164 1 97.75 61 VAL B O 1
ATOM 3091 N N . ASN B 1 62 ? 1.304 42.469 10.219 1 97.56 62 ASN B N 1
ATOM 3092 C CA . ASN B 1 62 ? -0.071 42.25 9.781 1 97.56 62 ASN B CA 1
ATOM 3093 C C . ASN B 1 62 ? -0.304 40.812 9.367 1 97.56 62 ASN B C 1
ATOM 3095 O O . ASN B 1 62 ? -1.441 40.406 9.125 1 97.56 62 ASN B O 1
ATOM 3099 N N . VAL B 1 63 ? 0.708 40 9.297 1 98.25 63 VAL B N 1
ATOM 3100 C CA . VAL B 1 63 ? 0.601 38.562 9.008 1 98.25 63 VAL B CA 1
ATOM 3101 C C . VAL B 1 63 ? 1.43 37.75 10.016 1 98.25 63 VAL B C 1
ATOM 3103 O O . VAL B 1 63 ? 2.547 38.156 10.359 1 98.25 63 VAL B O 1
ATOM 3106 N N . LEU B 1 64 ? 0.903 36.688 10.484 1 97.94 64 LEU B N 1
ATOM 3107 C CA . LEU B 1 64 ? 1.608 35.781 11.383 1 97.94 64 LEU B CA 1
ATOM 3108 C C . LEU B 1 64 ? 1.594 34.344 10.844 1 97.94 64 LEU B C 1
ATOM 3110 O O . LEU B 1 64 ? 0.541 33.844 10.461 1 97.94 64 LEU B O 1
ATOM 3114 N N . LEU B 1 65 ? 2.723 33.75 10.742 1 97.44 65 LEU B N 1
ATOM 3115 C CA . LEU B 1 65 ? 2.883 32.344 10.359 1 97.44 65 LEU B CA 1
ATOM 3116 C C . LEU B 1 65 ? 3.277 31.5 11.57 1 97.44 65 LEU B C 1
ATOM 3118 O O . LEU B 1 65 ? 4.289 31.766 12.219 1 97.44 65 LEU B O 1
ATOM 3122 N N . ASN B 1 66 ? 2.447 30.625 11.898 1 95.25 66 ASN B N 1
ATOM 3123 C CA . ASN B 1 66 ? 2.809 29.609 12.883 1 95.25 66 ASN B CA 1
ATOM 3124 C C . ASN B 1 66 ? 3.244 28.297 12.211 1 95.25 66 ASN B C 1
ATOM 3126 O O . ASN B 1 66 ? 2.457 27.672 11.508 1 95.25 66 ASN B O 1
ATOM 3130 N N . CYS B 1 67 ? 4.531 27.938 12.398 1 89.31 67 CYS B N 1
ATOM 3131 C CA . CYS B 1 67 ? 5.039 26.719 11.789 1 89.31 67 CYS B CA 1
ATOM 3132 C C . CYS B 1 67 ? 6.047 26.031 12.703 1 89.31 67 CYS B C 1
ATOM 3134 O O . CYS B 1 67 ? 6.211 26.422 13.859 1 89.31 67 CYS B O 1
ATOM 3136 N N . GLY B 1 68 ? 6.535 24.953 12.32 1 78.81 68 GLY B N 1
ATOM 3137 C CA . GLY B 1 68 ? 7.441 24.141 13.117 1 78.81 68 GLY B CA 1
ATOM 3138 C C . GLY B 1 68 ? 6.777 22.922 13.711 1 78.81 68 GLY B C 1
ATOM 3139 O O . GLY B 1 68 ? 5.551 22.844 13.805 1 78.81 68 GLY B O 1
ATOM 3140 N N . VAL B 1 69 ? 7.605 21.922 14.07 1 74.12 69 VAL B N 1
ATOM 3141 C CA . VAL B 1 69 ? 7.109 20.672 14.648 1 74.12 69 VAL B CA 1
ATOM 3142 C C . VAL B 1 69 ? 7.875 20.359 15.93 1 74.12 69 VAL B C 1
ATOM 3144 O O . VAL B 1 69 ? 9.008 20.797 16.109 1 74.12 69 VAL B O 1
ATOM 3147 N N . GLY B 1 70 ? 7.172 19.703 16.797 1 73.94 70 GLY B N 1
ATOM 3148 C CA . GLY B 1 70 ? 7.828 19.281 18.031 1 73.94 70 GLY B CA 1
ATOM 3149 C C . GLY B 1 70 ? 8.359 20.453 18.859 1 73.94 70 GLY B C 1
ATOM 3150 O O . GLY B 1 70 ? 7.617 21.391 19.156 1 73.94 70 GLY B O 1
ATOM 3151 N N . LYS B 1 71 ? 9.672 20.422 19.031 1 74.94 71 LYS B N 1
ATOM 3152 C CA . LYS B 1 71 ? 10.305 21.438 19.891 1 74.94 71 LYS B CA 1
ATOM 3153 C C . LYS B 1 71 ? 10.312 22.797 19.203 1 74.94 71 LYS B C 1
ATOM 3155 O O . LYS B 1 71 ? 10.516 23.828 19.859 1 74.94 71 LYS B O 1
ATOM 3160 N N . ASN B 1 72 ? 10.109 22.797 17.922 1 84 72 ASN B N 1
ATOM 3161 C CA . ASN B 1 72 ? 10.172 24.047 17.156 1 84 72 ASN B CA 1
ATOM 3162 C C . ASN B 1 72 ? 8.789 24.672 16.969 1 84 72 ASN B C 1
ATOM 3164 O O . ASN B 1 72 ? 8.664 25.766 16.422 1 84 72 ASN B O 1
ATOM 3168 N N . ALA B 1 73 ? 7.789 23.969 17.5 1 81.5 73 ALA B N 1
ATOM 3169 C CA . ALA B 1 73 ? 6.422 24.438 17.281 1 81.5 73 ALA B CA 1
ATOM 3170 C C . ALA B 1 73 ? 6.027 25.5 18.297 1 81.5 73 ALA B C 1
ATOM 3172 O O . ALA B 1 73 ? 6.383 25.406 19.484 1 81.5 73 ALA B O 1
ATOM 3173 N N . GLY B 1 74 ? 5.383 26.562 17.766 1 84.06 74 GLY B N 1
ATOM 3174 C CA . GLY B 1 74 ? 4.766 27.516 18.672 1 84.06 74 GLY B CA 1
ATOM 3175 C C . GLY B 1 74 ? 3.527 26.984 19.359 1 84.06 74 GLY B C 1
ATOM 3176 O O . GLY B 1 74 ? 2.721 26.281 18.734 1 84.06 74 GLY B O 1
ATOM 3177 N N . LYS B 1 75 ? 3.424 27.281 20.656 1 87.5 75 LYS B N 1
ATOM 3178 C CA . LYS B 1 75 ? 2.297 26.781 21.438 1 87.5 75 LYS B CA 1
ATOM 3179 C C . LYS B 1 75 ? 1.188 27.828 21.531 1 87.5 75 LYS B C 1
ATOM 3181 O O . LYS B 1 75 ? 1.447 29.031 21.406 1 87.5 75 LYS B O 1
ATOM 3186 N N . ARG B 1 76 ? 0.006 27.312 21.75 1 90.81 76 ARG B N 1
ATOM 3187 C CA . ARG B 1 76 ? -1.176 28.172 21.828 1 90.81 76 ARG B CA 1
ATOM 3188 C C . ARG B 1 76 ? -0.952 29.328 22.797 1 90.81 76 ARG B C 1
ATOM 3190 O O . ARG B 1 76 ? -1.192 30.484 22.469 1 90.81 76 ARG B O 1
ATOM 3197 N N . ASP B 1 77 ? -0.42 28.984 23.984 1 93.25 77 ASP B N 1
ATOM 3198 C CA . ASP B 1 77 ? -0.262 30 25.031 1 93.25 77 ASP B CA 1
ATOM 3199 C C . ASP B 1 77 ? 0.784 31.031 24.625 1 93.25 77 ASP B C 1
ATOM 3201 O O . ASP B 1 77 ? 0.665 32.219 24.984 1 93.25 77 ASP B O 1
ATOM 3205 N N . ASP B 1 78 ? 1.732 30.609 23.953 1 93.62 78 ASP B N 1
ATOM 3206 C CA . ASP B 1 78 ? 2.764 31.547 23.5 1 93.62 78 ASP B CA 1
ATOM 3207 C C . ASP B 1 78 ? 2.211 32.5 22.453 1 93.62 78 ASP B C 1
ATOM 3209 O O . ASP B 1 78 ? 2.473 33.719 22.5 1 93.62 78 ASP B O 1
ATOM 3213 N N . ILE B 1 79 ? 1.464 31.984 21.547 1 94.44 79 ILE B N 1
ATOM 3214 C CA . ILE B 1 79 ? 0.873 32.812 20.5 1 94.44 79 ILE B CA 1
ATOM 3215 C C . ILE B 1 79 ? -0.139 33.781 21.109 1 94.44 79 ILE B C 1
ATOM 3217 O O . ILE B 1 79 ? -0.179 34.938 20.75 1 94.44 79 ILE B O 1
ATOM 3221 N N . ARG B 1 80 ? -0.923 33.25 22.031 1 95.62 80 ARG B N 1
ATOM 3222 C CA . ARG B 1 80 ? -1.905 34.094 22.719 1 95.62 80 ARG B CA 1
ATOM 3223 C C . ARG B 1 80 ? -1.228 35.25 23.453 1 95.62 80 ARG B C 1
ATOM 3225 O O . ARG B 1 80 ? -1.742 36.375 23.469 1 95.62 80 ARG B O 1
ATOM 3232 N N . ALA B 1 81 ? -0.124 34.969 24.031 1 96 81 ALA B N 1
ATOM 3233 C CA . ALA B 1 81 ? 0.623 35.969 24.781 1 96 81 ALA B CA 1
ATOM 3234 C C . ALA B 1 81 ? 1.083 37.094 23.859 1 96 81 ALA B C 1
ATOM 3236 O O . ALA B 1 81 ? 1.286 38.219 24.312 1 96 81 ALA B O 1
ATOM 3237 N N . LEU B 1 82 ? 1.288 36.812 22.609 1 96 82 LEU B N 1
ATOM 3238 C CA . LEU B 1 82 ? 1.741 37.812 21.641 1 96 82 LEU B CA 1
ATOM 3239 C C . LEU B 1 82 ? 0.571 38.656 21.125 1 96 82 LEU B C 1
ATOM 3241 O O . LEU B 1 82 ? 0.773 39.719 20.547 1 96 82 LEU B O 1
ATOM 3245 N N . TRP B 1 83 ? -0.599 38.219 21.297 1 96 83 TRP B N 1
ATOM 3246 C CA . TRP B 1 83 ? -1.785 38.688 20.594 1 96 83 TRP B CA 1
ATOM 3247 C C . TRP B 1 83 ? -2.018 40.156 20.859 1 96 83 TRP B C 1
ATOM 3249 O O . TRP B 1 83 ? -2.275 40.938 19.938 1 96 83 TRP B O 1
ATOM 3259 N N . PRO B 1 84 ? -1.828 40.625 22.141 1 95.31 84 PRO B N 1
ATOM 3260 C CA . PRO B 1 84 ? -2.07 42.031 22.438 1 95.31 84 PRO B CA 1
ATOM 3261 C C . PRO B 1 84 ? -1.081 42.969 21.75 1 95.31 84 PRO B C 1
ATOM 3263 O O . PRO B 1 84 ? -1.351 44.156 21.594 1 95.31 84 PRO B O 1
ATOM 3266 N N . ARG B 1 85 ? 0.004 42.438 21.328 1 95.88 85 ARG B N 1
ATOM 3267 C CA . ARG B 1 85 ? 1.052 43.25 20.719 1 95.88 85 ARG B CA 1
ATOM 3268 C C . ARG B 1 85 ? 0.845 43.344 19.203 1 95.88 85 ARG B C 1
ATOM 3270 O O . ARG B 1 85 ? 1.612 44.031 18.516 1 95.88 85 ARG B O 1
ATOM 3277 N N . LEU B 1 86 ? -0.186 42.688 18.719 1 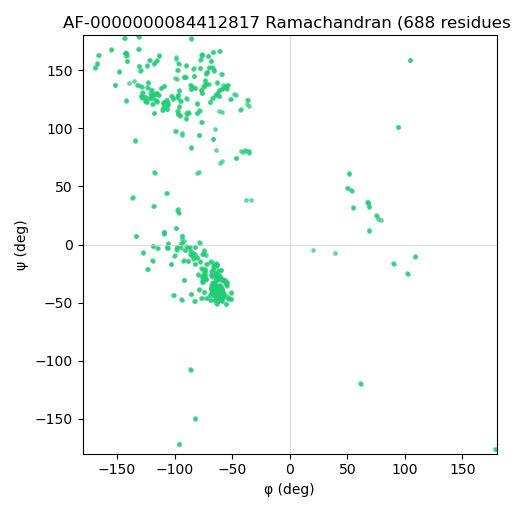96.88 86 LEU B N 1
ATOM 3278 C CA . LEU B 1 86 ? -0.408 42.594 17.281 1 96.88 86 LEU B CA 1
ATOM 3279 C C . LEU B 1 86 ? -1.718 43.281 16.891 1 96.88 86 LEU B C 1
ATOM 3281 O O . LEU B 1 86 ? -2.59 42.656 16.281 1 96.88 86 LEU B O 1
ATOM 3285 N N . PRO B 1 87 ? -1.805 44.531 17.141 1 95.5 87 PRO B N 1
ATOM 3286 C CA . PRO B 1 87 ? -3.082 45.219 16.922 1 95.5 87 PRO B CA 1
ATOM 3287 C C . PRO B 1 87 ? -3.477 45.281 15.445 1 95.5 87 PRO B C 1
ATOM 3289 O O . PRO B 1 87 ? -4.66 45.438 15.125 1 95.5 87 PRO B O 1
ATOM 3292 N N . ASN B 1 88 ? -2.584 45.156 14.516 1 96.12 88 ASN B N 1
ATOM 3293 C CA . ASN B 1 88 ? -2.895 45.312 13.102 1 96.12 88 ASN B CA 1
ATOM 3294 C C . ASN B 1 88 ? -2.854 44 12.352 1 96.12 88 ASN B C 1
ATOM 3296 O O . ASN B 1 88 ? -2.834 43.969 11.125 1 96.12 88 ASN B O 1
ATOM 3300 N N . LEU B 1 89 ? -2.766 42.906 13.102 1 97.25 89 LEU B N 1
ATOM 3301 C CA . LEU B 1 89 ? -2.768 41.562 12.477 1 97.25 89 LEU B CA 1
ATOM 3302 C C . LEU B 1 89 ? -4.07 41.344 11.727 1 97.25 89 LEU B C 1
ATOM 3304 O O . LEU B 1 89 ? -5.156 41.531 12.266 1 97.25 89 LEU B O 1
ATOM 3308 N N . VAL B 1 90 ? -3.9 40.844 10.477 1 96.94 90 VAL B N 1
ATOM 3309 C CA . VAL B 1 90 ? -5.105 40.656 9.68 1 96.94 90 VAL B CA 1
ATOM 3310 C C . VAL B 1 90 ? -5.172 39.188 9.219 1 96.94 90 VAL B C 1
ATOM 3312 O O . VAL B 1 90 ? -6.242 38.688 8.875 1 96.94 90 VAL B O 1
ATOM 3315 N N . TRP B 1 91 ? -4.055 38.469 9.195 1 97.69 91 TRP B N 1
ATOM 3316 C CA . TRP B 1 91 ? -3.994 37.125 8.688 1 97.69 91 TRP B CA 1
ATOM 3317 C C . TRP B 1 91 ? -3.037 36.25 9.523 1 97.69 91 TRP B C 1
ATOM 3319 O O . TRP B 1 91 ? -1.896 36.656 9.766 1 97.69 91 TRP B O 1
ATOM 3329 N N . MET B 1 92 ? -3.512 35.156 10.047 1 97.25 92 MET B N 1
ATOM 3330 C CA . MET B 1 92 ? -2.688 34.125 10.672 1 97.25 92 MET B CA 1
ATOM 3331 C C . MET B 1 92 ? -2.771 32.812 9.891 1 97.25 92 MET B C 1
ATOM 3333 O O . MET B 1 92 ? -3.863 32.375 9.523 1 97.25 92 MET B O 1
ATOM 3337 N N . HIS B 1 93 ? -1.621 32.219 9.578 1 96.75 93 HIS B N 1
ATOM 3338 C CA . HIS B 1 93 ? -1.566 30.938 8.906 1 96.75 93 HIS B CA 1
ATOM 3339 C C . HIS B 1 93 ? -0.952 29.875 9.805 1 96.75 93 HIS B C 1
ATOM 3341 O O . HIS B 1 93 ? 0.098 30.094 10.414 1 96.75 93 HIS B O 1
ATOM 3347 N N . SER B 1 94 ? -1.672 28.797 9.891 1 93.06 94 SER B N 1
ATOM 3348 C CA . SER B 1 94 ? -1.127 27.625 10.562 1 93.06 94 SER B CA 1
ATOM 3349 C C . SER B 1 94 ? -0.556 26.641 9.555 1 93.06 94 SER B C 1
ATOM 3351 O O . SER B 1 94 ? -1.268 26.172 8.656 1 93.06 94 SER B O 1
ATOM 3353 N N . ALA B 1 95 ? 0.703 26.25 9.773 1 90.56 95 ALA B N 1
ATOM 3354 C CA . ALA B 1 95 ? 1.332 25.281 8.883 1 90.56 95 ALA B CA 1
ATOM 3355 C C . ALA B 1 95 ? 0.795 23.875 9.141 1 90.56 95 ALA B C 1
ATOM 3357 O O . ALA B 1 95 ? 1.084 22.938 8.391 1 90.56 95 ALA B O 1
ATOM 3358 N N . SER B 1 96 ? -0.024 23.734 10.141 1 82.69 96 SER B N 1
ATOM 3359 C CA . SER B 1 96 ? -0.704 22.469 10.414 1 82.69 96 SER B CA 1
ATOM 3360 C C . SER B 1 96 ? -2.131 22.484 9.875 1 82.69 96 SER B C 1
ATOM 3362 O O . SER B 1 96 ? -2.682 23.547 9.586 1 82.69 96 SER B O 1
ATOM 3364 N N . ALA B 1 97 ? -2.684 21.312 9.727 1 76.62 97 ALA B N 1
ATOM 3365 C CA . ALA B 1 97 ? -4.074 21.219 9.289 1 76.62 97 ALA B CA 1
ATOM 3366 C C . ALA B 1 97 ? -5.031 21.375 10.461 1 76.62 97 ALA B C 1
ATOM 3368 O O . ALA B 1 97 ? -6.016 22.109 10.375 1 76.62 97 ALA B O 1
ATOM 3369 N N . GLY B 1 98 ? -4.781 20.656 11.516 1 75.81 98 GLY B N 1
ATOM 3370 C CA . GLY B 1 98 ? -5.602 20.766 12.711 1 75.81 98 GLY B CA 1
ATOM 3371 C C . GLY B 1 98 ? -5.359 22.031 13.5 1 75.81 98 GLY B C 1
ATOM 3372 O O . GLY B 1 98 ? -4.223 22.5 13.609 1 75.81 98 GLY B O 1
ATOM 3373 N N . LEU B 1 99 ? -6.449 22.625 14.047 1 81.06 99 LEU B N 1
ATOM 3374 C CA . LEU B 1 99 ? -6.328 23.953 14.656 1 81.06 99 LEU B CA 1
ATOM 3375 C C . LEU B 1 99 ? -6.688 23.906 16.141 1 81.06 99 LEU B C 1
ATOM 3377 O O . LEU B 1 99 ? -6.582 24.906 16.844 1 81.06 99 LEU B O 1
ATOM 3381 N N . GLU B 1 100 ? -7.051 22.734 16.562 1 73.38 100 GLU B N 1
ATOM 3382 C CA . GLU B 1 100 ? -7.555 22.594 17.922 1 73.38 100 GLU B CA 1
ATOM 3383 C C . GLU B 1 100 ? -6.523 23.078 18.938 1 73.38 100 GLU B C 1
ATOM 3385 O O . GLU B 1 100 ? -6.879 23.672 19.969 1 73.38 100 GLU B O 1
ATOM 3390 N N . HIS B 1 101 ? -5.379 22.938 18.656 1 74.88 101 HIS B N 1
ATOM 3391 C CA . HIS B 1 101 ? -4.305 23.281 19.578 1 74.88 101 HIS B CA 1
ATOM 3392 C C . HIS B 1 101 ? -3.918 24.75 19.469 1 74.88 101 HIS B C 1
ATOM 3394 O O . HIS B 1 101 ? -3.08 25.234 20.234 1 74.88 101 HIS B O 1
ATOM 3400 N N . LEU B 1 102 ? -4.527 25.453 18.594 1 83.94 102 LEU B N 1
ATOM 3401 C CA . LEU B 1 102 ? -4.09 26.812 18.297 1 83.94 102 LEU B CA 1
ATOM 3402 C C . LEU B 1 102 ? -5.195 27.812 18.609 1 83.94 102 LEU B C 1
ATOM 3404 O O . LEU B 1 102 ? -4.938 29.016 18.734 1 83.94 102 LEU B O 1
ATOM 3408 N N . LEU B 1 103 ? -6.406 27.359 18.797 1 88.12 103 LEU B N 1
ATOM 3409 C CA . LEU B 1 103 ? -7.543 28.266 18.906 1 88.12 103 LEU B CA 1
ATOM 3410 C C . LEU B 1 103 ? -7.66 28.828 20.312 1 88.12 103 LEU B C 1
ATOM 3412 O O . LEU B 1 103 ? -7.465 28.109 21.297 1 88.12 103 LEU B O 1
ATOM 3416 N N . PHE B 1 104 ? -7.875 30.094 20.469 1 91 104 PHE B N 1
ATOM 3417 C CA . PHE B 1 104 ? -8.156 30.812 21.703 1 91 104 PHE B CA 1
ATOM 3418 C C . PHE B 1 104 ? -9.188 31.906 21.484 1 91 104 PHE B C 1
ATOM 3420 O O . PHE B 1 104 ? -9.406 32.344 20.344 1 91 104 PHE B O 1
ATOM 3427 N N . PRO B 1 105 ? -9.891 32.375 22.438 1 92.69 105 PRO B N 1
ATOM 3428 C CA . PRO B 1 105 ? -11.07 33.219 22.297 1 92.69 105 PRO B CA 1
ATOM 3429 C C . PRO B 1 105 ? -10.805 34.469 21.453 1 92.69 105 PRO B C 1
ATOM 3431 O O . PRO B 1 105 ? -11.594 34.812 20.578 1 92.69 105 PRO B O 1
ATOM 3434 N N . GLU B 1 106 ? -9.711 35.125 21.672 1 93.94 106 GLU B N 1
ATOM 3435 C CA . GLU B 1 106 ? -9.414 36.375 20.953 1 93.94 106 GLU B CA 1
ATOM 3436 C C . GLU B 1 106 ? -9.258 36.125 19.469 1 93.94 106 GLU B C 1
ATOM 3438 O O . GLU B 1 106 ? -9.633 36.969 18.641 1 93.94 106 GLU B O 1
ATOM 3443 N N . LEU B 1 107 ? -8.648 35 19.156 1 94.38 107 LEU B N 1
ATOM 3444 C CA . LEU B 1 107 ? -8.516 34.625 17.75 1 94.38 107 LEU B CA 1
ATOM 3445 C C . LEU B 1 107 ? -9.875 34.281 17.156 1 94.38 107 LEU B C 1
ATOM 3447 O O . LEU B 1 107 ? -10.219 34.75 16.062 1 94.38 107 LEU B O 1
ATOM 3451 N N . VAL B 1 108 ? -10.633 33.5 17.812 1 93 108 VAL B N 1
ATOM 3452 C CA . VAL B 1 108 ? -11.906 32.969 17.344 1 93 108 VAL B CA 1
ATOM 3453 C C . VAL B 1 108 ? -12.898 34.094 17.141 1 93 108 VAL B C 1
ATOM 3455 O O . VAL B 1 108 ? -13.602 34.156 16.125 1 93 108 VAL B O 1
ATOM 3458 N N . GLU B 1 109 ? -12.914 35.062 18.047 1 92.88 109 GLU B N 1
ATOM 3459 C CA . GLU B 1 109 ? -13.906 36.125 18.047 1 92.88 109 GLU B CA 1
ATOM 3460 C C . GLU B 1 109 ? -13.406 37.344 17.266 1 92.88 109 GLU B C 1
ATOM 3462 O O . GLU B 1 109 ? -14.18 38.25 16.953 1 92.88 109 GLU B O 1
ATOM 3467 N N . GLY B 1 110 ? -12.188 37.375 17 1 92.94 110 GLY B N 1
ATOM 3468 C CA . GLY B 1 110 ? -11.586 38.531 16.375 1 92.94 110 GLY B CA 1
ATOM 3469 C C . GLY B 1 110 ? -11.688 38.531 14.859 1 92.94 110 GLY B C 1
ATOM 3470 O O . GLY B 1 110 ? -12.156 37.562 14.273 1 92.94 110 GLY B O 1
ATOM 3471 N N . PRO B 1 111 ? -11.211 39.594 14.25 1 94.44 111 PRO B N 1
ATOM 3472 C CA . PRO B 1 111 ? -11.352 39.75 12.805 1 94.44 111 PRO B CA 1
ATOM 3473 C C . PRO B 1 111 ? -10.227 39.094 12.016 1 94.44 111 PRO B C 1
ATOM 3475 O O . PRO B 1 111 ? -10.281 39.062 10.781 1 94.44 111 PRO B O 1
ATOM 3478 N N . VAL B 1 112 ? -9.242 38.594 12.688 1 96 112 VAL B N 1
ATOM 3479 C CA . VAL B 1 112 ? -8.086 38 12.008 1 96 112 VAL B CA 1
ATOM 3480 C C . VAL B 1 112 ? -8.516 36.781 11.219 1 96 112 VAL B C 1
ATOM 3482 O O . VAL B 1 112 ? -9.18 35.875 11.758 1 96 112 VAL B O 1
ATOM 3485 N N . VAL B 1 113 ? -8.141 36.719 9.906 1 95.88 113 VAL B N 1
ATOM 3486 C CA . VAL B 1 113 ? -8.406 35.562 9.062 1 95.88 113 VAL B CA 1
ATOM 3487 C C . VAL B 1 113 ? -7.426 34.438 9.406 1 95.88 113 VAL B C 1
ATOM 3489 O O . VAL B 1 113 ? -6.227 34.656 9.547 1 95.88 113 VAL B O 1
ATOM 3492 N N . LEU B 1 114 ? -7.965 33.281 9.617 1 95.81 114 LEU B N 1
ATOM 3493 C CA . LEU B 1 114 ? -7.141 32.094 9.906 1 95.81 114 LEU B CA 1
ATOM 3494 C C . LEU B 1 114 ? -7.148 31.125 8.734 1 95.81 114 LEU B C 1
ATOM 3496 O O . LEU B 1 114 ? -8.211 30.766 8.227 1 95.81 114 LEU B O 1
ATOM 3500 N N . THR B 1 115 ? -5.961 30.797 8.195 1 95.06 115 THR B N 1
ATOM 3501 C CA . THR B 1 115 ? -5.832 29.75 7.195 1 95.06 115 THR B CA 1
ATOM 3502 C C . THR B 1 115 ? -4.945 28.609 7.707 1 95.06 115 THR B C 1
ATOM 3504 O O . THR B 1 115 ? -4.215 28.781 8.688 1 95.06 115 THR B O 1
ATOM 3507 N N . ASN B 1 116 ? -5.133 27.406 7.141 1 91.25 116 ASN B N 1
ATOM 3508 C CA . ASN B 1 116 ? -4.277 26.281 7.512 1 91.25 116 ASN B CA 1
ATOM 3509 C C . ASN B 1 116 ? -3.744 25.547 6.277 1 91.25 116 ASN B C 1
ATOM 3511 O O . ASN B 1 116 ? -3.928 26.016 5.152 1 91.25 116 ASN B O 1
ATOM 3515 N N . ALA B 1 117 ? -2.953 24.531 6.559 1 88.81 117 ALA B N 1
ATOM 3516 C CA . ALA B 1 117 ? -2.271 23.828 5.477 1 88.81 117 ALA B CA 1
ATOM 3517 C C . ALA B 1 117 ? -3.021 22.562 5.086 1 88.81 117 ALA B C 1
ATOM 3519 O O . ALA B 1 117 ? -2.412 21.578 4.652 1 88.81 117 ALA B O 1
ATOM 3520 N N . LYS B 1 118 ? -4.297 22.594 5.258 1 82.56 118 LYS B N 1
ATOM 3521 C CA . LYS B 1 118 ? -5.105 21.453 4.859 1 82.56 118 LYS B CA 1
ATOM 3522 C C . LYS B 1 118 ? -4.84 21.078 3.404 1 82.56 118 LYS B C 1
ATOM 3524 O O . LYS B 1 118 ? -4.695 21.938 2.545 1 82.56 118 LYS B O 1
ATOM 3529 N N . GLY B 1 119 ? -4.719 19.719 3.121 1 82.62 119 GLY B N 1
ATOM 3530 C CA . GLY B 1 119 ? -4.504 19.219 1.772 1 82.62 119 GLY B CA 1
ATOM 3531 C C . GLY B 1 119 ? -3.066 18.812 1.506 1 82.62 119 GLY B C 1
ATOM 3532 O O . GLY B 1 119 ? -2.799 17.984 0.642 1 82.62 119 GLY B O 1
ATOM 3533 N N . VAL B 1 120 ? -2.16 19.422 2.27 1 84.19 120 VAL B N 1
ATOM 3534 C CA . VAL B 1 120 ? -0.739 19.203 2.021 1 84.19 120 VAL B CA 1
ATOM 3535 C C . VAL B 1 120 ? -0.34 17.812 2.506 1 84.19 120 VAL B C 1
ATOM 3537 O O . VAL B 1 120 ? 0.575 17.203 1.955 1 84.19 120 VAL B O 1
ATOM 3540 N N . TYR B 1 121 ? -1.143 17.25 3.398 1 85.25 121 TYR B N 1
ATOM 3541 C CA . TYR B 1 121 ? -0.765 16.016 4.07 1 85.25 121 TYR B CA 1
ATOM 3542 C C . TYR B 1 121 ? -1.557 14.836 3.523 1 85.25 121 TYR B C 1
ATOM 3544 O O . TYR B 1 121 ? -1.377 13.695 3.969 1 85.25 121 TYR B O 1
ATOM 3552 N N . SER B 1 122 ? -2.381 15.055 2.6 1 91.12 122 SER B N 1
ATOM 3553 C CA . SER B 1 122 ? -3.383 14.078 2.195 1 91.12 122 SER B CA 1
ATOM 3554 C C . SER B 1 122 ? -2.73 12.836 1.589 1 91.12 122 SER B C 1
ATOM 3556 O O . SER B 1 122 ? -3.166 11.711 1.844 1 91.12 122 SER B O 1
ATOM 3558 N N . HIS B 1 123 ? -1.659 13.109 0.933 1 91.94 123 HIS B N 1
ATOM 3559 C CA . HIS B 1 123 ? -1.044 11.977 0.242 1 91.94 123 HIS B CA 1
ATOM 3560 C C . HIS B 1 123 ? -0.384 11.023 1.229 1 91.94 123 HIS B C 1
ATOM 3562 O O . HIS B 1 123 ? -0.525 9.805 1.107 1 91.94 123 HIS B O 1
ATOM 3568 N N . SER B 1 124 ? 0.392 11.578 2.195 1 93.56 124 SER B N 1
ATOM 3569 C CA . SER B 1 124 ? 1.033 10.734 3.195 1 93.56 124 SER B CA 1
ATOM 3570 C C . SER B 1 124 ? 0.004 9.922 3.975 1 93.56 124 SER B C 1
ATOM 3572 O O . SER B 1 124 ? 0.218 8.734 4.25 1 93.56 124 SER B O 1
ATOM 3574 N N . LEU B 1 125 ? -1.08 10.523 4.297 1 95.81 125 LEU B N 1
ATOM 3575 C CA . LEU B 1 125 ? -2.131 9.836 5.043 1 95.81 125 LEU B CA 1
ATOM 3576 C C . LEU B 1 125 ? -2.781 8.75 4.191 1 95.81 125 LEU B C 1
ATOM 3578 O O . LEU B 1 125 ? -3.145 7.691 4.703 1 95.81 125 LEU B O 1
ATOM 3582 N N . ALA B 1 126 ? -2.926 9.008 2.928 1 97.25 126 ALA B N 1
ATOM 3583 C CA . ALA B 1 126 ? -3.477 8.008 2.018 1 97.25 126 ALA B CA 1
ATOM 3584 C C . ALA B 1 126 ? -2.553 6.797 1.912 1 97.25 126 ALA B C 1
ATOM 3586 O O . ALA B 1 126 ? -3.018 5.656 1.877 1 97.25 126 ALA B O 1
ATOM 3587 N N . GLU B 1 127 ? -1.214 7.062 1.854 1 97.38 127 GLU B N 1
ATOM 3588 C CA . GLU B 1 127 ? -0.262 5.957 1.865 1 97.38 127 GLU B CA 1
ATOM 3589 C C . GLU B 1 127 ? -0.424 5.102 3.121 1 97.38 127 GLU B C 1
ATOM 3591 O O . GLU B 1 127 ? -0.429 3.871 3.043 1 97.38 127 GLU B O 1
ATOM 3596 N N . TYR B 1 128 ? -0.565 5.777 4.219 1 97.75 128 TYR B N 1
ATOM 3597 C CA . TYR B 1 128 ? -0.739 5.055 5.477 1 97.75 128 TYR B CA 1
ATOM 3598 C C . TYR B 1 128 ? -2.016 4.223 5.457 1 97.75 128 TYR B C 1
ATOM 3600 O O . TYR B 1 128 ? -2.025 3.078 5.91 1 97.75 128 TYR B O 1
ATOM 3608 N N . CYS B 1 129 ? -3.078 4.773 4.941 1 98.56 129 CYS B N 1
ATOM 3609 C CA . CYS B 1 129 ? -4.355 4.074 4.871 1 98.56 129 CYS B CA 1
ATOM 3610 C C . CYS B 1 129 ? -4.207 2.738 4.152 1 98.56 129 CYS B C 1
ATOM 3612 O O . CYS B 1 129 ? -4.598 1.697 4.684 1 98.56 129 CYS B O 1
ATOM 3614 N N . LEU B 1 130 ? -3.617 2.752 3.006 1 98.5 130 LEU B N 1
ATOM 3615 C CA . LEU B 1 130 ? -3.512 1.528 2.219 1 98.5 130 LEU B CA 1
ATOM 3616 C C . LEU B 1 130 ? -2.484 0.58 2.826 1 98.5 130 LEU B C 1
ATOM 3618 O O . LEU B 1 130 ? -2.623 -0.641 2.725 1 98.5 130 LEU B O 1
ATOM 3622 N N . THR B 1 131 ? -1.449 1.163 3.498 1 98 131 THR B N 1
ATOM 3623 C CA . THR B 1 131 ? -0.531 0.338 4.273 1 98 131 THR B CA 1
ATOM 3624 C C . THR B 1 131 ? -1.276 -0.417 5.371 1 98 131 THR B C 1
ATOM 3626 O O . THR B 1 131 ? -1.066 -1.617 5.559 1 98 131 THR B O 1
ATOM 3629 N N . ALA B 1 132 ? -2.174 0.307 6.016 1 98.56 132 ALA B N 1
ATOM 3630 C CA . ALA B 1 132 ? -2.971 -0.311 7.074 1 98.56 132 ALA B CA 1
ATOM 3631 C C . ALA B 1 132 ? -3.867 -1.411 6.512 1 98.56 132 ALA B C 1
ATOM 3633 O O . ALA B 1 132 ? -3.973 -2.492 7.098 1 98.56 132 ALA B O 1
ATOM 3634 N N . CYS B 1 133 ? -4.535 -1.152 5.395 1 98.75 133 CYS B N 1
ATOM 3635 C CA . CYS B 1 133 ? -5.332 -2.189 4.75 1 98.75 133 CYS B CA 1
ATOM 3636 C C . CYS B 1 133 ? -4.5 -3.441 4.496 1 98.75 133 CYS B C 1
ATOM 3638 O O . CYS B 1 133 ? -4.91 -4.547 4.859 1 98.75 133 CYS B O 1
ATOM 3640 N N . ASN B 1 134 ? -3.332 -3.25 3.975 1 98.38 134 ASN B N 1
ATOM 3641 C CA . ASN B 1 134 ? -2.506 -4.383 3.578 1 98.38 134 ASN B CA 1
ATOM 3642 C C . ASN B 1 134 ? -1.858 -5.055 4.785 1 98.38 134 ASN B C 1
ATOM 3644 O O . ASN B 1 134 ? -1.514 -6.238 4.734 1 98.38 134 ASN B O 1
ATOM 3648 N N . TRP B 1 135 ? -1.633 -4.273 5.871 1 98.12 135 TRP B N 1
ATOM 3649 C CA . TRP B 1 135 ? -1.182 -4.859 7.129 1 98.12 135 TRP B CA 1
ATOM 3650 C C . TRP B 1 135 ? -2.076 -6.023 7.543 1 98.12 135 TRP B C 1
ATOM 3652 O O . TRP B 1 135 ? -1.584 -7.078 7.945 1 98.12 135 TRP B O 1
ATOM 3662 N N . PHE B 1 136 ? -3.334 -5.855 7.371 1 98.38 136 PHE B N 1
ATOM 3663 C CA . PHE B 1 136 ? -4.305 -6.879 7.734 1 98.38 136 PHE B CA 1
ATOM 3664 C C . PHE B 1 136 ? -4.484 -7.883 6.602 1 98.38 136 PHE B C 1
ATOM 3666 O O . PHE B 1 136 ? -4.523 -9.094 6.836 1 98.38 136 PHE B O 1
ATOM 3673 N N . ALA B 1 137 ? -4.559 -7.414 5.355 1 97.69 137 ALA B N 1
ATOM 3674 C CA . ALA B 1 137 ? -4.801 -8.273 4.199 1 97.69 137 ALA B CA 1
ATOM 3675 C C . ALA B 1 137 ? -3.701 -9.32 4.055 1 97.69 137 ALA B C 1
ATOM 3677 O O . ALA B 1 137 ? -3.979 -10.484 3.775 1 97.69 137 ALA B O 1
ATOM 3678 N N . LYS B 1 138 ? -2.418 -8.891 4.27 1 97.62 138 LYS B N 1
ATOM 3679 C CA . LYS B 1 138 ? -1.288 -9.805 4.129 1 97.62 138 LYS B CA 1
ATOM 3680 C C . LYS B 1 138 ? -0.961 -10.484 5.457 1 97.62 138 LYS B C 1
ATOM 3682 O O . LYS B 1 138 ? -0.128 -11.391 5.508 1 97.62 138 LYS B O 1
ATOM 3687 N N . ASP B 1 139 ? -1.645 -10.086 6.523 1 97.69 139 ASP B N 1
ATOM 3688 C CA . ASP B 1 139 ? -1.392 -10.586 7.867 1 97.69 139 ASP B CA 1
ATOM 3689 C C . ASP B 1 139 ? 0.087 -10.469 8.234 1 97.69 139 ASP B C 1
ATOM 3691 O O . ASP B 1 139 ? 0.733 -11.469 8.555 1 97.69 139 ASP B O 1
ATOM 3695 N N . LEU B 1 140 ? 0.6 -9.203 8.242 1 97.69 140 LEU B N 1
ATOM 3696 C CA . LEU B 1 140 ? 2.016 -8.938 8.469 1 97.69 140 LEU B CA 1
ATOM 3697 C C . LEU B 1 140 ? 2.447 -9.422 9.844 1 97.69 140 LEU B C 1
ATOM 3699 O O . LEU B 1 140 ? 3.559 -9.93 10.008 1 97.69 140 LEU B O 1
ATOM 3703 N N . PRO B 1 141 ? 1.546 -9.336 10.898 1 96.75 141 PRO B N 1
ATOM 3704 C CA . PRO B 1 141 ? 1.936 -9.898 12.195 1 96.75 141 PRO B CA 1
ATOM 3705 C C . PRO B 1 141 ? 2.221 -11.398 12.133 1 96.75 141 PRO B C 1
ATOM 3707 O O . PRO B 1 141 ? 3.148 -11.883 12.789 1 96.75 141 PRO B O 1
ATOM 3710 N N . ARG B 1 142 ? 1.467 -12.156 11.344 1 96.88 142 ARG B N 1
ATOM 3711 C CA . ARG B 1 142 ? 1.723 -13.586 11.172 1 96.88 142 ARG B CA 1
ATOM 3712 C C . ARG B 1 142 ? 3.078 -13.828 10.516 1 96.88 142 ARG B C 1
ATOM 3714 O O . ARG B 1 142 ? 3.83 -14.703 10.945 1 96.88 142 ARG B O 1
ATOM 3721 N N . LEU B 1 143 ? 3.393 -13.078 9.508 1 97.62 143 LEU B N 1
ATOM 3722 C CA . LEU B 1 143 ? 4.684 -13.203 8.836 1 97.62 143 LEU B CA 1
ATOM 3723 C C . LEU B 1 143 ? 5.828 -12.977 9.82 1 97.62 143 LEU B C 1
ATOM 3725 O O . LEU B 1 143 ? 6.809 -13.727 9.82 1 97.62 143 LEU B O 1
ATOM 3729 N N . ARG B 1 144 ? 5.676 -11.93 10.664 1 96.62 144 ARG B N 1
ATOM 3730 C CA . ARG B 1 144 ? 6.723 -11.617 11.625 1 96.62 144 ARG B CA 1
ATOM 3731 C C . ARG B 1 144 ? 6.852 -12.719 12.672 1 96.62 144 ARG B C 1
ATOM 3733 O O . ARG B 1 144 ? 7.961 -13.07 13.078 1 96.62 144 ARG B O 1
ATOM 3740 N N . ARG B 1 145 ? 5.688 -13.242 13.125 1 96.56 145 ARG B N 1
ATOM 3741 C CA . ARG B 1 145 ? 5.719 -14.344 14.078 1 96.56 145 ARG B CA 1
ATOM 3742 C C . ARG B 1 145 ? 6.41 -15.57 13.477 1 96.56 145 ARG B C 1
ATOM 3744 O O . ARG B 1 145 ? 7.238 -16.203 14.133 1 96.56 145 ARG B O 1
ATOM 3751 N N . GLN B 1 146 ? 6.074 -15.898 12.258 1 97.81 146 GLN B N 1
ATOM 3752 C CA . GLN B 1 146 ? 6.684 -17.031 11.578 1 97.81 146 GLN B CA 1
ATOM 3753 C C . GLN B 1 146 ? 8.188 -16.828 11.406 1 97.81 146 GLN B C 1
ATOM 3755 O O . GLN B 1 146 ? 8.969 -17.766 11.594 1 97.81 146 GLN B O 1
ATOM 3760 N N . GLN B 1 147 ? 8.57 -15.586 11.039 1 97.56 147 GLN B N 1
ATOM 3761 C CA . GLN B 1 147 ? 9.984 -15.273 10.875 1 97.56 147 GLN B CA 1
ATOM 3762 C C . GLN B 1 147 ? 10.742 -15.453 12.188 1 97.56 147 GLN B C 1
ATOM 3764 O O . GLN B 1 147 ? 11.797 -16.094 12.219 1 97.56 147 GLN B O 1
ATOM 3769 N N . ALA B 1 148 ? 10.195 -14.938 13.258 1 96.19 148 ALA B N 1
ATOM 3770 C CA . ALA B 1 148 ? 10.828 -15.023 14.57 1 96.19 148 ALA B CA 1
ATOM 3771 C C . ALA B 1 148 ? 10.977 -16.484 15.016 1 96.19 148 ALA B C 1
ATOM 3773 O O . ALA B 1 148 ? 11.945 -16.828 15.695 1 96.19 148 ALA B O 1
ATOM 3774 N N . ALA B 1 149 ? 10.117 -17.312 14.555 1 97.38 149 ALA B N 1
ATOM 3775 C CA . ALA B 1 149 ? 10.109 -18.719 14.945 1 97.38 149 ALA B CA 1
ATOM 3776 C C . ALA B 1 149 ? 10.82 -19.594 13.914 1 97.38 149 ALA B C 1
ATOM 3778 O O . ALA B 1 149 ? 10.906 -20.812 14.062 1 97.38 149 ALA B O 1
ATOM 3779 N N . ALA B 1 150 ? 11.289 -19 12.836 1 97.62 150 ALA B N 1
ATOM 3780 C CA . ALA B 1 150 ? 11.906 -19.719 11.719 1 97.62 150 ALA B CA 1
ATOM 3781 C C . ALA B 1 150 ? 10.984 -20.812 11.195 1 97.62 150 ALA B C 1
ATOM 3783 O O . ALA B 1 150 ? 11.406 -21.969 11.039 1 97.62 150 ALA B O 1
ATOM 3784 N N . GLN B 1 151 ? 9.758 -20.453 11.016 1 97.12 151 GLN B N 1
ATOM 3785 C CA . GLN B 1 151 ? 8.734 -21.391 10.562 1 97.12 151 GLN B CA 1
ATOM 3786 C C . GLN B 1 151 ? 8.289 -21.078 9.141 1 97.12 151 GLN B C 1
ATOM 3788 O O . GLN B 1 151 ? 7.844 -19.953 8.867 1 97.12 151 GLN B O 1
ATOM 3793 N N . TRP B 1 152 ? 8.438 -22.047 8.258 1 96.69 152 TRP B N 1
ATOM 3794 C CA . TRP B 1 152 ? 7.969 -21.922 6.883 1 96.69 152 TRP B CA 1
ATOM 3795 C C . TRP B 1 152 ? 6.559 -22.5 6.738 1 96.69 152 TRP B C 1
ATOM 3797 O O . TRP B 1 152 ? 6.391 -23.703 6.535 1 96.69 152 TRP B O 1
ATOM 3807 N N . GLU B 1 153 ? 5.547 -21.641 6.809 1 94.94 153 GLU B N 1
ATOM 3808 C CA . GLU B 1 153 ? 4.148 -22.047 6.727 1 94.94 153 GLU B CA 1
ATOM 3809 C C . GLU B 1 153 ? 3.355 -21.141 5.797 1 94.94 153 GLU B C 1
ATOM 3811 O O . GLU B 1 153 ? 2.795 -20.125 6.238 1 94.94 153 GLU B O 1
ATOM 3816 N N . PRO B 1 154 ? 3.301 -21.469 4.527 1 92.38 154 PRO B N 1
ATOM 3817 C CA . PRO B 1 154 ? 2.494 -20.672 3.598 1 92.38 154 PRO B CA 1
ATOM 3818 C C . PRO B 1 154 ? 1.019 -20.625 3.986 1 92.38 154 PRO B C 1
ATOM 3820 O O . PRO B 1 154 ? 0.513 -21.547 4.617 1 92.38 154 PRO B O 1
ATOM 3823 N N . TYR B 1 155 ? 0.346 -19.531 3.723 1 90.44 155 TYR B N 1
ATOM 3824 C CA . TYR B 1 155 ? -1.083 -19.328 3.939 1 90.44 155 TYR B CA 1
ATOM 3825 C C . TYR B 1 155 ? -1.696 -18.5 2.816 1 90.44 155 TYR B C 1
ATOM 3827 O O . TYR B 1 155 ? -0.979 -17.969 1.967 1 90.44 155 TYR B O 1
ATOM 3835 N N . ASP B 1 156 ? -2.973 -18.5 2.717 1 89.19 156 ASP B N 1
ATOM 3836 C CA . ASP B 1 156 ? -3.666 -17.703 1.712 1 89.19 156 ASP B CA 1
ATOM 3837 C C . ASP B 1 156 ? -3.738 -16.234 2.131 1 89.19 156 ASP B C 1
ATOM 3839 O O . ASP B 1 156 ? -4.352 -15.906 3.148 1 89.19 156 ASP B O 1
ATOM 3843 N N . VAL B 1 157 ? -3.084 -15.391 1.391 1 92.94 157 VAL B N 1
ATOM 3844 C CA . VAL B 1 157 ? -3.158 -13.961 1.688 1 92.94 157 VAL B CA 1
ATOM 3845 C C . VAL B 1 157 ? -4.418 -13.367 1.061 1 92.94 157 VAL B C 1
ATOM 3847 O O . VAL B 1 157 ? -4.945 -13.906 0.083 1 92.94 157 VAL B O 1
ATOM 3850 N N . GLU B 1 158 ? -4.93 -12.352 1.635 1 94 158 GLU B N 1
ATOM 3851 C CA . GLU B 1 158 ? -6.074 -11.617 1.104 1 94 158 GLU B CA 1
ATOM 3852 C C . GLU B 1 158 ? -5.629 -10.547 0.11 1 94 158 GLU B C 1
ATOM 3854 O O . GLU B 1 158 ? -4.641 -9.844 0.344 1 94 158 GLU B O 1
ATOM 3859 N N . GLU B 1 159 ? -6.277 -10.461 -1.011 1 93.38 159 GLU B N 1
ATOM 3860 C CA . GLU B 1 159 ? -6.074 -9.344 -1.935 1 93.38 159 GLU B CA 1
ATOM 3861 C C . GLU B 1 159 ? -7.039 -8.203 -1.641 1 93.38 159 GLU B C 1
ATOM 3863 O O . GLU B 1 159 ? -8.203 -8.43 -1.312 1 93.38 159 GLU B O 1
ATOM 3868 N N . LEU B 1 160 ? -6.555 -6.977 -1.815 1 96.69 160 LEU B N 1
ATOM 3869 C CA . LEU B 1 160 ? -7.438 -5.82 -1.702 1 96.69 160 LEU B CA 1
ATOM 3870 C C . LEU B 1 160 ? -8.32 -5.691 -2.939 1 96.69 160 LEU B C 1
ATOM 3872 O O . LEU B 1 160 ? -9.414 -5.121 -2.869 1 96.69 160 LEU B O 1
ATOM 3876 N N . ARG B 1 161 ? -7.77 -6.234 -4.07 1 93.88 161 ARG B N 1
ATOM 3877 C CA . ARG B 1 161 ? -8.586 -6.23 -5.281 1 93.88 161 ARG B CA 1
ATOM 3878 C C . ARG B 1 161 ? -9.969 -6.824 -5.016 1 93.88 161 ARG B C 1
ATOM 3880 O O . ARG B 1 161 ? -10.078 -7.918 -4.457 1 93.88 161 ARG B O 1
ATOM 3887 N N . GLY B 1 162 ? -10.961 -6.023 -5.367 1 93.5 162 GLY B N 1
ATOM 3888 C CA . GLY B 1 162 ? -12.328 -6.496 -5.234 1 93.5 162 GLY B CA 1
ATOM 3889 C C . GLY B 1 162 ? -12.938 -6.18 -3.883 1 93.5 162 GLY B C 1
ATOM 3890 O O . GLY B 1 162 ? -14.156 -6.262 -3.709 1 93.5 162 GLY B O 1
ATOM 3891 N N . LYS B 1 163 ? -12.133 -5.844 -2.881 1 97.12 163 LYS B N 1
ATOM 3892 C CA . LYS B 1 163 ? -12.656 -5.438 -1.577 1 97.12 163 LYS B CA 1
ATOM 3893 C C . LYS B 1 163 ? -13.195 -4.012 -1.617 1 97.12 163 LYS B C 1
ATOM 3895 O O . LYS B 1 163 ? -12.883 -3.252 -2.537 1 97.12 163 LYS B O 1
ATOM 3900 N N . THR B 1 164 ? -13.984 -3.656 -0.641 1 98.69 164 THR B N 1
ATOM 3901 C CA . THR B 1 164 ? -14.609 -2.34 -0.594 1 98.69 164 THR B CA 1
ATOM 3902 C C . THR B 1 164 ? -13.961 -1.47 0.479 1 98.69 164 THR B C 1
ATOM 3904 O O . THR B 1 164 ? -13.828 -1.89 1.631 1 98.69 164 THR B O 1
ATOM 3907 N N . LEU B 1 165 ? -13.5 -0.321 0.066 1 98.88 165 LEU B N 1
ATOM 3908 C CA . LEU B 1 165 ? -13.086 0.718 1.004 1 98.88 165 LEU B CA 1
ATOM 3909 C C . LEU B 1 165 ? -14.203 1.733 1.216 1 98.88 165 LEU B C 1
ATOM 3911 O O . LEU B 1 165 ? -14.594 2.432 0.279 1 98.88 165 LEU B O 1
ATOM 3915 N N . GLY B 1 166 ? -14.766 1.753 2.418 1 98.88 166 GLY B N 1
ATOM 3916 C CA . GLY B 1 166 ? -15.688 2.805 2.812 1 98.88 166 GLY B CA 1
ATOM 3917 C C . GLY B 1 166 ? -15 3.996 3.449 1 98.88 166 GLY B C 1
ATOM 3918 O O . GLY B 1 166 ? -14.258 3.846 4.426 1 98.88 166 GLY B O 1
ATOM 3919 N N . ILE B 1 167 ? -15.242 5.215 2.893 1 98.88 167 ILE B N 1
ATOM 3920 C CA . ILE B 1 167 ? -14.578 6.426 3.352 1 98.88 167 ILE B CA 1
ATOM 3921 C C . ILE B 1 167 ? -15.578 7.336 4.059 1 98.88 167 ILE B C 1
ATOM 3923 O O . ILE B 1 167 ? -16.547 7.793 3.449 1 98.88 167 ILE B O 1
ATOM 3927 N N . ILE B 1 168 ? -15.352 7.547 5.383 1 98.62 168 ILE B N 1
ATOM 3928 C CA . ILE B 1 168 ? -16.141 8.531 6.129 1 98.62 168 ILE B CA 1
ATOM 3929 C C . ILE B 1 168 ? -15.445 9.891 6.062 1 98.62 168 ILE B C 1
ATOM 3931 O O . ILE B 1 168 ? -14.43 10.117 6.723 1 98.62 168 ILE B O 1
ATOM 3935 N N . GLY B 1 169 ? -16 10.797 5.34 1 96.06 169 GLY B N 1
ATOM 3936 C CA . GLY B 1 169 ? -15.352 12.055 5.004 1 96.06 169 GLY B CA 1
ATOM 3937 C C . GLY B 1 169 ? -14.625 12.016 3.674 1 96.06 169 GLY B C 1
ATOM 3938 O O . GLY B 1 169 ? -13.477 11.57 3.598 1 96.06 169 GLY B O 1
ATOM 3939 N N . TYR B 1 170 ? -15.234 12.562 2.637 1 94.56 170 TYR B N 1
ATOM 3940 C CA . TYR B 1 170 ? -14.688 12.5 1.286 1 94.56 170 TYR B CA 1
ATOM 3941 C C . TYR B 1 170 ? -14.133 13.859 0.864 1 94.56 170 TYR B C 1
ATOM 3943 O O . TYR B 1 170 ? -14.477 14.367 -0.203 1 94.56 170 TYR B O 1
ATOM 3951 N N . GLY B 1 171 ? -13.398 14.445 1.826 1 90 171 GLY B N 1
ATOM 3952 C CA . GLY B 1 171 ? -12.586 15.617 1.521 1 90 171 GLY B CA 1
ATOM 3953 C C . GLY B 1 171 ? -11.242 15.266 0.911 1 90 171 GLY B C 1
ATOM 3954 O O . GLY B 1 171 ? -11.117 14.281 0.187 1 90 171 GLY B O 1
ATOM 3955 N N . ASP B 1 172 ? -10.219 16.078 1.135 1 87.38 172 ASP B N 1
ATOM 3956 C CA . ASP B 1 172 ? -8.914 15.922 0.507 1 87.38 172 ASP B CA 1
ATOM 3957 C C . ASP B 1 172 ? -8.273 14.594 0.895 1 87.38 172 ASP B C 1
ATOM 3959 O O . ASP B 1 172 ? -7.793 13.852 0.031 1 87.38 172 ASP B O 1
ATOM 3963 N N . ILE B 1 173 ? -8.258 14.297 2.186 1 93.62 173 ILE B N 1
ATOM 3964 C CA . ILE B 1 173 ? -7.652 13.062 2.67 1 93.62 173 ILE B CA 1
ATOM 3965 C C . ILE B 1 173 ? -8.438 11.859 2.146 1 93.62 173 ILE B C 1
ATOM 3967 O O . ILE B 1 173 ? -7.848 10.906 1.629 1 93.62 173 ILE B O 1
ATOM 3971 N N . GLY B 1 174 ? -9.773 11.898 2.266 1 96.44 174 GLY B N 1
ATOM 3972 C CA . GLY B 1 174 ? -10.617 10.805 1.794 1 96.44 174 GLY B CA 1
ATOM 3973 C C . GLY B 1 174 ? -10.461 10.531 0.312 1 96.44 174 GLY B C 1
ATOM 3974 O O . GLY B 1 174 ? -10.367 9.367 -0.101 1 96.44 174 GLY B O 1
ATOM 3975 N N . GLN B 1 175 ? -10.406 11.594 -0.452 1 94.81 175 GLN B N 1
ATOM 3976 C CA . GLN B 1 175 ? -10.25 11.438 -1.895 1 94.81 175 GLN B CA 1
ATOM 3977 C C . GLN B 1 175 ? -8.883 10.836 -2.236 1 94.81 175 GLN B C 1
ATOM 3979 O O . GLN B 1 175 ? -8.773 10.016 -3.15 1 94.81 175 GLN B O 1
ATOM 3984 N N . ALA B 1 176 ? -7.875 11.281 -1.52 1 95.69 176 ALA B N 1
ATOM 3985 C CA . ALA B 1 176 ? -6.547 10.719 -1.736 1 95.69 176 ALA B CA 1
ATOM 3986 C C . ALA B 1 176 ? -6.531 9.219 -1.443 1 95.69 176 ALA B C 1
ATOM 3988 O O . ALA B 1 176 ? -5.965 8.438 -2.209 1 95.69 176 ALA B O 1
ATOM 3989 N N . CYS B 1 177 ? -7.199 8.781 -0.363 1 98.31 177 CYS B N 1
ATOM 3990 C CA . CYS B 1 177 ? -7.32 7.367 -0.04 1 98.31 177 CYS B CA 1
ATOM 3991 C C . CYS B 1 177 ? -8.039 6.613 -1.152 1 98.31 177 CYS B C 1
ATOM 3993 O O . CYS B 1 177 ? -7.605 5.535 -1.562 1 98.31 177 CYS B O 1
ATOM 3995 N N . GLY B 1 178 ? -9.125 7.227 -1.613 1 98.31 178 GLY B N 1
ATOM 3996 C CA . GLY B 1 178 ? -9.898 6.609 -2.682 1 98.31 178 GLY B CA 1
ATOM 3997 C C . GLY B 1 178 ? -9.094 6.383 -3.945 1 98.31 178 GLY B C 1
ATOM 3998 O O . GLY B 1 178 ? -9.195 5.328 -4.574 1 98.31 178 GLY B O 1
ATOM 3999 N N . ARG B 1 179 ? -8.273 7.352 -4.328 1 96.69 179 ARG B N 1
ATOM 4000 C CA . ARG B 1 179 ? -7.473 7.254 -5.543 1 96.69 179 ARG B CA 1
ATOM 4001 C C . ARG B 1 179 ? -6.496 6.086 -5.465 1 96.69 179 ARG B C 1
ATOM 4003 O O . ARG B 1 179 ? -6.375 5.309 -6.41 1 96.69 179 ARG B O 1
ATOM 4010 N N . ILE B 1 180 ? -5.801 5.941 -4.355 1 97.81 180 ILE B N 1
ATOM 4011 C CA . ILE B 1 180 ? -4.855 4.84 -4.223 1 97.81 180 ILE B CA 1
ATOM 4012 C C . ILE B 1 180 ? -5.613 3.514 -4.156 1 97.81 180 ILE B C 1
ATOM 4014 O O . ILE B 1 180 ? -5.188 2.52 -4.75 1 97.81 180 ILE B O 1
ATOM 4018 N N . ALA B 1 181 ? -6.777 3.504 -3.475 1 98.5 181 ALA B N 1
ATOM 4019 C CA . ALA B 1 181 ? -7.59 2.293 -3.393 1 98.5 181 ALA B CA 1
ATOM 4020 C C . ALA B 1 181 ? -8 1.813 -4.781 1 98.5 181 ALA B C 1
ATOM 4022 O O . ALA B 1 181 ? -8.008 0.611 -5.055 1 98.5 181 ALA B O 1
ATOM 4023 N N . LYS B 1 182 ? -8.297 2.721 -5.645 1 97 182 LYS B N 1
ATOM 4024 C CA . LYS B 1 182 ? -8.68 2.375 -7.008 1 97 182 LYS B CA 1
ATOM 4025 C C . LYS B 1 182 ? -7.531 1.704 -7.754 1 97 182 LYS B C 1
ATOM 4027 O O . LYS B 1 182 ? -7.75 0.79 -8.547 1 97 182 LYS B O 1
ATOM 4032 N N . ALA B 1 183 ? -6.367 2.184 -7.516 1 95 183 ALA B N 1
ATOM 4033 C CA . ALA B 1 183 ? -5.195 1.571 -8.141 1 95 183 ALA B CA 1
ATOM 4034 C C . ALA B 1 183 ? -5.008 0.134 -7.664 1 95 183 ALA B C 1
ATOM 4036 O O . ALA B 1 183 ? -4.5 -0.71 -8.406 1 95 183 ALA B O 1
ATOM 4037 N N . PHE B 1 184 ? -5.441 -0.16 -6.461 1 96.94 184 PHE B N 1
ATOM 4038 C CA . PHE B 1 184 ? -5.449 -1.524 -5.949 1 96.94 184 PHE B CA 1
ATOM 4039 C C . PHE B 1 184 ? -6.676 -2.281 -6.445 1 96.94 184 PHE B C 1
ATOM 4041 O O . PHE B 1 184 ? -6.891 -3.436 -6.074 1 96.94 184 PHE B O 1
ATOM 4048 N N . ARG B 1 185 ? -7.551 -1.587 -7.207 1 95.5 185 ARG B N 1
ATOM 4049 C CA . ARG B 1 185 ? -8.766 -2.137 -7.801 1 95.5 185 ARG B CA 1
ATOM 4050 C C . ARG B 1 185 ? -9.797 -2.467 -6.727 1 95.5 185 ARG B C 1
ATOM 4052 O O . ARG B 1 185 ? -10.508 -3.469 -6.828 1 95.5 185 ARG B O 1
ATOM 4059 N N . MET B 1 186 ? -9.828 -1.722 -5.684 1 97.69 186 MET B N 1
ATOM 4060 C CA . MET B 1 186 ? -10.891 -1.785 -4.684 1 97.69 186 MET B CA 1
ATOM 4061 C C . MET B 1 186 ? -12.141 -1.064 -5.172 1 97.69 186 MET B C 1
ATOM 4063 O O . MET B 1 186 ? -12.062 -0.199 -6.043 1 97.69 186 MET B O 1
ATOM 4067 N N . ARG B 1 187 ? -13.266 -1.508 -4.68 1 97.81 187 ARG B N 1
ATOM 4068 C CA . ARG B 1 187 ? -14.484 -0.702 -4.758 1 97.81 187 ARG B CA 1
ATOM 4069 C C . ARG B 1 187 ? -14.469 0.408 -3.711 1 97.81 187 ARG B C 1
ATOM 4071 O O . ARG B 1 187 ? -14.094 0.181 -2.561 1 97.81 187 ARG B O 1
ATOM 4078 N N . VAL B 1 188 ? -14.805 1.674 -4.086 1 98.75 188 VAL B N 1
ATOM 4079 C CA . VAL B 1 188 ? -14.75 2.801 -3.162 1 98.75 188 VAL B CA 1
ATOM 4080 C C . VAL B 1 188 ? -16.156 3.371 -2.961 1 98.75 188 VAL B C 1
ATOM 4082 O O . VAL B 1 188 ? -16.844 3.697 -3.932 1 98.75 188 VAL B O 1
ATOM 4085 N N . VAL B 1 189 ? -16.609 3.457 -1.761 1 98.62 189 VAL B N 1
ATOM 4086 C CA . VAL B 1 189 ? -17.828 4.172 -1.371 1 98.62 189 VAL B CA 1
ATOM 4087 C C . VAL B 1 189 ? -17.484 5.207 -0.3 1 98.62 189 VAL B C 1
ATOM 4089 O O . VAL B 1 189 ? -16.484 5.082 0.4 1 98.62 189 VAL B O 1
ATOM 4092 N N . ALA B 1 190 ? -18.266 6.23 -0.221 1 98.56 190 ALA B N 1
ATOM 4093 C CA . ALA B 1 190 ? -17.922 7.309 0.704 1 98.56 190 ALA B CA 1
ATOM 4094 C C . ALA B 1 190 ? -19.172 7.898 1.347 1 98.56 190 ALA B C 1
ATOM 4096 O O . ALA B 1 190 ? -20.297 7.562 0.959 1 98.56 190 ALA B O 1
ATOM 4097 N N . LEU B 1 191 ? -18.938 8.609 2.371 1 98 191 LEU B N 1
ATOM 4098 C CA . LEU B 1 191 ? -19.969 9.352 3.086 1 98 191 LEU B CA 1
ATOM 4099 C C . LEU B 1 191 ? -19.578 10.812 3.262 1 98 191 LEU B C 1
ATOM 4101 O O . LEU B 1 191 ? -18.469 11.109 3.719 1 98 191 LEU B O 1
ATOM 4105 N N . ARG B 1 192 ? -20.422 11.648 2.848 1 93 192 ARG B N 1
ATOM 4106 C CA . ARG B 1 192 ? -20.266 13.078 3.121 1 93 192 ARG B CA 1
ATOM 4107 C C . ARG B 1 192 ? -21.609 13.797 3.098 1 93 192 ARG B C 1
ATOM 4109 O O . ARG B 1 192 ? -22.609 13.227 2.668 1 93 192 ARG B O 1
ATOM 4116 N N . ARG B 1 193 ? -21.531 15.016 3.6 1 88.19 193 ARG B N 1
ATOM 4117 C CA . ARG B 1 193 ? -22.75 15.797 3.699 1 88.19 193 ARG B CA 1
ATOM 4118 C C . ARG B 1 193 ? -23.344 16.078 2.318 1 88.19 193 ARG B C 1
ATOM 4120 O O . ARG B 1 193 ? -24.531 15.859 2.084 1 88.19 193 ARG B O 1
ATOM 4127 N N . ARG B 1 194 ? -22.531 16.578 1.42 1 86.56 194 ARG B N 1
ATOM 4128 C CA . ARG B 1 194 ? -22.969 16.828 0.049 1 86.56 194 ARG B CA 1
ATOM 4129 C C . ARG B 1 194 ? -22.75 15.602 -0.824 1 86.56 194 ARG B C 1
ATOM 4131 O O . ARG B 1 194 ? -21.609 15.266 -1.168 1 86.56 194 ARG B O 1
ATOM 4138 N N . THR B 1 195 ? -23.75 14.969 -1.284 1 89.31 195 THR B N 1
ATOM 4139 C CA . THR B 1 195 ? -23.625 13.68 -1.951 1 89.31 195 THR B CA 1
ATOM 4140 C C . THR B 1 195 ? -23.375 13.859 -3.445 1 89.31 195 THR B C 1
ATOM 4142 O O . THR B 1 195 ? -22.953 12.93 -4.129 1 89.31 195 THR B O 1
ATOM 4145 N N . GLU B 1 196 ? -23.609 15.078 -3.857 1 89.62 196 GLU B N 1
ATOM 4146 C CA . GLU B 1 196 ? -23.375 15.344 -5.273 1 89.62 196 GLU B CA 1
ATOM 4147 C C . GLU B 1 196 ? -21.875 15.438 -5.574 1 89.62 196 GLU B C 1
ATOM 4149 O O 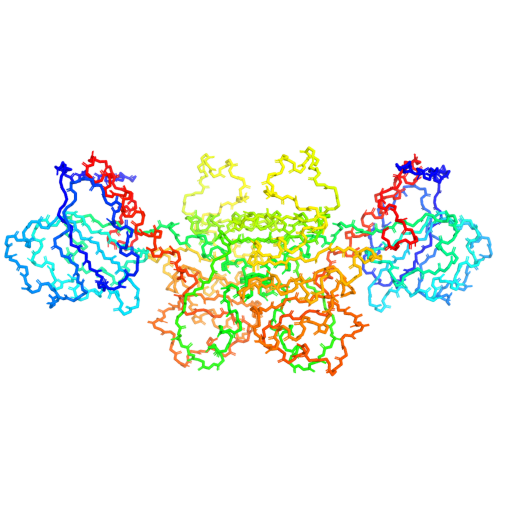. GLU B 1 196 ? -21.125 16.078 -4.828 1 89.62 196 GLU B O 1
ATOM 4154 N N . LEU B 1 197 ? -21.5 14.812 -6.645 1 89.75 197 LEU B N 1
ATOM 4155 C CA . LEU B 1 197 ? -20.094 14.867 -7.066 1 89.75 197 LEU B CA 1
ATOM 4156 C C . LEU B 1 197 ? -19.828 16.094 -7.922 1 89.75 197 LEU B C 1
ATOM 4158 O O . LEU B 1 197 ? -20.672 16.484 -8.75 1 89.75 197 LEU B O 1
ATOM 4162 N N . SER B 1 198 ? -18.75 16.719 -7.668 1 88.62 198 SER B N 1
ATOM 4163 C CA . SER B 1 198 ? -18.312 17.781 -8.578 1 88.62 198 SER B CA 1
ATOM 4164 C C . SER B 1 198 ? -17.922 17.203 -9.938 1 88.62 198 SER B C 1
ATOM 4166 O O . SER B 1 198 ? -17.781 15.992 -10.086 1 88.62 198 SER B O 1
ATOM 4168 N N . GLU B 1 199 ? -17.797 18.031 -10.883 1 87.31 199 GLU B N 1
ATOM 4169 C CA . GLU B 1 199 ? -17.375 17.594 -12.203 1 87.31 199 GLU B CA 1
ATOM 4170 C C . GLU B 1 199 ? -15.992 16.938 -12.156 1 87.31 199 GLU B C 1
ATOM 4172 O O . GLU B 1 199 ? -15.734 15.961 -12.852 1 87.31 199 GLU B O 1
ATOM 4177 N N . GLU B 1 200 ? -15.219 17.5 -11.32 1 87.62 200 GLU B N 1
ATOM 4178 C CA . GLU B 1 200 ? -13.867 16.953 -11.156 1 87.62 200 GLU B CA 1
ATOM 4179 C C . GLU B 1 200 ? -13.898 15.562 -10.547 1 87.62 200 GLU B C 1
ATOM 4181 O O . GLU B 1 200 ? -13.156 14.68 -10.977 1 87.62 200 GLU B O 1
ATOM 4186 N N . GLU B 1 201 ? -14.734 15.398 -9.594 1 88.69 201 GLU B N 1
ATOM 4187 C CA . GLU B 1 201 ? -14.859 14.102 -8.938 1 88.69 201 GLU B CA 1
ATOM 4188 C C . GLU B 1 201 ? -15.445 13.055 -9.883 1 88.69 201 GLU B C 1
ATOM 4190 O O . GLU B 1 201 ? -15.008 11.906 -9.891 1 88.69 201 GLU B O 1
ATOM 4195 N N . LYS B 1 202 ? -16.453 13.43 -10.711 1 89.62 202 LYS B N 1
ATOM 4196 C CA . LYS B 1 202 ? -17.047 12.539 -11.703 1 89.62 202 LYS B CA 1
ATOM 4197 C C . LYS B 1 202 ? -16 12.086 -12.727 1 89.62 202 LYS B C 1
ATOM 419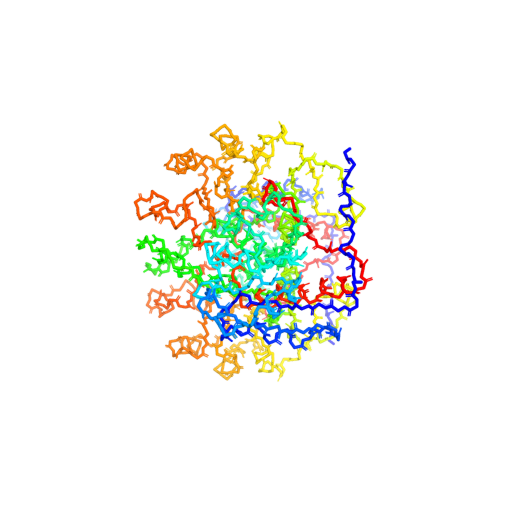9 O O . LYS B 1 202 ? -15.938 10.906 -13.062 1 89.62 202 LYS B O 1
ATOM 4204 N N . ALA B 1 203 ? -15.242 13.039 -13.094 1 89.94 203 ALA B N 1
ATOM 4205 C CA . ALA B 1 203 ? -14.227 12.758 -14.102 1 89.94 203 ALA B CA 1
ATOM 4206 C C . ALA B 1 203 ? -13.164 11.805 -13.562 1 89.94 203 ALA B C 1
ATOM 4208 O O . ALA B 1 203 ? -12.633 10.969 -14.297 1 89.94 203 ALA B O 1
ATOM 4209 N N . ALA B 1 204 ? -12.852 11.906 -12.289 1 89.25 204 ALA B N 1
ATOM 4210 C CA . ALA B 1 204 ? -11.844 11.047 -11.664 1 89.25 204 ALA B CA 1
ATOM 4211 C C . ALA B 1 204 ? -12.32 9.602 -11.617 1 89.25 204 ALA B C 1
ATOM 4213 O O . ALA B 1 204 ? -11.508 8.672 -11.719 1 89.25 204 ALA B O 1
ATOM 4214 N N . GLY B 1 205 ? -13.602 9.383 -11.422 1 93.5 205 GLY B N 1
ATOM 4215 C CA . GLY B 1 205 ? -14.195 8.062 -11.484 1 93.5 205 GLY B CA 1
ATOM 4216 C C . GLY B 1 205 ? -13.75 7.145 -10.359 1 93.5 205 GLY B C 1
ATOM 4217 O O . GLY B 1 205 ? -13.578 5.941 -10.562 1 93.5 205 GLY B O 1
ATOM 4218 N N . VAL B 1 206 ? -13.555 7.73 -9.164 1 95.88 206 VAL B N 1
ATOM 4219 C CA . VAL B 1 206 ? -12.969 6.984 -8.055 1 95.88 206 VAL B CA 1
ATOM 4220 C C . VAL B 1 206 ? -14.086 6.375 -7.199 1 95.88 206 VAL B C 1
ATOM 4222 O O . VAL B 1 206 ? -14.078 5.172 -6.926 1 95.88 206 VAL B O 1
ATOM 4225 N N . VAL B 1 207 ? -15.078 7.188 -6.867 1 96.69 207 VAL B N 1
ATOM 4226 C CA . VAL B 1 207 ? -16.078 6.785 -5.887 1 96.69 207 VAL B CA 1
ATOM 4227 C C . VAL B 1 207 ? -17.312 6.234 -6.609 1 96.69 207 VAL B C 1
ATOM 4229 O O . VAL B 1 207 ? -17.781 6.816 -7.59 1 96.69 207 VAL B O 1
ATOM 4232 N N . GLU B 1 208 ? -17.828 5.105 -6.195 1 95.56 208 GLU B N 1
ATOM 4233 C CA . GLU B 1 208 ? -18.938 4.434 -6.863 1 95.56 208 GLU B CA 1
ATOM 4234 C C . GLU B 1 208 ? -20.266 4.871 -6.27 1 95.56 208 GLU B C 1
ATOM 4236 O O . GLU B 1 208 ? -21.297 4.855 -6.961 1 95.56 208 GLU B O 1
ATOM 4241 N N . LYS B 1 209 ? -20.188 5.191 -4.984 1 95.19 209 LYS B N 1
ATOM 4242 C CA . LYS B 1 209 ? -21.406 5.574 -4.27 1 95.19 209 LYS B CA 1
ATOM 4243 C C . LYS B 1 209 ? -21.094 6.52 -3.113 1 95.19 209 LYS B C 1
ATOM 4245 O O . LYS B 1 209 ? -20.109 6.328 -2.402 1 95.19 209 LYS B O 1
ATOM 4250 N N . ILE B 1 210 ? -21.875 7.543 -2.945 1 96.94 210 ILE B N 1
ATOM 4251 C CA . ILE B 1 210 ? -21.75 8.453 -1.811 1 96.94 210 ILE B CA 1
ATOM 4252 C C . ILE B 1 210 ? -23 8.359 -0.937 1 96.94 210 ILE B C 1
ATOM 4254 O O . ILE B 1 210 ? -24.109 8.578 -1.414 1 96.94 210 ILE B O 1
ATOM 4258 N N . PHE B 1 211 ? -22.797 8.047 0.294 1 97.38 211 PHE B N 1
ATOM 4259 C CA . PHE B 1 211 ? -23.859 7.98 1.292 1 97.38 211 PHE B CA 1
ATOM 4260 C C . PHE B 1 211 ? -24.016 9.32 2.002 1 97.38 211 PHE B C 1
ATOM 4262 O O . PHE B 1 211 ? -23.031 10.016 2.258 1 97.38 211 PHE B O 1
ATOM 4269 N N . PRO B 1 212 ? -25.281 9.656 2.32 1 96.25 212 PRO B N 1
ATOM 4270 C CA . PRO B 1 212 ? -25.484 10.781 3.238 1 96.25 212 PRO B CA 1
ATOM 4271 C C . PRO B 1 212 ? -25.188 10.414 4.691 1 96.25 212 PRO B C 1
ATOM 4273 O O . PRO B 1 212 ? -25.109 9.227 5.031 1 96.25 212 PRO B O 1
ATOM 4276 N N . PRO B 1 213 ? -25.031 11.414 5.52 1 94.06 213 PRO B N 1
ATOM 4277 C CA . PRO B 1 213 ? -24.625 11.164 6.902 1 94.06 213 PRO B CA 1
ATOM 4278 C C . PRO B 1 213 ? -25.578 10.219 7.633 1 94.06 213 PRO B C 1
ATOM 4280 O O . PRO B 1 213 ? -25.141 9.438 8.484 1 94.06 213 PRO B O 1
ATOM 4283 N N . ASP B 1 214 ? -26.781 10.242 7.293 1 95.69 214 ASP B N 1
ATOM 4284 C CA . ASP B 1 214 ? -27.766 9.422 8 1 95.69 214 ASP B CA 1
ATOM 4285 C C . ASP B 1 214 ? -27.688 7.965 7.547 1 95.69 214 ASP B C 1
ATOM 4287 O O . ASP B 1 214 ? -28.406 7.109 8.078 1 95.69 214 ASP B O 1
ATOM 4291 N N . GLN B 1 215 ? -26.797 7.629 6.668 1 98.12 215 GLN B N 1
ATOM 4292 C CA . GLN B 1 215 ? -26.625 6.262 6.191 1 98.12 215 GLN B CA 1
ATOM 4293 C C . GLN B 1 215 ? -25.234 5.73 6.531 1 98.12 215 GLN B C 1
ATOM 4295 O O . GLN B 1 215 ? -24.656 4.945 5.777 1 98.12 215 GLN B O 1
ATOM 4300 N N . LEU B 1 216 ? -24.719 6.137 7.617 1 98.38 216 LEU B N 1
ATOM 4301 C CA . LEU B 1 216 ? -23.406 5.688 8.086 1 98.38 216 LEU B CA 1
ATOM 4302 C C . LEU B 1 216 ? -23.406 4.176 8.289 1 98.38 216 LEU B C 1
ATOM 4304 O O . LEU B 1 216 ? -22.453 3.496 7.867 1 98.38 216 LEU B O 1
ATOM 4308 N N . HIS B 1 217 ? -24.469 3.656 8.844 1 98.69 217 HIS B N 1
ATOM 4309 C CA . HIS B 1 217 ? -24.516 2.225 9.125 1 98.69 217 HIS B CA 1
ATOM 4310 C C . HIS B 1 217 ? -24.5 1.409 7.836 1 98.69 217 HIS B C 1
ATOM 4312 O O . HIS B 1 217 ? -23.891 0.34 7.785 1 98.69 217 HIS B O 1
ATOM 4318 N N . ALA B 1 218 ? -25.141 1.908 6.82 1 98.5 218 ALA B N 1
ATOM 4319 C CA . ALA B 1 218 ? -25.125 1.237 5.523 1 98.5 218 ALA B CA 1
ATOM 4320 C C . ALA B 1 218 ? -23.719 1.205 4.934 1 98.5 218 ALA B C 1
ATOM 4322 O O . ALA B 1 218 ? -23.297 0.184 4.391 1 98.5 218 ALA B O 1
ATOM 4323 N N . LEU B 1 219 ? -23 2.312 5.043 1 98.69 219 LEU B N 1
ATOM 4324 C CA . LEU B 1 219 ? -21.625 2.355 4.57 1 98.69 219 LEU B CA 1
ATOM 4325 C C . LEU B 1 219 ? -20.766 1.354 5.324 1 98.69 219 LEU B C 1
ATOM 4327 O O . LEU B 1 219 ? -19.969 0.626 4.719 1 98.69 219 LEU B O 1
ATOM 4331 N N . MET B 1 220 ? -20.969 1.353 6.625 1 98.75 220 MET B N 1
ATOM 4332 C CA . MET B 1 220 ? -20.203 0.448 7.469 1 98.75 220 MET B CA 1
ATOM 4333 C C . MET B 1 220 ? -20.438 -1.005 7.066 1 98.75 220 MET B C 1
ATOM 4335 O O . MET B 1 220 ? -19.484 -1.786 6.973 1 98.75 220 MET B O 1
ATOM 4339 N N . ALA B 1 221 ? -21.641 -1.372 6.754 1 98.38 221 ALA B N 1
ATOM 4340 C CA . ALA B 1 221 ? -22.031 -2.74 6.426 1 98.38 221 ALA B CA 1
ATOM 4341 C C . ALA B 1 221 ? -21.531 -3.127 5.031 1 98.38 221 ALA B C 1
ATOM 4343 O O . ALA B 1 221 ? -21.266 -4.301 4.766 1 98.38 221 ALA B O 1
ATOM 4344 N N . ASP B 1 222 ? -21.375 -2.16 4.211 1 97.81 222 ASP B N 1
ATOM 4345 C CA . ASP B 1 222 ? -21 -2.396 2.82 1 97.81 222 ASP B CA 1
ATOM 4346 C C . ASP B 1 222 ? -19.484 -2.523 2.676 1 97.81 222 ASP B C 1
ATOM 4348 O O . ASP B 1 222 ? -18.984 -2.93 1.623 1 97.81 222 ASP B O 1
ATOM 4352 N N . SER B 1 223 ? -18.75 -2.23 3.688 1 98.75 223 SER B N 1
ATOM 4353 C CA . SER B 1 223 ? -17.312 -2.029 3.562 1 98.75 223 SER B CA 1
ATOM 4354 C C . SER B 1 223 ? -16.531 -3.178 4.199 1 98.75 223 SER B C 1
ATOM 4356 O O . SER B 1 223 ? -16.922 -3.688 5.254 1 98.75 223 SER B O 1
ATOM 4358 N N . ASP B 1 224 ? -15.469 -3.678 3.529 1 98.75 224 ASP B N 1
ATOM 4359 C CA . ASP B 1 224 ? -14.484 -4.57 4.141 1 98.75 224 ASP B CA 1
ATOM 4360 C C . ASP B 1 224 ? -13.484 -3.787 4.988 1 98.75 224 ASP B C 1
ATOM 4362 O O . ASP B 1 224 ? -13.047 -4.262 6.039 1 98.75 224 ASP B O 1
ATOM 4366 N N . TYR B 1 225 ? -13.094 -2.627 4.527 1 98.94 225 TYR B N 1
ATOM 4367 C CA . TYR B 1 225 ? -12.25 -1.643 5.195 1 98.94 225 TYR B CA 1
ATOM 4368 C C . TYR B 1 225 ? -12.953 -0.292 5.281 1 98.94 225 TYR B C 1
ATOM 4370 O O . TYR B 1 225 ? -13.594 0.142 4.324 1 98.94 225 TYR B O 1
ATOM 4378 N N . VAL B 1 226 ? -12.891 0.354 6.457 1 98.94 226 VAL B N 1
ATOM 4379 C CA . VAL B 1 226 ? -13.484 1.673 6.652 1 98.94 226 VAL B CA 1
ATOM 4380 C C . VAL B 1 226 ? -12.422 2.658 7.121 1 98.94 226 VAL B C 1
ATOM 4382 O O . VAL B 1 226 ? -11.688 2.385 8.078 1 98.94 226 VAL B O 1
ATOM 4385 N N . VAL B 1 227 ? -12.281 3.77 6.422 1 98.88 227 VAL B N 1
ATOM 4386 C CA . VAL B 1 227 ? -11.352 4.805 6.863 1 98.88 227 VAL B CA 1
ATOM 4387 C C . VAL B 1 227 ? -12.125 6.078 7.199 1 98.88 227 VAL B C 1
ATOM 4389 O O . VAL B 1 227 ? -12.992 6.508 6.434 1 98.88 227 VAL B O 1
ATOM 4392 N N . MET B 1 228 ? -11.852 6.586 8.352 1 98.44 228 MET B N 1
ATOM 4393 C CA . MET B 1 228 ? -12.438 7.852 8.781 1 98.44 228 MET B CA 1
ATOM 4394 C C . MET B 1 228 ? -11.438 8.992 8.625 1 98.44 228 MET B C 1
ATOM 4396 O O . MET B 1 228 ? -10.305 8.906 9.109 1 98.44 228 MET B O 1
ATOM 4400 N N . ALA B 1 229 ? -11.836 10.008 7.922 1 95.38 229 ALA B N 1
ATOM 4401 C CA . ALA B 1 229 ? -10.992 11.172 7.664 1 95.38 229 ALA B CA 1
ATOM 4402 C C . ALA B 1 229 ? -11.773 12.469 7.84 1 95.38 229 ALA B C 1
ATOM 4404 O O . ALA B 1 229 ? -11.594 13.422 7.078 1 95.38 229 ALA B O 1
ATOM 4405 N N . THR B 1 230 ? -12.609 12.555 8.844 1 92 230 THR B N 1
ATOM 4406 C CA . THR B 1 230 ? -13.438 13.734 9.07 1 92 230 THR B CA 1
ATOM 4407 C C . THR B 1 230 ? -12.797 14.648 10.117 1 92 230 THR B C 1
ATOM 4409 O O . THR B 1 230 ? -12.109 14.172 11.023 1 92 230 THR B O 1
ATOM 4412 N N . PRO B 1 231 ? -13.062 15.93 9.977 1 85.38 231 PRO B N 1
ATOM 4413 C CA . PRO B 1 231 ? -12.734 16.812 11.102 1 85.38 231 PRO B CA 1
ATOM 4414 C C . PRO B 1 231 ? -13.648 16.609 12.297 1 85.38 231 PRO B C 1
ATOM 4416 O O . PRO B 1 231 ? -14.695 15.961 12.18 1 85.38 231 PRO B O 1
ATOM 4419 N N . HIS B 1 232 ? -13.195 17.078 13.383 1 86.06 232 HIS B N 1
ATOM 4420 C CA . HIS B 1 232 ? -14.023 17.016 14.578 1 86.06 232 HIS B CA 1
ATOM 4421 C C . HIS B 1 232 ? -14.922 18.234 14.688 1 86.06 232 HIS B C 1
ATOM 4423 O O . HIS B 1 232 ? -14.438 19.375 14.742 1 86.06 232 HIS B O 1
ATOM 4429 N N . THR B 1 233 ? -16.156 18.094 14.602 1 82.06 233 THR B N 1
ATOM 4430 C CA . THR B 1 233 ? -17.219 19.062 14.781 1 82.06 233 THR B CA 1
ATOM 4431 C C . THR B 1 233 ? -18.312 18.516 15.688 1 82.06 233 THR B C 1
ATOM 4433 O O . THR B 1 233 ? -18.297 17.328 16.031 1 82.06 233 THR B O 1
ATOM 4436 N N . PRO B 1 234 ? -19.156 19.344 16.094 1 84.5 234 PRO B N 1
ATOM 4437 C CA . PRO B 1 234 ? -20.266 18.797 16.875 1 84.5 234 PRO B CA 1
ATOM 4438 C C . PRO B 1 234 ? -21.016 17.703 16.141 1 84.5 234 PRO B C 1
ATOM 4440 O O . PRO B 1 234 ? -21.453 16.719 16.766 1 84.5 234 PRO B O 1
ATOM 4443 N N . ALA B 1 235 ? -21.109 17.797 14.844 1 86.62 235 ALA B N 1
ATOM 4444 C CA . ALA B 1 235 ? -21.844 16.828 14.031 1 86.62 235 ALA B CA 1
ATOM 4445 C C . ALA B 1 235 ? -21.062 15.516 13.898 1 86.62 235 ALA B C 1
ATOM 4447 O O . ALA B 1 235 ? -21.656 14.461 13.656 1 86.62 235 ALA B O 1
ATOM 4448 N N . THR B 1 236 ? -19.719 15.562 14.062 1 92.12 236 THR B N 1
ATOM 4449 C CA . THR B 1 236 ? -18.922 14.367 13.852 1 92.12 236 THR B CA 1
ATOM 4450 C C . THR B 1 236 ? -18.453 13.789 15.188 1 92.12 236 THR B C 1
ATOM 4452 O O . THR B 1 236 ? -17.797 12.742 15.219 1 92.12 236 THR B O 1
ATOM 4455 N N . HIS B 1 237 ? -18.797 14.492 16.281 1 93.75 237 HIS B N 1
ATOM 4456 C CA . HIS B 1 237 ? -18.422 13.992 17.594 1 93.75 237 HIS B CA 1
ATOM 4457 C C . HIS B 1 237 ? -19 12.609 17.859 1 93.75 237 HIS B C 1
ATOM 4459 O O . HIS B 1 237 ? -20.234 12.453 17.891 1 93.75 237 HIS B O 1
ATOM 4465 N N . ARG B 1 238 ? -18.188 11.617 17.984 1 97.06 238 ARG B N 1
ATOM 4466 C CA . ARG B 1 238 ? -18.531 10.227 18.281 1 97.06 238 ARG B CA 1
ATOM 4467 C C . ARG B 1 238 ? -19.547 9.68 17.281 1 97.06 238 ARG B C 1
ATOM 4469 O O . ARG B 1 238 ? -20.438 8.914 17.656 1 97.06 238 ARG B O 1
ATOM 4476 N N . MET B 1 239 ? -19.438 10.203 16.094 1 96.31 239 MET B N 1
ATOM 4477 C CA . MET B 1 239 ? -20.344 9.711 15.062 1 96.31 239 MET B CA 1
ATOM 4478 C C . MET B 1 239 ? -20.156 8.211 14.844 1 96.31 239 MET B C 1
ATOM 4480 O O . MET B 1 239 ? -21.109 7.504 14.531 1 96.31 239 MET B O 1
ATOM 4484 N N . VAL B 1 240 ? -18.953 7.73 14.945 1 98.56 240 VAL B N 1
ATOM 4485 C CA . VAL B 1 240 ? -18.719 6.289 14.945 1 98.56 240 VAL B CA 1
ATOM 4486 C C . VAL B 1 240 ? -18.859 5.742 16.359 1 98.56 240 VAL B C 1
ATOM 4488 O O . VAL B 1 240 ? -17.875 5.602 17.078 1 98.56 240 VAL B O 1
ATOM 4491 N N . ASP B 1 241 ? -20.094 5.504 16.688 1 98.44 241 ASP B N 1
ATOM 4492 C CA . ASP B 1 241 ? -20.438 5 18.016 1 98.44 241 ASP B CA 1
ATOM 4493 C C . ASP B 1 241 ? -20.578 3.479 18 1 98.44 241 ASP B C 1
ATOM 4495 O O . ASP B 1 241 ? -20.172 2.82 17.031 1 98.44 241 ASP B O 1
ATOM 4499 N N . ALA B 1 242 ? -21.047 2.918 19.094 1 98.5 242 ALA B N 1
ATOM 4500 C CA . ALA B 1 242 ? -21.172 1.472 19.266 1 98.5 242 ALA B CA 1
ATOM 4501 C C . ALA B 1 242 ? -22.047 0.87 18.156 1 98.5 242 ALA B C 1
ATOM 4503 O O . ALA B 1 242 ? -21.734 -0.198 17.625 1 98.5 242 ALA B O 1
ATOM 4504 N N . ALA B 1 243 ? -23.109 1.546 17.844 1 98.56 243 ALA B N 1
ATOM 4505 C CA . ALA B 1 243 ? -24.031 1.044 16.828 1 98.56 243 ALA B CA 1
ATOM 4506 C C . ALA B 1 243 ? -23.375 1.028 15.453 1 98.56 243 ALA B C 1
ATOM 4508 O O . ALA B 1 243 ? -23.547 0.083 14.68 1 98.56 243 ALA B O 1
ATOM 4509 N N . ALA B 1 244 ? -22.672 2.076 15.125 1 98.69 244 ALA B N 1
ATOM 4510 C CA . ALA B 1 244 ? -21.953 2.131 13.859 1 98.69 244 ALA B CA 1
ATOM 4511 C C . ALA B 1 244 ? -20.922 1.015 13.766 1 98.69 244 ALA B C 1
ATOM 4513 O O . ALA B 1 244 ? -20.781 0.36 12.727 1 98.69 244 ALA B O 1
ATOM 4514 N N . ILE B 1 245 ? -20.188 0.768 14.812 1 98.75 245 ILE B N 1
ATOM 4515 C CA . ILE B 1 245 ? -19.172 -0.276 14.875 1 98.75 245 ILE B CA 1
ATOM 4516 C C . ILE B 1 245 ? -19.828 -1.646 14.711 1 98.75 245 ILE B C 1
ATOM 4518 O O . ILE B 1 245 ? -19.297 -2.512 14.008 1 98.75 245 ILE B O 1
ATOM 4522 N N . ALA B 1 246 ? -21 -1.799 15.32 1 98.44 246 ALA B N 1
ATOM 4523 C CA . ALA B 1 246 ? -21.719 -3.068 15.258 1 98.44 246 ALA B CA 1
ATOM 4524 C C . ALA B 1 246 ? -22.203 -3.354 13.844 1 98.44 246 ALA B C 1
ATOM 4526 O O . ALA B 1 246 ? -22.453 -4.508 13.484 1 98.44 246 ALA B O 1
ATOM 4527 N N . ALA B 1 247 ? -22.344 -2.33 13.047 1 98.62 247 ALA B N 1
ATOM 4528 C CA . ALA B 1 247 ? -22.828 -2.48 11.68 1 98.62 247 ALA B CA 1
ATOM 4529 C C . ALA B 1 247 ? -21.734 -3.002 10.758 1 98.62 247 ALA B C 1
ATOM 4531 O O . ALA B 1 247 ? -22.016 -3.441 9.641 1 98.62 247 ALA B O 1
ATOM 4532 N N . MET B 1 248 ? -20.453 -2.969 11.18 1 98.5 248 MET B N 1
ATOM 4533 C CA . MET B 1 248 ? -19.344 -3.449 10.352 1 98.5 248 MET B CA 1
ATOM 4534 C C . MET B 1 248 ? -19.406 -4.965 10.18 1 98.5 248 MET B C 1
ATOM 4536 O O . MET B 1 248 ? -20.016 -5.66 11 1 98.5 248 MET B O 1
ATOM 4540 N N . ARG B 1 249 ? -18.797 -5.453 9.172 1 96.19 249 ARG B N 1
ATOM 4541 C CA . ARG B 1 249 ? -18.641 -6.891 8.969 1 96.19 249 ARG B CA 1
ATOM 4542 C C . ARG B 1 249 ? -17.672 -7.484 9.977 1 96.19 249 ARG B C 1
ATOM 4544 O O . ARG B 1 249 ? -16.766 -6.801 10.453 1 96.19 249 ARG B O 1
ATOM 4551 N N . PRO B 1 250 ? -17.844 -8.742 10.297 1 96.75 250 PRO B N 1
ATOM 4552 C CA . PRO B 1 250 ? -16.922 -9.375 11.242 1 96.75 250 PRO B CA 1
ATOM 4553 C C . PRO B 1 250 ? -15.469 -9.344 10.758 1 96.75 250 PRO B C 1
ATOM 4555 O O . PRO B 1 250 ? -14.547 -9.297 11.578 1 96.75 250 PRO B O 1
ATOM 4558 N N . HIS B 1 251 ? -15.266 -9.344 9.461 1 96.5 251 HIS B N 1
ATOM 4559 C CA . HIS B 1 251 ? -13.906 -9.305 8.922 1 96.5 251 HIS B CA 1
ATOM 4560 C C . HIS B 1 251 ? -13.469 -7.871 8.633 1 96.5 251 HIS B C 1
ATOM 4562 O O . HIS B 1 251 ? -12.43 -7.652 8.008 1 96.5 251 HIS B O 1
ATOM 4568 N N . GLY B 1 252 ? -14.281 -6.902 9.031 1 98.19 252 GLY B N 1
ATOM 4569 C CA . GLY B 1 252 ? -14.031 -5.5 8.742 1 98.19 252 GLY B CA 1
ATOM 4570 C C . GLY B 1 252 ? -12.875 -4.926 9.539 1 98.19 252 GLY B C 1
ATOM 4571 O O . GLY B 1 252 ? -12.602 -5.375 10.656 1 98.19 252 GLY B O 1
ATOM 4572 N N . VAL B 1 253 ? -12.156 -3.979 8.977 1 98.88 253 VAL B N 1
ATOM 4573 C CA . VAL B 1 253 ? -11.07 -3.242 9.617 1 98.88 253 VAL B CA 1
ATOM 4574 C C . VAL B 1 253 ? -11.406 -1.752 9.648 1 98.88 253 VAL B C 1
ATOM 4576 O O . VAL B 1 253 ? -11.836 -1.184 8.641 1 98.88 253 VAL B O 1
ATOM 4579 N N . PHE B 1 254 ? -11.281 -1.146 10.828 1 98.94 254 PHE B N 1
ATOM 4580 C CA . PHE B 1 254 ? -11.539 0.28 10.992 1 98.94 254 PHE B CA 1
ATOM 4581 C C . PHE B 1 254 ? -10.234 1.062 11.062 1 98.94 254 PHE B C 1
ATOM 4583 O O . PHE B 1 254 ? -9.352 0.728 11.852 1 98.94 254 PHE B O 1
ATOM 4590 N N . ILE B 1 255 ? -10.109 2.092 10.227 1 98.94 255 ILE B N 1
ATOM 4591 C CA . ILE B 1 255 ? -8.93 2.949 10.172 1 98.94 255 ILE B CA 1
ATOM 4592 C C . ILE B 1 255 ? -9.32 4.387 10.5 1 98.94 255 ILE B C 1
ATOM 4594 O O . ILE B 1 255 ? -10.266 4.926 9.922 1 98.94 255 ILE B O 1
ATOM 4598 N N . ASN B 1 256 ? -8.617 5.02 11.438 1 98.69 256 ASN B N 1
ATOM 4599 C CA . ASN B 1 256 ? -8.93 6.406 11.766 1 98.69 256 ASN B CA 1
ATOM 4600 C C . ASN B 1 256 ? -7.746 7.324 11.469 1 98.69 256 ASN B C 1
ATOM 4602 O O . ASN B 1 256 ? -6.707 7.242 12.125 1 98.69 256 ASN B O 1
ATOM 4606 N N . LEU B 1 257 ? -7.898 8.172 10.523 1 96.75 257 LEU B N 1
ATOM 4607 C CA . LEU B 1 257 ? -6.902 9.164 10.133 1 96.75 257 LEU B CA 1
ATOM 4608 C C . LEU B 1 257 ? -7.406 10.578 10.398 1 96.75 257 LEU B C 1
ATOM 4610 O O . LEU B 1 257 ? -6.73 11.555 10.07 1 96.75 257 LEU B O 1
ATOM 4614 N N . GLY B 1 258 ? -8.617 10.672 10.859 1 93.31 258 GLY B N 1
ATOM 4615 C CA . GLY B 1 258 ? -9.211 11.961 11.148 1 93.31 258 GLY B CA 1
ATOM 4616 C C . GLY B 1 258 ? -8.891 12.461 12.547 1 93.31 258 GLY B C 1
ATOM 4617 O O . GLY B 1 258 ? -7.75 12.82 12.844 1 93.31 258 GLY B O 1
ATOM 4618 N N . ARG B 1 259 ? -9.945 12.391 13.352 1 92.44 259 ARG B N 1
ATOM 4619 C CA . ARG B 1 259 ? -9.82 12.828 14.734 1 92.44 259 ARG B CA 1
ATOM 4620 C C . ARG B 1 259 ? -10.336 11.758 15.695 1 92.44 259 ARG B C 1
ATOM 4622 O O . ARG B 1 259 ? -11.367 11.141 15.445 1 92.44 259 ARG B O 1
ATOM 4629 N N . GLY B 1 260 ? -9.57 11.523 16.781 1 96 260 GLY B N 1
ATOM 4630 C CA . GLY B 1 260 ? -9.945 10.5 17.734 1 96 260 GLY B CA 1
ATOM 4631 C C . GLY B 1 260 ? -11.312 10.727 18.344 1 96 260 GLY B C 1
ATOM 4632 O O . GLY B 1 260 ? -12.047 9.766 18.609 1 96 260 GLY B O 1
ATOM 4633 N N . LYS B 1 261 ? -11.719 11.992 18.484 1 94.06 261 LYS B N 1
ATOM 4634 C CA . LYS B 1 261 ? -12.953 12.359 19.156 1 94.06 261 LYS B CA 1
ATOM 4635 C C . LYS B 1 261 ? -14.172 12.016 18.312 1 94.06 261 LYS B C 1
ATOM 4637 O O . LYS B 1 261 ? -15.305 12.016 18.797 1 94.06 261 LYS B O 1
ATOM 4642 N N . CYS B 1 262 ? -13.961 11.633 17.094 1 96.5 262 CYS B N 1
ATOM 4643 C CA . CYS B 1 262 ? -15.055 11.281 16.203 1 96.5 262 CYS B CA 1
ATOM 4644 C C . CYS B 1 262 ? -15.508 9.836 16.438 1 96.5 262 CYS B C 1
ATOM 4646 O O . CYS B 1 262 ? -16.547 9.422 15.922 1 96.5 262 CYS B O 1
ATOM 4648 N N . VAL B 1 263 ? -14.758 9.086 17.25 1 98.44 263 VAL B N 1
ATOM 4649 C CA . VAL B 1 263 ? -15.023 7.676 17.484 1 98.44 263 VAL B CA 1
ATOM 4650 C C . VAL B 1 263 ? -15.297 7.445 18.969 1 98.44 263 VAL B C 1
ATOM 4652 O O . VAL B 1 263 ? -14.625 8.023 19.828 1 98.44 263 VAL B O 1
ATOM 4655 N N . ASP B 1 264 ? -16.312 6.738 19.281 1 98.56 264 ASP B N 1
ATOM 4656 C CA . ASP B 1 264 ? -16.422 6.176 20.625 1 98.56 264 ASP B CA 1
ATOM 4657 C C . ASP B 1 264 ? -15.344 5.125 20.875 1 98.56 264 ASP B C 1
ATOM 4659 O O . ASP B 1 264 ? -15.555 3.938 20.609 1 98.56 264 ASP B O 1
ATOM 4663 N N . GLU B 1 265 ? -14.234 5.57 21.391 1 98.31 265 GLU B N 1
ATOM 4664 C CA . GLU B 1 265 ? -13.039 4.738 21.5 1 98.31 265 GLU B CA 1
ATOM 4665 C C . GLU B 1 265 ? -13.281 3.547 22.438 1 98.31 265 GLU B C 1
ATOM 4667 O O . GLU B 1 265 ? -12.766 2.455 22.188 1 98.31 265 GLU B O 1
ATOM 4672 N N . ALA B 1 266 ? -14.062 3.795 23.5 1 98.31 266 ALA B N 1
ATOM 4673 C CA . ALA B 1 266 ? -14.391 2.699 24.406 1 98.31 266 ALA B CA 1
ATOM 4674 C C . ALA B 1 266 ? -15.172 1.605 23.688 1 98.31 266 ALA B C 1
ATOM 4676 O O . ALA B 1 266 ? -14.906 0.416 23.875 1 98.31 266 ALA B O 1
ATOM 4677 N N . ALA B 1 267 ? -16.109 1.991 22.891 1 98.62 267 ALA B N 1
ATOM 4678 C CA . ALA B 1 267 ? -16.891 1.035 22.109 1 98.62 267 ALA B CA 1
ATOM 4679 C C . ALA B 1 267 ? -16 0.293 21.125 1 98.62 267 ALA B C 1
ATOM 4681 O O . ALA B 1 267 ? -16.172 -0.908 20.906 1 98.62 267 ALA B O 1
ATOM 4682 N N . LEU B 1 268 ? -15.086 0.979 20.484 1 98.75 268 LEU B N 1
ATOM 4683 C CA . LEU B 1 268 ? -14.164 0.369 19.547 1 98.75 268 LEU B CA 1
ATOM 4684 C C . LEU B 1 268 ? -13.289 -0.673 20.234 1 98.75 268 LEU B C 1
ATOM 4686 O O . LEU B 1 268 ? -13.117 -1.783 19.719 1 98.75 268 LEU B O 1
ATOM 4690 N N . ILE B 1 269 ? -12.773 -0.307 21.406 1 98.69 269 ILE B N 1
ATOM 4691 C CA . ILE B 1 269 ? -11.93 -1.209 22.188 1 98.69 269 ILE B CA 1
ATOM 4692 C C . ILE B 1 269 ? -12.711 -2.475 22.531 1 98.69 269 ILE B C 1
ATOM 4694 O O . ILE B 1 269 ? -12.203 -3.588 22.375 1 98.69 269 ILE B O 1
ATOM 4698 N N . GLU B 1 270 ? -13.922 -2.273 22.969 1 98.56 270 GLU B N 1
ATOM 4699 C CA . GLU B 1 270 ? -14.766 -3.416 23.312 1 98.56 270 GLU B CA 1
ATOM 4700 C C . GLU B 1 270 ? -14.969 -4.336 22.109 1 98.56 270 GLU B C 1
ATOM 4702 O O . GLU B 1 270 ? -14.859 -5.559 22.234 1 98.56 270 GLU B O 1
ATOM 4707 N N . ALA B 1 271 ? -15.281 -3.816 20.984 1 98.69 271 ALA B N 1
ATOM 4708 C CA . ALA B 1 271 ? -15.5 -4.59 19.75 1 98.69 271 ALA B CA 1
ATOM 4709 C C . ALA B 1 271 ? -14.234 -5.348 19.359 1 98.69 271 ALA B C 1
ATOM 4711 O O . ALA B 1 271 ? -14.305 -6.504 18.938 1 98.69 271 ALA B O 1
ATOM 4712 N N . LEU B 1 272 ? -13.094 -4.738 19.484 1 98.69 272 LEU B N 1
ATOM 4713 C CA . LEU B 1 272 ? -11.812 -5.34 19.141 1 98.69 272 LEU B CA 1
ATOM 4714 C C . LEU B 1 272 ? -11.469 -6.473 20.094 1 98.69 272 LEU B C 1
ATOM 4716 O O . LEU B 1 272 ? -11.008 -7.539 19.672 1 98.69 272 LEU B O 1
ATOM 4720 N N . GLN B 1 273 ? -11.727 -6.262 21.391 1 98.38 273 GLN B N 1
ATOM 4721 C CA . GLN B 1 273 ? -11.445 -7.273 22.406 1 98.38 273 GLN B CA 1
ATOM 4722 C C . GLN B 1 273 ? -12.336 -8.5 22.219 1 98.38 273 GLN B C 1
ATOM 4724 O O . GLN B 1 273 ? -11.898 -9.633 22.438 1 98.38 273 GLN B O 1
ATOM 4729 N N . ALA B 1 274 ? -13.539 -8.258 21.812 1 97.94 274 ALA B N 1
ATOM 4730 C CA . ALA B 1 274 ? -14.508 -9.336 21.641 1 97.94 274 ALA B CA 1
ATOM 4731 C C . ALA B 1 274 ? -14.344 -10.008 20.281 1 97.94 274 ALA B C 1
ATOM 4733 O O . ALA B 1 274 ? -14.977 -11.031 20.016 1 97.94 274 ALA B O 1
ATOM 4734 N N . GLY B 1 275 ? -13.617 -9.422 19.453 1 97.62 275 GLY B N 1
ATOM 4735 C CA . GLY B 1 275 ? -13.414 -9.984 18.125 1 97.62 275 GLY B CA 1
ATOM 4736 C C . GLY B 1 275 ? -14.609 -9.781 17.203 1 97.62 275 GLY B C 1
ATOM 4737 O O . GLY B 1 275 ? -14.828 -10.578 16.297 1 97.62 275 GLY B O 1
ATOM 4738 N N . ARG B 1 276 ? -15.383 -8.797 17.469 1 97.69 276 ARG B N 1
ATOM 4739 C CA . ARG B 1 276 ? -16.562 -8.523 16.656 1 97.69 276 ARG B CA 1
ATOM 4740 C C . ARG B 1 276 ? -16.156 -7.945 15.297 1 97.69 276 ARG B C 1
ATOM 4742 O O . ARG B 1 276 ? -16.891 -8.055 14.32 1 97.69 276 ARG B O 1
ATOM 4749 N N . ILE B 1 277 ? -15.023 -7.227 15.227 1 98.44 277 ILE B N 1
ATOM 4750 C CA . ILE B 1 277 ? -14.383 -6.824 13.984 1 98.44 277 ILE B CA 1
ATOM 4751 C C . ILE B 1 277 ? -12.953 -7.363 13.945 1 98.44 277 ILE B C 1
ATOM 4753 O O . ILE B 1 277 ? -12.391 -7.723 14.977 1 98.44 277 ILE B O 1
ATOM 4757 N N . ARG B 1 278 ? -12.391 -7.461 12.766 1 98.31 278 ARG B N 1
ATOM 4758 C CA . ARG B 1 278 ? -11.086 -8.07 12.562 1 98.31 278 ARG B CA 1
ATOM 4759 C C . ARG B 1 278 ? -9.984 -7.246 13.219 1 98.31 278 ARG B C 1
ATOM 4761 O O . ARG B 1 278 ? -9.039 -7.801 13.789 1 98.31 278 ARG B O 1
ATOM 4768 N N . GLY B 1 279 ? -10.094 -5.926 13.062 1 98.69 279 GLY B N 1
ATOM 4769 C CA . GLY B 1 279 ? -9.031 -5.105 13.625 1 98.69 279 GLY B CA 1
ATOM 4770 C C . GLY B 1 279 ? -9.219 -3.625 13.352 1 98.69 279 GLY B C 1
ATOM 4771 O O . GLY B 1 279 ? -10.258 -3.209 12.828 1 98.69 279 GLY B O 1
ATOM 4772 N N . ALA B 1 280 ? -8.203 -2.811 13.781 1 98.88 280 ALA B N 1
ATOM 4773 C CA . ALA B 1 280 ? -8.219 -1.367 13.555 1 98.88 280 ALA B CA 1
ATOM 4774 C C . ALA B 1 280 ? -6.797 -0.827 13.383 1 98.88 280 ALA B C 1
ATOM 4776 O O . ALA B 1 280 ? -5.836 -1.419 13.883 1 98.88 280 ALA B O 1
ATOM 4777 N N . ALA B 1 281 ? -6.664 0.181 12.633 1 98.88 281 ALA B N 1
ATOM 4778 C CA . ALA B 1 281 ? -5.453 0.995 12.547 1 98.88 281 ALA B CA 1
ATOM 4779 C C . ALA B 1 281 ? -5.738 2.441 12.945 1 98.88 281 ALA B C 1
ATOM 4781 O O . ALA B 1 281 ? -6.602 3.096 12.352 1 98.88 281 ALA B O 1
ATOM 4782 N N . LEU B 1 282 ? -5.051 2.922 13.961 1 98.81 282 LEU B N 1
ATOM 4783 C CA . LEU B 1 282 ? -5.375 4.219 14.539 1 98.81 282 LEU B CA 1
ATOM 4784 C C . LEU B 1 282 ? -4.152 5.129 14.555 1 98.81 282 LEU B C 1
ATOM 4786 O O . LEU B 1 282 ? -3.113 4.773 15.117 1 98.81 282 LEU B O 1
ATOM 4790 N N . ASP B 1 283 ? -4.301 6.281 13.938 1 98.06 283 ASP B N 1
ATOM 4791 C CA . ASP B 1 283 ? -3.268 7.309 14 1 98.06 283 ASP B CA 1
ATOM 4792 C C . ASP B 1 283 ? -3.664 8.422 14.969 1 98.06 283 ASP B C 1
ATOM 4794 O O . ASP B 1 283 ? -2.822 9.227 15.367 1 98.06 283 ASP B O 1
ATOM 4798 N N . VAL B 1 284 ? -4.93 8.516 15.336 1 96.5 284 VAL B N 1
ATOM 4799 C CA . VAL B 1 284 ? -5.457 9.547 16.219 1 96.5 284 VAL B CA 1
ATOM 4800 C C . VAL B 1 284 ? -6.301 8.906 17.328 1 96.5 284 VAL B C 1
ATOM 4802 O O . VAL B 1 284 ? -6.848 7.816 17.141 1 96.5 284 VAL B O 1
ATOM 4805 N N . PHE B 1 285 ? -6.375 9.578 18.422 1 97 285 PHE B N 1
ATOM 4806 C CA . PHE B 1 285 ? -6.977 9.008 19.625 1 97 285 PHE B CA 1
ATOM 4807 C C . PHE B 1 285 ? -7.777 10.055 20.375 1 97 285 PHE B C 1
ATOM 4809 O O . PHE B 1 285 ? -7.613 11.25 20.156 1 97 2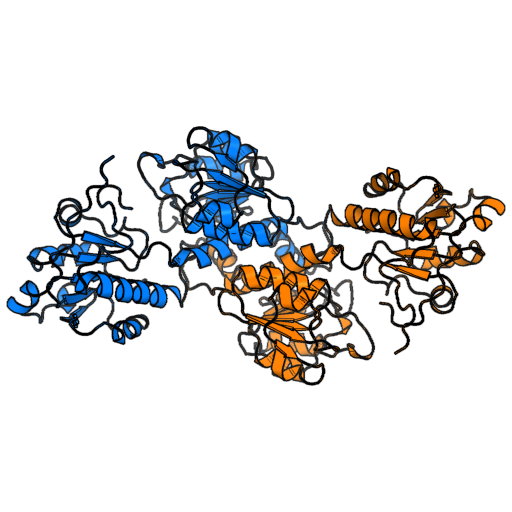85 PHE B O 1
ATOM 4816 N N . ASP B 1 286 ? -8.594 9.562 21.219 1 95.19 286 ASP B N 1
ATOM 4817 C CA . ASP B 1 286 ? -9.414 10.445 22.031 1 95.19 286 ASP B CA 1
ATOM 4818 C C . ASP B 1 286 ? -8.547 11.336 22.922 1 95.19 286 ASP B C 1
ATOM 4820 O O . ASP B 1 286 ? -8.82 12.531 23.062 1 95.19 286 ASP B O 1
ATOM 4824 N N . THR B 1 287 ? -7.609 10.734 23.484 1 93.69 287 THR B N 1
ATOM 4825 C CA . THR B 1 287 ? -6.617 11.438 24.297 1 93.69 287 THR B CA 1
ATOM 4826 C C . THR B 1 287 ? -5.215 11.242 23.734 1 93.69 287 THR B C 1
ATOM 4828 O O . THR B 1 287 ? -4.797 10.109 23.469 1 93.69 287 THR B O 1
ATOM 4831 N N . GLU B 1 288 ? -4.535 12.375 23.5 1 91.69 288 GLU B N 1
ATOM 4832 C CA . GLU B 1 288 ? -3.168 12.312 23 1 91.69 288 GLU B CA 1
ATOM 4833 C C . GLU B 1 288 ? -2.229 13.156 23.859 1 91.69 288 GLU B C 1
ATOM 4835 O O . GLU B 1 288 ? -2.57 14.273 24.25 1 91.69 288 GLU B O 1
ATOM 4840 N N . PRO B 1 289 ? -1.138 12.594 24.25 1 93.81 289 PRO B N 1
ATOM 4841 C CA . PRO B 1 289 ? -0.622 11.258 23.938 1 93.81 289 PRO B CA 1
ATOM 4842 C C . PRO B 1 289 ? -1.471 10.141 24.531 1 93.81 289 PRO B C 1
ATOM 4844 O O . PRO B 1 289 ? -2.111 10.336 25.562 1 93.81 289 PRO B O 1
ATOM 4847 N N . LEU B 1 290 ? -1.421 8.969 23.828 1 96.88 290 LEU B N 1
ATOM 4848 C CA . LEU B 1 290 ? -2.15 7.812 24.344 1 96.88 290 LEU B CA 1
ATOM 4849 C C . LEU B 1 290 ? -1.625 7.406 25.719 1 96.88 290 LEU B C 1
ATOM 4851 O O . LEU B 1 290 ? -0.413 7.281 25.906 1 96.88 290 LEU B O 1
ATOM 4855 N N . THR B 1 291 ? -2.543 7.293 26.609 1 96.25 291 THR B N 1
ATOM 4856 C CA . THR B 1 291 ? -2.129 7.012 27.984 1 96.25 291 THR B CA 1
ATOM 4857 C C . THR B 1 291 ? -1.497 5.625 28.078 1 96.25 291 THR B C 1
ATOM 4859 O O . THR B 1 291 ? -1.901 4.699 27.375 1 96.25 291 THR B O 1
ATOM 4862 N N . ALA B 1 292 ? -0.607 5.453 28.938 1 95.25 292 ALA B N 1
ATOM 4863 C CA . ALA B 1 292 ? 0.163 4.219 29.078 1 95.25 292 ALA B CA 1
ATOM 4864 C C . ALA B 1 292 ? -0.741 3.047 29.453 1 95.25 292 ALA B C 1
ATOM 4866 O O . ALA B 1 292 ? -0.431 1.895 29.141 1 95.25 292 ALA B O 1
ATOM 4867 N N . ASP B 1 293 ? -1.82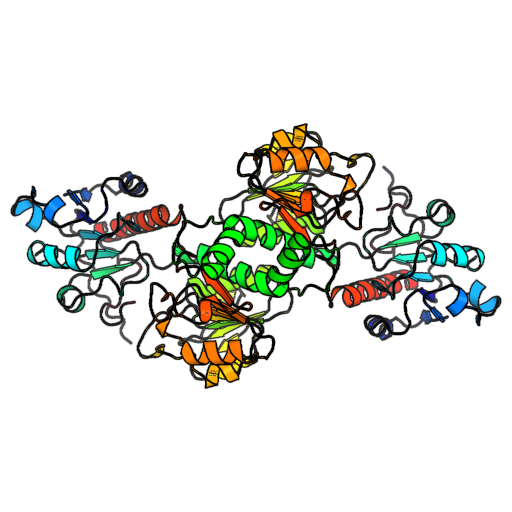3 3.334 30.047 1 96.12 293 ASP B N 1
ATOM 4868 C CA . ASP B 1 293 ? -2.701 2.273 30.531 1 96.12 293 ASP B CA 1
ATOM 4869 C C . ASP B 1 293 ? -3.781 1.943 29.5 1 96.12 293 ASP B C 1
ATOM 4871 O O . ASP B 1 293 ? -4.629 1.081 29.75 1 96.12 293 ASP B O 1
ATOM 4875 N N . SER B 1 294 ? -3.752 2.58 28.438 1 97.88 294 SER B N 1
ATOM 4876 C CA . SER B 1 294 ? -4.762 2.291 27.422 1 97.88 294 SER B CA 1
ATOM 4877 C C . SER B 1 294 ? -4.707 0.829 26.984 1 97.88 294 SER B C 1
ATOM 4879 O O . SER B 1 294 ? -3.635 0.307 26.672 1 97.88 294 SER B O 1
ATOM 4881 N N . PRO B 1 295 ? -5.863 0.14 26.891 1 97.88 295 PRO B N 1
ATOM 4882 C CA . PRO B 1 295 ? -5.895 -1.243 26.406 1 97.88 295 PRO B CA 1
ATOM 4883 C C . PRO B 1 295 ? -5.449 -1.37 24.953 1 97.88 295 PRO B C 1
ATOM 4885 O O . PRO B 1 295 ? -5.082 -2.461 24.5 1 97.88 295 PRO B O 1
ATOM 4888 N N . LEU B 1 296 ? -5.43 -0.308 24.188 1 98.31 296 LEU B N 1
ATOM 4889 C CA . LEU B 1 296 ? -5.094 -0.335 22.781 1 98.31 296 LEU B CA 1
ATOM 4890 C C . LEU B 1 296 ? -3.66 -0.813 22.562 1 98.31 296 LEU B C 1
ATOM 4892 O O . LEU B 1 296 ? -3.35 -1.434 21.547 1 98.31 296 LEU B O 1
ATOM 4896 N N . TRP B 1 297 ? -2.826 -0.552 23.594 1 98.06 297 TRP B N 1
ATOM 4897 C CA . TRP B 1 297 ? -1.42 -0.931 23.484 1 98.06 297 TRP B CA 1
ATOM 4898 C C . TRP B 1 297 ? -1.271 -2.445 23.391 1 98.06 297 TRP B C 1
ATOM 4900 O O . TRP B 1 297 ? -0.32 -2.945 22.781 1 98.06 297 TRP B O 1
ATOM 4910 N N . GLN B 1 298 ? -2.227 -3.184 23.938 1 96.69 298 GLN B N 1
ATOM 4911 C CA . GLN B 1 298 ? -2.033 -4.617 24.125 1 96.69 298 GLN B CA 1
ATOM 4912 C C . GLN B 1 298 ? -2.852 -5.422 23.125 1 96.69 298 GLN B C 1
ATOM 4914 O O . GLN B 1 298 ? -2.777 -6.652 23.094 1 96.69 298 GLN B O 1
ATOM 4919 N N . LEU B 1 299 ? -3.611 -4.773 22.312 1 97.19 299 LEU B N 1
ATOM 4920 C CA . LEU B 1 299 ? -4.438 -5.473 21.328 1 97.19 299 LEU B CA 1
ATOM 4921 C C . LEU B 1 299 ? -3.613 -5.871 20.109 1 97.19 299 LEU B C 1
ATOM 4923 O O . LEU B 1 299 ? -3.111 -5.008 19.391 1 97.19 299 LEU B O 1
ATOM 4927 N N . ASP B 1 300 ? -3.537 -7.117 19.781 1 94.88 300 ASP B N 1
ATOM 4928 C CA . ASP B 1 300 ? -2.723 -7.633 18.688 1 94.88 300 ASP B CA 1
ATOM 4929 C C . ASP B 1 300 ? -3.348 -7.297 17.344 1 94.88 300 ASP B C 1
ATOM 4931 O O . ASP B 1 300 ? -2.658 -7.293 16.312 1 94.88 300 ASP B O 1
ATOM 4935 N N . ASN B 1 301 ? -4.648 -7.062 17.375 1 97.94 301 ASN B N 1
ATOM 4936 C CA . ASN B 1 301 ? -5.355 -6.773 16.125 1 97.94 301 ASN B CA 1
ATOM 4937 C C . ASN B 1 301 ? -5.52 -5.27 15.914 1 97.94 301 ASN B C 1
ATOM 4939 O O . ASN B 1 301 ? -6.469 -4.832 15.258 1 97.94 301 ASN B O 1
ATOM 4943 N N . VAL B 1 302 ? -4.574 -4.5 16.484 1 98.56 302 VAL B N 1
ATOM 4944 C CA . VAL B 1 302 ? -4.578 -3.053 16.297 1 98.56 302 VAL B CA 1
ATOM 4945 C C . VAL B 1 302 ? -3.197 -2.586 15.852 1 98.56 302 VAL B C 1
ATOM 4947 O O . VAL B 1 302 ? -2.18 -3.02 16.406 1 98.56 302 VAL B O 1
ATOM 4950 N N . LEU B 1 303 ? -3.105 -1.841 14.789 1 98.56 303 LEU B N 1
ATOM 4951 C CA . LEU B 1 303 ? -1.911 -1.115 14.367 1 98.56 303 LEU B CA 1
ATOM 4952 C C . LEU B 1 303 ? -1.961 0.333 14.844 1 98.56 303 LEU B C 1
ATOM 4954 O O . LEU B 1 303 ? -2.871 1.08 14.477 1 98.56 303 LEU B O 1
ATOM 4958 N N . LEU B 1 304 ? -1.01 0.742 15.672 1 98.25 304 LEU B N 1
ATOM 4959 C CA . LEU B 1 304 ? -1.006 2.076 16.266 1 98.25 304 LEU B CA 1
ATOM 4960 C C . LEU B 1 304 ? 0.146 2.91 15.711 1 98.25 304 LEU B C 1
ATOM 4962 O O . LEU B 1 304 ? 1.256 2.402 15.531 1 98.25 304 LEU B O 1
ATOM 4966 N N . SER B 1 305 ? -0.107 4.074 15.367 1 97.94 305 SER B N 1
ATOM 4967 C CA . SER B 1 305 ? 0.915 5.086 15.125 1 97.94 305 SER B CA 1
ATOM 4968 C C . SER B 1 305 ? 0.69 6.316 16 1 97.94 305 SER B C 1
ATOM 4970 O O . SER B 1 305 ? -0.452 6.699 16.266 1 97.94 305 SER B O 1
ATOM 4972 N N . PRO B 1 306 ? 1.684 6.898 16.547 1 96.69 306 PRO B N 1
ATOM 4973 C CA . PRO B 1 306 ? 1.547 8.031 17.453 1 96.69 306 PRO B CA 1
ATOM 4974 C C . PRO B 1 306 ? 1.312 9.352 16.734 1 96.69 306 PRO B C 1
ATOM 4976 O O . PRO B 1 306 ? 2.076 10.305 16.922 1 96.69 306 PRO B O 1
ATOM 4979 N N . HIS B 1 307 ? 0.229 9.391 16.047 1 92.5 307 HIS B N 1
ATOM 4980 C CA . HIS B 1 307 ? -0.218 10.594 15.344 1 92.5 307 HIS B CA 1
ATOM 4981 C C . HIS B 1 307 ? 0.906 11.188 14.5 1 92.5 307 HIS B C 1
ATOM 4983 O O . HIS B 1 307 ? 1.183 12.391 14.594 1 92.5 307 HIS B O 1
ATOM 4989 N N . CYS B 1 308 ? 1.575 10.367 13.703 1 91.75 308 CYS B N 1
ATOM 4990 C CA . CYS B 1 308 ? 2.709 10.859 12.93 1 91.75 308 CYS B CA 1
ATOM 4991 C C . CYS B 1 308 ? 2.623 10.391 11.477 1 91.75 308 CYS B C 1
ATOM 4993 O O . CYS B 1 308 ? 3.584 10.523 10.719 1 91.75 308 CYS B O 1
ATOM 4995 N N . ALA B 1 309 ? 1.48 9.758 11.109 1 93.31 309 ALA B N 1
ATOM 4996 C CA . ALA B 1 309 ? 1.32 9.234 9.75 1 93.31 309 ALA B CA 1
ATOM 4997 C C . ALA B 1 309 ? 1.437 10.352 8.719 1 93.31 309 ALA B C 1
ATOM 4999 O O . ALA B 1 309 ? 1.723 10.102 7.551 1 93.31 309 ALA B O 1
ATOM 5000 N N . ASP B 1 310 ? 1.203 11.57 9.148 1 89 310 ASP B N 1
ATOM 5001 C CA . ASP B 1 310 ? 1.291 12.711 8.242 1 89 310 ASP B CA 1
ATOM 5002 C C . ASP B 1 310 ? 2.623 13.438 8.406 1 89 310 ASP B C 1
ATOM 5004 O O . ASP B 1 310 ? 2.898 14.406 7.691 1 89 310 ASP B O 1
ATOM 5008 N N . ARG B 1 311 ? 3.367 13.086 9.398 1 86.31 311 ARG B N 1
ATOM 5009 C CA . ARG B 1 311 ? 4.625 13.773 9.672 1 86.31 311 ARG B CA 1
ATOM 5010 C C . ARG B 1 311 ? 5.73 13.289 8.742 1 86.31 311 ARG B C 1
ATOM 5012 O O . ARG B 1 311 ? 6.363 12.258 9.008 1 86.31 311 ARG B O 1
ATOM 5019 N N . THR B 1 312 ? 5.938 13.93 7.699 1 87.5 312 THR B N 1
ATOM 5020 C CA . THR B 1 312 ? 6.984 13.602 6.738 1 87.5 312 THR B CA 1
ATOM 5021 C C . THR B 1 312 ? 8.016 14.727 6.66 1 87.5 312 THR B C 1
ATOM 5023 O O . THR B 1 312 ? 7.738 15.859 7.059 1 87.5 312 THR B O 1
ATOM 5026 N N . LYS B 1 313 ? 9.18 14.367 6.203 1 77.5 313 LYS B N 1
ATOM 5027 C CA . LYS B 1 313 ? 10.203 15.383 6.023 1 77.5 313 LYS B CA 1
ATOM 5028 C C . LYS B 1 313 ? 9.773 16.422 4.996 1 77.5 313 LYS B C 1
ATOM 5030 O O . LYS B 1 313 ? 10.109 17.609 5.125 1 77.5 313 LYS B O 1
ATOM 5035 N N . GLU B 1 314 ? 9 15.969 4.102 1 78.62 314 GLU B N 1
ATOM 5036 C CA . GLU B 1 314 ? 8.57 16.828 3 1 78.62 314 GLU B CA 1
ATOM 5037 C C . GLU B 1 314 ? 7.438 17.75 3.43 1 78.62 314 GLU B C 1
ATOM 5039 O O . GLU B 1 314 ? 7.285 18.844 2.893 1 78.62 314 GLU B O 1
ATOM 5044 N N . PHE B 1 315 ? 6.691 17.344 4.422 1 79.44 315 PHE B N 1
ATOM 5045 C CA . PHE B 1 315 ? 5.449 18.016 4.781 1 79.44 315 PHE B CA 1
ATOM 5046 C C . PHE B 1 315 ? 5.715 19.453 5.219 1 79.44 315 PHE B C 1
ATOM 5048 O O . PHE B 1 315 ? 5.008 20.375 4.801 1 79.44 315 PHE B O 1
ATOM 5055 N N . GLN B 1 316 ? 6.715 19.594 5.984 1 78.94 316 GLN B N 1
ATOM 5056 C CA . GLN B 1 316 ? 6.969 20.922 6.527 1 78.94 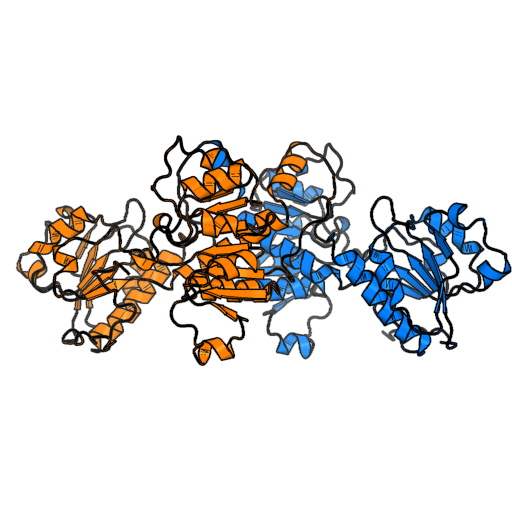316 GLN B CA 1
ATOM 5057 C C . GLN B 1 316 ? 7.348 21.906 5.426 1 78.94 316 GLN B C 1
ATOM 5059 O O . GLN B 1 316 ? 6.93 23.062 5.449 1 78.94 316 GLN B O 1
ATOM 5064 N N . PHE B 1 317 ? 8.023 21.328 4.445 1 87.69 317 PHE B N 1
ATOM 5065 C CA . PHE B 1 317 ? 8.414 22.172 3.318 1 87.69 317 PHE B CA 1
ATOM 5066 C C . PHE B 1 317 ? 7.215 22.484 2.434 1 87.69 317 PHE B C 1
ATOM 5068 O O . PHE B 1 317 ? 7.016 23.641 2.033 1 87.69 317 PHE B O 1
ATOM 5075 N N . GLU B 1 318 ? 6.457 21.469 2.275 1 88.81 318 GLU B N 1
ATOM 5076 C CA . GLU B 1 318 ? 5.281 21.641 1.425 1 88.81 318 GLU B CA 1
ATOM 5077 C C . GLU B 1 318 ? 4.262 22.562 2.072 1 88.81 318 GLU B C 1
ATOM 5079 O O . GLU B 1 318 ? 3.604 23.359 1.385 1 88.81 318 GLU B O 1
ATOM 5084 N N . SER B 1 319 ? 4.137 22.438 3.324 1 91.25 319 SER B N 1
ATOM 5085 C CA . SER B 1 319 ? 3.232 23.312 4.07 1 91.25 319 SER B CA 1
ATOM 5086 C C . SER B 1 319 ? 3.641 24.781 3.932 1 91.25 319 SER B C 1
ATOM 5088 O O . SER B 1 319 ? 2.793 25.641 3.709 1 91.25 319 SER B O 1
ATOM 5090 N N . LEU B 1 320 ? 4.926 25.062 3.971 1 93.75 320 LEU B N 1
ATOM 5091 C CA . LEU B 1 320 ? 5.395 26.438 3.855 1 93.75 320 LEU B CA 1
ATOM 5092 C C . LEU B 1 320 ? 5.305 26.922 2.41 1 93.75 320 LEU B C 1
ATOM 5094 O O . LEU B 1 320 ? 5.062 28.109 2.162 1 93.75 320 LEU B O 1
ATOM 5098 N N . ALA B 1 321 ? 5.488 26 1.491 1 94.31 321 ALA B N 1
ATOM 5099 C CA . ALA B 1 321 ? 5.277 26.375 0.094 1 94.31 321 ALA B CA 1
ATOM 5100 C C . ALA B 1 321 ? 3.84 26.812 -0.146 1 94.31 321 ALA B C 1
ATOM 5102 O O . ALA B 1 321 ? 3.596 27.781 -0.869 1 94.31 321 ALA B O 1
ATOM 5103 N N . PHE B 1 322 ? 2.979 26.141 0.455 1 94.62 322 PHE B N 1
ATOM 5104 C CA . PHE B 1 322 ? 1.574 26.531 0.38 1 94.62 322 PHE B CA 1
ATOM 5105 C C . PHE B 1 322 ? 1.363 27.922 0.967 1 94.62 322 PHE B C 1
ATOM 5107 O O . PHE B 1 322 ? 0.63 28.734 0.401 1 94.62 322 PHE B O 1
ATOM 5114 N N . PHE B 1 323 ? 1.981 28.234 2.064 1 96.69 323 PHE B N 1
ATOM 5115 C CA . PHE B 1 323 ? 1.909 29.562 2.68 1 96.69 323 PHE B CA 1
ATOM 5116 C C . PHE B 1 323 ? 2.426 30.625 1.727 1 96.69 323 PHE B C 1
ATOM 5118 O O . PHE B 1 323 ? 1.822 31.703 1.597 1 96.69 323 PHE B O 1
ATOM 5125 N N . VAL B 1 324 ? 3.506 30.281 1.057 1 97.44 324 VAL B N 1
ATOM 5126 C CA . VAL B 1 324 ? 4.098 31.219 0.117 1 97.44 324 VAL B CA 1
ATOM 5127 C C . VAL B 1 324 ? 3.111 31.516 -1.014 1 97.44 324 VAL B C 1
ATOM 5129 O O . VAL B 1 324 ? 2.949 32.656 -1.426 1 97.44 324 VAL B O 1
ATOM 5132 N N . GLU B 1 325 ? 2.479 30.469 -1.445 1 95.88 325 GLU B N 1
ATOM 5133 C CA . GLU B 1 325 ? 1.456 30.656 -2.471 1 95.88 325 GLU B CA 1
ATOM 5134 C C . GLU B 1 325 ? 0.312 31.531 -1.956 1 95.88 325 GLU B C 1
ATOM 5136 O O . GLU B 1 325 ? -0.154 32.438 -2.658 1 95.88 325 GLU B O 1
ATOM 5141 N N . ASN B 1 326 ? -0.136 31.297 -0.776 1 96.94 326 ASN B N 1
ATOM 5142 C CA . ASN B 1 326 ? -1.196 32.094 -0.163 1 96.94 326 ASN B CA 1
ATOM 5143 C C . ASN B 1 326 ? -0.762 33.531 0.055 1 96.94 326 ASN B C 1
ATOM 5145 O O . ASN B 1 326 ? -1.574 34.469 -0.051 1 96.94 326 ASN B O 1
ATOM 5149 N N . MET B 1 327 ? 0.515 33.719 0.375 1 97.19 327 MET B N 1
ATOM 5150 C CA . MET B 1 327 ? 1.061 35.062 0.529 1 97.19 327 MET B CA 1
ATOM 5151 C C . MET B 1 327 ? 0.947 35.844 -0.773 1 97.19 327 MET B C 1
ATOM 5153 O O . MET B 1 327 ? 0.629 37.031 -0.76 1 97.19 327 MET B O 1
ATOM 5157 N N . GLY B 1 328 ? 1.211 35.188 -1.842 1 96.19 328 GLY B N 1
ATOM 5158 C CA . GLY B 1 328 ? 0.989 35.812 -3.133 1 96.19 328 GLY B CA 1
ATOM 5159 C C . GLY B 1 328 ? -0.439 36.281 -3.326 1 96.19 328 GLY B C 1
ATOM 5160 O O . GLY B 1 328 ? -0.669 37.406 -3.797 1 96.19 328 GLY B O 1
ATOM 5161 N N . ARG B 1 329 ? -1.35 35.438 -2.961 1 95.88 329 ARG B N 1
ATOM 5162 C CA . ARG B 1 329 ? -2.76 35.812 -3.033 1 95.88 329 ARG B CA 1
ATOM 5163 C C . ARG B 1 329 ? -3.053 37.031 -2.152 1 95.88 329 ARG B C 1
ATOM 5165 O O . ARG B 1 329 ? -3.764 37.938 -2.564 1 95.88 329 ARG B O 1
ATOM 5172 N N . PHE B 1 330 ? -2.506 37.031 -0.977 1 96.19 330 PHE B N 1
ATOM 5173 C CA . PHE B 1 330 ? -2.691 38.094 -0.013 1 96.19 330 PHE B CA 1
ATOM 5174 C C . PHE B 1 330 ? -2.215 39.438 -0.587 1 96.19 330 PHE B C 1
ATOM 5176 O O . PHE B 1 330 ? -2.941 40.406 -0.552 1 96.19 330 PHE B O 1
ATOM 5183 N N . LEU B 1 331 ? -1.034 39.406 -1.145 1 95.62 331 LEU B N 1
ATOM 5184 C CA . LEU B 1 331 ? -0.433 40.594 -1.695 1 95.62 331 LEU B CA 1
ATOM 5185 C C . LEU B 1 331 ? -1.212 41.094 -2.912 1 95.62 331 LEU B C 1
ATOM 5187 O O . LEU B 1 331 ? -1.287 42.281 -3.164 1 95.62 331 LEU B O 1
ATOM 5191 N N . GLY B 1 332 ? -1.734 40.188 -3.602 1 93.75 332 GLY B N 1
ATOM 5192 C CA . GLY B 1 332 ? -2.488 40.531 -4.801 1 93.75 332 GLY B CA 1
ATOM 5193 C C . GLY B 1 332 ? -3.934 40.906 -4.512 1 93.75 332 GLY B C 1
ATOM 5194 O O . GLY B 1 332 ? -4.691 41.219 -5.43 1 93.75 332 GLY B O 1
ATOM 5195 N N . GLY B 1 333 ? -4.312 40.719 -3.328 1 92.81 333 GLY B N 1
ATOM 5196 C CA . GLY B 1 333 ? -5.688 41.031 -2.967 1 92.81 333 GLY B CA 1
ATOM 5197 C C . GLY B 1 333 ? -6.664 39.938 -3.385 1 92.81 333 GLY B C 1
ATOM 5198 O O . GLY B 1 333 ? -7.836 40.219 -3.646 1 92.81 333 GLY B O 1
ATOM 5199 N N . GLN B 1 334 ? -6.191 38.812 -3.586 1 93.88 334 GLN B N 1
ATOM 5200 C CA . GLN B 1 334 ? -7.02 37.656 -3.947 1 93.88 334 GLN B CA 1
ATOM 5201 C C . GLN B 1 334 ? -7.492 36.906 -2.705 1 93.88 334 GLN B C 1
ATOM 5203 O O . GLN B 1 334 ? -6.875 37 -1.642 1 93.88 334 GLN B O 1
ATOM 5208 N N . PRO B 1 335 ? -8.602 36.25 -2.838 1 93.88 335 PRO B N 1
ATOM 5209 C CA . PRO B 1 335 ? -9.031 35.406 -1.701 1 93.88 335 PRO B CA 1
ATOM 5210 C C . PRO B 1 335 ? -7.988 34.375 -1.295 1 93.88 335 PRO B C 1
ATOM 5212 O O . PRO B 1 335 ? -7.375 33.75 -2.156 1 93.88 335 PRO B O 1
ATOM 5215 N N . LEU B 1 336 ? -7.824 34.281 0.039 1 95.81 336 LEU B N 1
ATOM 5216 C CA . LEU B 1 336 ? -6.879 33.312 0.549 1 95.81 336 LEU B CA 1
ATOM 5217 C C . LEU B 1 336 ? -7.438 31.891 0.404 1 95.81 336 LEU B C 1
ATOM 5219 O O . LEU B 1 336 ? -8.656 31.703 0.435 1 95.81 336 LEU B O 1
ATOM 5223 N N . ALA B 1 337 ? -6.551 30.938 0.173 1 93.06 337 ALA B N 1
ATOM 5224 C CA . ALA B 1 337 ? -6.93 29.531 0.178 1 93.06 337 ALA B CA 1
ATOM 5225 C C . ALA B 1 337 ? -6.957 28.984 1.6 1 93.06 337 ALA B C 1
ATOM 5227 O O . ALA B 1 337 ? -6.203 29.438 2.465 1 93.06 337 ALA B O 1
ATOM 5228 N N . ASN B 1 338 ? -7.906 28.047 1.878 1 92.12 338 ASN B N 1
ATOM 5229 C CA . ASN B 1 338 ? -8 27.297 3.123 1 92.12 338 ASN B CA 1
ATOM 5230 C C . ASN B 1 338 ? -8.383 28.188 4.297 1 92.12 338 ASN B C 1
ATOM 5232 O O . ASN B 1 338 ? -7.832 28.062 5.391 1 92.12 338 ASN B O 1
ATOM 5236 N N . VAL B 1 339 ? -9.234 29.172 4.031 1 93.81 339 VAL B N 1
ATOM 5237 C CA . VAL B 1 339 ? -9.766 29.984 5.121 1 93.81 339 VAL B CA 1
ATOM 5238 C C . VAL B 1 339 ? -10.586 29.094 6.062 1 93.81 339 VAL B C 1
ATOM 5240 O O . VAL B 1 339 ? -11.438 28.328 5.617 1 93.81 339 VAL B O 1
ATOM 5243 N N . CYS B 1 340 ? -10.289 29.219 7.355 1 90.56 340 CYS B N 1
ATOM 5244 C CA . CYS B 1 340 ? -10.875 28.312 8.344 1 90.56 340 CYS B CA 1
ATOM 5245 C C . CYS B 1 340 ? -12.062 28.969 9.039 1 90.56 340 CYS B C 1
ATOM 5247 O O . CYS B 1 340 ? -12.102 30.188 9.203 1 90.56 340 CYS B O 1
ATOM 5249 N N . ASP B 1 341 ? -13.039 28.141 9.305 1 86 341 ASP B N 1
ATOM 5250 C CA . ASP B 1 341 ? -14.062 28.547 10.258 1 86 341 ASP B CA 1
ATOM 5251 C C . ASP B 1 341 ? -13.562 28.438 11.695 1 86 341 ASP B C 1
ATOM 5253 O O . ASP B 1 341 ? -13.547 27.344 12.266 1 86 341 ASP B O 1
ATOM 5257 N N . LYS B 1 342 ? -13.281 29.516 12.258 1 86.12 342 LYS B N 1
ATOM 5258 C CA . LYS B 1 342 ? -12.617 29.547 13.555 1 86.12 342 LYS B CA 1
ATOM 5259 C C . LYS B 1 342 ? -13.531 29.016 14.656 1 86.12 342 LYS B C 1
ATOM 5261 O O . LYS B 1 342 ? -13.055 28.547 15.688 1 86.12 342 LYS B O 1
ATOM 5266 N N . ARG B 1 343 ? -14.766 29.125 14.461 1 79.25 343 ARG B N 1
ATOM 5267 C CA . ARG B 1 343 ? -15.711 28.641 15.461 1 79.25 343 ARG B CA 1
ATOM 5268 C C . ARG B 1 343 ? -15.797 27.125 15.438 1 79.25 343 ARG B C 1
ATOM 5270 O O . ARG B 1 343 ? -15.93 26.484 16.484 1 79.25 343 ARG B O 1
ATOM 5277 N N . SER B 1 344 ? -15.602 26.609 14.289 1 69 344 SER B N 1
ATOM 5278 C CA . SER B 1 344 ? -15.695 25.156 14.164 1 69 344 SER B CA 1
ATOM 5279 C C . SER B 1 344 ? -14.32 24.5 14.203 1 69 344 SER B C 1
ATOM 5281 O O . SER B 1 344 ? -14.203 23.297 14.391 1 69 344 SER B O 1
ATOM 5283 N N . GLY B 1 345 ? -13.312 25.297 14.242 1 64.75 345 GLY B N 1
ATOM 5284 C CA . GLY B 1 345 ? -11.945 24.812 14.305 1 64.75 345 GLY B CA 1
ATOM 5285 C C . GLY B 1 345 ? -11.5 24.125 13.031 1 64.75 345 GLY B C 1
ATOM 5286 O O . GLY B 1 345 ? -10.672 23.203 13.07 1 64.75 345 GLY B O 1
ATOM 5287 N N . TYR B 1 346 ? -12.195 24.234 12.008 1 64.31 346 TYR B N 1
ATOM 5288 C CA . TYR B 1 346 ? -11.758 23.656 10.742 1 64.31 346 TYR B CA 1
ATOM 5289 C C . TYR B 1 346 ? -12.109 24.562 9.578 1 64.31 346 TYR B C 1
ATOM 5291 O O . TYR B 1 346 ? -13.008 25.406 9.68 1 64.31 346 TYR B O 1
#

Sequence (692 aa):
MSGSTAPPPQSGGHANLLIVSGPDSPELSVLQRLPAGVTVVATGRTPEDFAHLSPQQWESVNVLLNCGVGKNAGKRDDIRALWPRLPNLVWMHSASAGLEHLLFPELVEGPVVLTNAKGVYSHSLAEYCLTACNWFAKDLPRLRRQQAAAQWEPYDVEELRGKTLGIIGYGDIGQACGRIAKAFRMRVVALRRRTELSEEEKAAGVVEKIFPPDQLHALMADSDYVVMATPHTPATHRMVDAAAIAAMRPHGVFINLGRGKCVDEAALIEALQAGRIRGAALDVFDTEPLTADSPLWQLDNVLLSPHCADRTKEFQFESLAFFVENMGRFLGGQPLANVCDKRSGYMSGSTAPPPQSGGHANLLIVSGPDSPELSVLQRLPAGVTVVATGRTPEDFAHLSPQQWESVNVLLNCGVGKNAGKRDDIRALWPRLPNLVWMHSASAGLEHLLFPELVEGPVVLTNAKGVYSHSLAEYCLTACNWFAKDLPRLRRQQAAAQWEPYDVEELRGKTLGIIGYGDIGQACGRIAKAFRMRVVALRRRTELSEEEKAAGVVEKIFPPDQLHALMADSDYVVMATPHTPATHRMVDAAAIAAMRPHGVFINLGRGKCVDEAALIEALQAGRIRGAALDVFDTEPLTADSPLWQLDNVLLSPHCADRTKEFQFESLAFFVENMGRFLGGQPLANVCDKRSGY

Secondary structure (DSSP, 8-state):
------------S-EEEEEEB-TT-GGGGGGGGPPTTEEEEEEESSGGGGTT--HHHHHH--EEEE---GGGBPPHHHHHHHGGG-TT--EEEESSS--TTT--HHHHHSS-EEE--TTTTHHHHHHHHHHHHHHHHTTHHHHHHHHHTT------BPPSTT-EEEEE--SHHHHHHHHHHHHTT-EEEEE-S--SPPHHHHHHT--SEEE-GGGHHHHHHH-SEEEE-----TTTTT-B-HHHHHTS-TT-EEEE-S-GGGB-HHHHHHHHHHTSSSEEEES--SSSSPPTT-GGGG-TTEEE--S-TT-BHHHHHHHHHHHHHHHHHHHTTPPPSSB--TTTT-/------------S-EEEEEEB-TT-GGGGGGGGPPTTEEEEEEESSGGGGTT--HHHHHH--EEEE---GGGBPPHHHHHHHGGG-TT--EEEESSS--TTT--HHHHHSS-EEE--TTTTHHHHHHHHHHHHHHHHTTHHHHHHHHHTT------BPPSTT-EEEEE--SHHHHHHHHHHHHTT-EEEEE-S--SPPHHHHHHT--SEEE-GGGHHHHHHH-SEEEE-----TTTTT-B-HHHHHTS-TT-EEEE-S-GGGB-HHHHHHHHHHTSSSEEEES--SSSSPPTT-GGGG-TTEEE--S-TT-BHHHHHHHHHHHHHHHHHHHTTPPPSSB--TTTT-

pLDDT: mean 91.96, std 11.49, range [24.23, 98.94]

Foldseek 3Di:
DPPPPLAQDPLALAAAEEEAWDPPDPLCVLCVLFDPRYHDLDYYHAPVRCVPDDLVSLARHAEYEFAYDDPTGHFQVRVVVSVVSNPNHAEYEYLADFCVRNFDDCVQVDNHWYFYLPLLLLQLLLVVQVVLVQCLQQVVVVVVVCVVVVHDDDDDGHQQAAFEEEEEDCPNNNVSNQLVSVVSNHAYEYEDQDFDDDPVRVVSVRHPGYDYLVCLLVSQLRGQEYEYADEDFPSQQQSAELSSPLSHQLAHEYEYLHEQRSHPVVSVLVCLVVSSYQAYEYLYHPDPPPDPPDCLVVRPRYHYDRNCSSPDPCSSNSSVNLVSVQSVCSNVSHDGPRGDNSVRRD/DPPPQLAQDPLQLAAAEEEAWDPPDPLCVLCVLFDPRYHDLDYYHAPVRCVPDDLVSLARHAEYEFAYDDPTGHFQVRVVVSVVSNPNHAEYEYLADFCVRNFDDCVQVDNHWYFYLPLLLLQLLLVVQVVLVQCLQQVVVVVVVCVVVVHDDDDDGHQQAAFEEEEEDCPNNNVSNQLVSVVSNHAYEYEDQDFDDDPVRVVSVRHPGYDYLVCLLVSQLRHQEYEYADEDFPVQQQSAELSSPLSHQLAHEYEYLHEQRSHPVVSVLVCLVVSSYQAYEYLYHPDPPPDPPDCLVVRPRYHYDRNCSSPDPCSSNSSVNLVSVQSVCSNVSHDGPRGDNSVRRD